Protein AF-A0A139TQ84-F1 (afdb_monomer_lite)

Sequence (513 aa):
MRLGRLVICAGIFLSGALLMGDTVINAGGGVSNAKKTGNGGGTLDYGQVTISGTAIYENNTVSGFSQGGAVYAGSIIQNEAVSFSGNRAESGSGGALYCRGNVKIAAGSSFSGNMASHNGGALCLDANDGEAPRTADIESGSTFTNNSAGKLGGAIYAAGKDAACQTELTLHSADSSHPISFSGNYRGRAVGTSAGGSANSITVMGNVSMVMQAEQNCLISMEDPIYSFAGYSATSSLRKTGPGTLGFGGGISRCHFPVSVEAGTVNLGATASLQGMTELDIAGGTRLGFTLPAEPSANAKWSAQGPVNLNGAAELHVTLPEMMDTKQGKTWKLVEGSALFMTGQPSVSYDPATAAPWQQAGSFSLHREETIGKSALVLSWTPTPSPYEKWKNDHFTDDTPEDQTAPDATPAGDGITNLMKYATGLPPLQPCGSVTTLTVREVDGTPHLVLEWPVNPDATDVVFTVESSADLKKWDDEGTVTPRGSRGEYQDRVTINHNAPERRFLRLKVTRE

Structure (mmCIF, N/CA/C/O backbone):
data_AF-A0A139TQ84-F1
#
_entry.id   AF-A0A139TQ84-F1
#
loop_
_atom_site.group_PDB
_atom_site.id
_atom_site.type_symbol
_atom_site.label_atom_id
_atom_site.label_alt_id
_atom_site.label_comp_id
_atom_site.label_asym_id
_atom_site.label_entity_id
_atom_site.label_seq_id
_atom_site.pdbx_PDB_ins_code
_atom_site.Cartn_x
_atom_site.Cartn_y
_atom_site.Cartn_z
_atom_site.occupancy
_atom_site.B_iso_or_equiv
_atom_site.auth_seq_id
_atom_site.auth_comp_id
_atom_site.auth_asym_id
_atom_site.auth_atom_id
_atom_site.pdbx_PDB_model_num
ATOM 1 N N . MET A 1 1 ? 8.872 -7.019 -56.724 1.00 33.41 1 MET A N 1
ATOM 2 C CA . MET A 1 1 ? 10.077 -7.798 -56.361 1.00 33.41 1 MET A CA 1
ATOM 3 C C . MET A 1 1 ? 11.303 -6.911 -56.536 1.00 33.41 1 MET A C 1
ATOM 5 O O . MET A 1 1 ? 11.798 -6.769 -57.645 1.00 33.41 1 MET A O 1
ATOM 9 N N . ARG A 1 2 ? 11.745 -6.228 -55.474 1.00 25.47 2 ARG A N 1
ATOM 10 C CA . ARG A 1 2 ? 13.046 -5.548 -55.457 1.00 25.47 2 ARG A CA 1
ATOM 11 C C . ARG A 1 2 ? 14.004 -6.455 -54.695 1.00 25.47 2 ARG A C 1
ATOM 13 O O . ARG A 1 2 ? 13.871 -6.609 -53.488 1.00 25.47 2 ARG A O 1
ATOM 20 N N . LEU A 1 3 ? 14.903 -7.093 -55.438 1.00 28.11 3 LEU A N 1
ATOM 21 C CA . LEU A 1 3 ? 16.058 -7.808 -54.909 1.00 28.11 3 LEU A CA 1
ATOM 22 C C . LEU A 1 3 ? 16.953 -6.774 -54.205 1.00 28.11 3 LEU A C 1
ATOM 24 O O . LEU A 1 3 ? 17.646 -5.995 -54.860 1.00 28.11 3 LEU A O 1
ATOM 28 N N . GLY A 1 4 ? 16.881 -6.716 -52.877 1.00 27.77 4 GLY A N 1
ATOM 29 C CA . GLY A 1 4 ? 17.829 -5.967 -52.061 1.00 27.77 4 GLY A CA 1
ATOM 30 C C . GLY A 1 4 ? 19.157 -6.712 -52.046 1.00 27.77 4 GLY A C 1
ATOM 31 O O . GLY A 1 4 ? 19.235 -7.837 -51.561 1.00 27.77 4 GLY A O 1
ATOM 32 N N . ARG A 1 5 ? 20.189 -6.105 -52.634 1.00 27.09 5 ARG A N 1
ATOM 33 C CA . ARG A 1 5 ? 21.571 -6.590 -52.597 1.00 27.09 5 ARG A CA 1
ATOM 34 C C . ARG A 1 5 ? 22.026 -6.758 -51.143 1.00 27.09 5 ARG A C 1
ATOM 36 O O . ARG A 1 5 ? 22.104 -5.779 -50.410 1.00 27.09 5 ARG A O 1
ATOM 43 N N . LEU A 1 6 ? 22.378 -7.987 -50.773 1.00 27.42 6 LEU A N 1
ATOM 44 C CA . LEU A 1 6 ? 23.137 -8.306 -49.570 1.00 27.42 6 LEU A CA 1
ATOM 45 C C . LEU A 1 6 ? 24.588 -7.853 -49.795 1.00 27.42 6 LEU A C 1
ATOM 47 O O . LEU A 1 6 ? 25.368 -8.545 -50.449 1.00 27.42 6 LEU A O 1
ATOM 51 N N . VAL A 1 7 ? 24.941 -6.661 -49.317 1.00 26.12 7 VAL A N 1
ATOM 52 C CA . VAL A 1 7 ? 26.342 -6.232 -49.237 1.00 26.12 7 VAL A CA 1
ATOM 53 C C . VAL A 1 7 ? 26.879 -6.729 -47.900 1.00 26.12 7 VAL A C 1
ATOM 55 O O . VAL A 1 7 ? 26.674 -6.105 -46.865 1.00 26.12 7 VAL A O 1
ATOM 58 N N . ILE A 1 8 ? 27.535 -7.890 -47.923 1.00 29.00 8 ILE A N 1
ATOM 59 C CA . ILE A 1 8 ? 28.311 -8.395 -46.788 1.00 29.00 8 ILE A CA 1
ATOM 60 C C . ILE A 1 8 ? 29.627 -7.609 -46.768 1.00 29.00 8 ILE A C 1
ATOM 62 O O . ILE A 1 8 ? 30.610 -8.008 -47.389 1.00 29.00 8 ILE A O 1
ATOM 66 N N . CYS A 1 9 ? 29.643 -6.460 -46.095 1.00 23.73 9 CYS A N 1
ATOM 67 C CA . CYS A 1 9 ? 30.899 -5.883 -45.626 1.00 23.73 9 CYS A CA 1
ATOM 68 C C . CYS A 1 9 ? 31.326 -6.661 -44.380 1.00 23.73 9 CYS A C 1
ATOM 70 O O . CYS A 1 9 ? 30.504 -6.911 -43.502 1.00 23.73 9 CYS A O 1
ATOM 72 N N . ALA A 1 10 ? 32.592 -7.076 -44.331 1.00 29.92 10 ALA A N 1
ATOM 73 C CA . ALA A 1 10 ? 33.178 -7.837 -43.235 1.00 29.92 10 ALA A CA 1
ATOM 74 C C . ALA A 1 10 ? 32.945 -7.138 -41.880 1.00 29.92 10 ALA A C 1
ATOM 76 O O . ALA A 1 10 ? 33.653 -6.202 -41.519 1.00 29.92 10 ALA A O 1
ATOM 77 N N . GLY A 1 11 ? 31.928 -7.596 -41.152 1.00 29.41 11 GLY A N 1
ATOM 78 C CA . GLY A 1 11 ? 31.584 -7.186 -39.798 1.00 29.41 11 GLY A CA 1
ATOM 79 C C . GLY A 1 11 ? 31.661 -8.406 -38.894 1.00 29.41 11 GLY A C 1
ATOM 80 O O . GLY A 1 11 ? 31.074 -9.446 -39.180 1.00 29.41 11 GLY A O 1
ATOM 81 N N . ILE A 1 12 ? 32.462 -8.290 -37.844 1.00 32.94 12 ILE A N 1
ATOM 82 C CA . ILE A 1 12 ? 32.767 -9.334 -36.870 1.00 32.94 12 ILE A CA 1
ATOM 83 C C . ILE A 1 12 ? 31.463 -9.827 -36.222 1.00 32.94 12 ILE A C 1
ATOM 85 O O . ILE A 1 12 ? 30.780 -9.061 -35.548 1.00 32.94 12 ILE A O 1
ATOM 89 N N . PHE A 1 13 ? 31.137 -11.112 -36.388 1.00 35.38 13 PHE A N 1
ATOM 90 C CA . PHE A 1 13 ? 30.141 -11.781 -35.550 1.00 35.38 13 PHE A CA 1
ATOM 91 C C . PHE A 1 13 ? 30.704 -11.896 -34.126 1.00 35.38 13 PHE A C 1
ATOM 93 O O . PHE A 1 13 ? 31.457 -12.820 -33.823 1.00 35.38 13 PHE A O 1
ATOM 100 N N . LEU A 1 14 ? 30.335 -10.970 -33.242 1.00 38.09 14 LEU A N 1
ATOM 101 C CA . LEU A 1 14 ? 30.309 -11.236 -31.806 1.00 38.09 14 LEU A CA 1
ATOM 102 C C . LEU A 1 14 ? 28.856 -11.581 -31.448 1.00 38.09 14 LEU A C 1
ATOM 104 O O . LEU A 1 14 ? 27.978 -10.727 -31.509 1.00 38.09 14 LEU A O 1
ATOM 108 N N . SER A 1 15 ? 28.615 -12.861 -31.151 1.00 43.44 15 SER A N 1
ATOM 109 C CA . SER A 1 15 ? 27.391 -13.398 -30.528 1.00 43.44 15 SER A CA 1
ATOM 110 C C . SER A 1 15 ? 26.038 -12.993 -31.155 1.00 43.44 15 SER A C 1
ATOM 112 O O . SER A 1 15 ? 25.242 -12.309 -30.522 1.00 43.44 15 SER A O 1
ATOM 114 N N . GLY A 1 16 ? 25.743 -13.454 -32.378 1.00 51.69 16 GLY A N 1
ATOM 115 C CA . GLY A 1 16 ? 24.355 -13.592 -32.869 1.00 51.69 16 GLY A CA 1
ATOM 116 C C . GLY A 1 16 ? 23.590 -12.323 -33.285 1.00 51.69 16 GLY A C 1
ATOM 117 O O . GLY A 1 16 ? 22.434 -12.435 -33.689 1.00 51.69 16 GLY A O 1
ATOM 118 N N . ALA A 1 17 ? 24.200 -11.137 -33.232 1.00 55.84 17 ALA A N 1
ATOM 119 C CA . ALA A 1 17 ? 23.549 -9.889 -33.634 1.00 55.84 17 ALA A CA 1
ATOM 120 C C . ALA A 1 17 ? 23.688 -9.604 -35.144 1.00 55.84 17 ALA A C 1
ATOM 122 O O . ALA A 1 17 ? 24.766 -9.764 -35.719 1.00 55.84 17 ALA A O 1
ATOM 123 N N . LEU A 1 18 ? 22.606 -9.137 -35.776 1.00 61.47 18 LEU A N 1
ATOM 124 C CA . LEU A 1 18 ? 22.574 -8.676 -37.167 1.00 61.47 18 LEU A CA 1
ATOM 125 C C . LEU A 1 18 ? 22.227 -7.183 -37.217 1.00 61.47 18 LEU A C 1
ATOM 127 O O . LEU A 1 18 ? 21.227 -6.761 -36.639 1.00 61.47 18 LEU A O 1
ATOM 131 N N . LEU A 1 19 ? 23.031 -6.394 -37.934 1.00 66.12 19 LEU A N 1
ATOM 132 C CA . LEU A 1 19 ? 22.749 -4.979 -38.187 1.00 66.12 19 LEU A CA 1
ATOM 133 C C . LEU A 1 19 ? 21.886 -4.841 -39.449 1.00 66.12 19 LEU A C 1
ATOM 135 O O . LEU A 1 19 ? 22.313 -5.228 -40.539 1.00 66.12 19 LEU A O 1
ATOM 139 N N . MET A 1 20 ? 20.682 -4.287 -39.310 1.00 57.25 20 MET A N 1
ATOM 140 C CA . MET A 1 20 ? 19.777 -3.982 -40.421 1.00 57.25 20 MET A CA 1
ATOM 141 C C . MET A 1 20 ? 19.413 -2.492 -40.403 1.00 57.25 20 MET A C 1
ATOM 143 O O . MET A 1 20 ? 18.471 -2.086 -39.731 1.00 57.25 20 MET A O 1
ATOM 147 N N . GLY A 1 21 ? 20.156 -1.670 -41.152 1.00 65.62 21 GLY A N 1
ATOM 148 C CA . GLY A 1 21 ? 19.990 -0.209 -41.107 1.00 65.62 21 GLY A CA 1
ATOM 149 C C . GLY A 1 21 ? 20.403 0.360 -39.744 1.00 65.62 21 GLY A C 1
ATOM 150 O O . GLY A 1 21 ? 21.437 -0.043 -39.218 1.00 65.62 21 GLY A O 1
ATOM 151 N N . ASP A 1 22 ? 19.578 1.238 -39.167 1.00 69.31 22 ASP A N 1
ATOM 152 C CA . ASP A 1 22 ? 19.786 1.863 -37.843 1.00 69.31 22 ASP A CA 1
ATOM 153 C C . ASP A 1 22 ? 19.234 0.996 -36.687 1.00 69.31 22 ASP A C 1
ATOM 155 O O . ASP A 1 22 ? 18.755 1.500 -35.668 1.00 69.31 22 ASP A O 1
ATOM 159 N N . THR A 1 23 ? 19.177 -0.324 -36.886 1.00 73.06 23 THR A N 1
ATOM 160 C CA . THR A 1 23 ? 18.613 -1.275 -35.921 1.00 73.06 23 THR A CA 1
ATOM 161 C C . THR A 1 23 ? 19.521 -2.483 -35.754 1.00 73.06 23 THR A C 1
ATOM 163 O O . THR A 1 23 ? 19.841 -3.189 -36.718 1.00 73.06 23 THR A O 1
ATOM 166 N N . VAL A 1 24 ? 19.885 -2.767 -34.508 1.00 79.44 24 VAL A N 1
ATOM 167 C CA . VAL A 1 24 ? 20.523 -4.016 -34.096 1.00 79.44 24 VAL A CA 1
ATOM 168 C C . VAL A 1 24 ? 19.450 -5.031 -33.706 1.00 79.44 24 VAL A C 1
ATOM 170 O O . VAL A 1 24 ? 18.679 -4.814 -32.771 1.00 79.44 24 VAL A O 1
ATOM 173 N N . ILE A 1 25 ? 19.423 -6.174 -34.395 1.00 77.19 25 ILE A N 1
ATOM 174 C CA . ILE A 1 25 ? 18.552 -7.303 -34.056 1.00 77.19 25 ILE A CA 1
ATOM 175 C C . ILE A 1 25 ? 19.380 -8.369 -33.340 1.00 77.19 25 ILE A C 1
ATOM 177 O O . ILE A 1 25 ? 20.270 -8.982 -33.933 1.00 77.19 25 ILE A O 1
ATOM 181 N N . ASN A 1 26 ? 19.058 -8.613 -32.071 1.00 78.19 26 ASN A N 1
ATOM 182 C CA . ASN A 1 26 ? 19.505 -9.780 -31.327 1.00 78.19 26 ASN A CA 1
ATOM 183 C C . ASN A 1 26 ? 18.458 -10.897 -31.483 1.00 78.19 26 ASN A C 1
ATOM 185 O O . ASN A 1 26 ? 17.364 -10.822 -30.919 1.00 78.19 26 ASN A O 1
ATOM 189 N N . ALA A 1 27 ? 18.787 -11.927 -32.265 1.00 73.12 27 ALA A N 1
ATOM 190 C CA . ALA A 1 27 ? 17.903 -13.066 -32.521 1.00 73.12 27 ALA A CA 1
ATOM 191 C C . ALA A 1 27 ? 17.833 -14.077 -31.353 1.00 73.12 27 ALA A C 1
ATOM 193 O O . ALA A 1 27 ? 17.127 -15.078 -31.457 1.00 73.12 27 ALA A O 1
ATOM 194 N N . GLY A 1 28 ? 18.556 -13.827 -30.257 1.00 66.06 28 GLY A N 1
ATOM 195 C CA . GLY A 1 28 ? 18.668 -14.696 -29.089 1.00 66.06 28 GLY A CA 1
ATOM 196 C C . GLY A 1 28 ? 20.126 -14.877 -28.656 1.00 66.06 28 GLY A C 1
ATOM 197 O O . GLY A 1 28 ? 21.048 -14.791 -29.468 1.00 66.06 28 GLY A O 1
ATOM 198 N N . GLY A 1 29 ? 20.328 -15.153 -27.365 1.00 72.06 29 GLY A N 1
ATOM 199 C CA . GLY A 1 29 ? 21.655 -15.173 -26.738 1.00 72.06 29 GLY A CA 1
ATOM 200 C C . GLY A 1 29 ? 22.088 -13.776 -26.284 1.00 72.06 29 GLY A C 1
ATOM 201 O O . GLY A 1 29 ? 21.968 -12.798 -27.015 1.00 72.06 29 GLY A O 1
ATOM 202 N N . GLY A 1 30 ? 22.539 -13.652 -25.036 1.00 79.75 30 GLY A N 1
ATOM 203 C CA . GLY A 1 30 ? 23.007 -12.374 -24.494 1.00 79.75 30 GLY A CA 1
ATOM 204 C C . GLY A 1 30 ? 24.516 -12.355 -24.268 1.00 79.75 30 GLY A C 1
ATOM 205 O O . GLY A 1 30 ? 25.248 -13.192 -24.797 1.00 79.75 30 GLY A O 1
ATOM 206 N N . VAL A 1 31 ? 24.988 -11.359 -23.522 1.00 82.31 31 VAL A N 1
ATOM 207 C CA . VAL A 1 31 ? 26.417 -11.159 -23.254 1.00 82.31 31 VAL A CA 1
ATOM 208 C C . VAL A 1 31 ? 26.666 -11.289 -21.761 1.00 82.31 31 VAL A C 1
ATOM 210 O O . VAL A 1 31 ? 25.915 -10.735 -20.961 1.00 82.31 31 VAL A O 1
ATOM 213 N N . SER A 1 32 ? 27.734 -11.991 -21.395 1.00 88.19 32 SER A N 1
ATOM 214 C CA . SER A 1 32 ? 28.077 -12.269 -20.003 1.00 88.19 32 SER A CA 1
ATOM 215 C C . SER A 1 32 ? 29.509 -11.852 -19.695 1.00 88.19 32 SER A C 1
ATOM 217 O O . SER A 1 32 ? 30.406 -12.058 -20.515 1.00 88.19 32 SER A O 1
ATOM 219 N N . ASN A 1 33 ? 29.744 -11.347 -18.483 1.00 88.88 33 ASN A N 1
ATOM 220 C CA . ASN A 1 33 ? 31.074 -11.064 -17.925 1.00 88.88 33 ASN A CA 1
ATOM 221 C C . ASN A 1 33 ? 31.932 -10.113 -18.782 1.00 88.88 33 ASN A C 1
ATOM 223 O O . ASN A 1 33 ? 33.165 -10.144 -18.718 1.00 88.88 33 ASN A O 1
ATOM 227 N N . ALA A 1 34 ? 31.308 -9.261 -19.599 1.00 86.44 34 ALA A N 1
ATOM 228 C CA . ALA A 1 34 ? 32.038 -8.279 -20.384 1.00 86.44 34 ALA A CA 1
ATOM 229 C C . ALA A 1 34 ? 32.447 -7.094 -19.503 1.00 86.44 34 ALA A C 1
ATOM 231 O O . ALA A 1 34 ? 31.614 -6.507 -18.818 1.00 86.44 34 ALA A O 1
ATOM 232 N N . LYS A 1 35 ? 33.720 -6.693 -19.561 1.00 88.81 35 LYS A N 1
ATOM 233 C CA . LYS A 1 35 ? 34.212 -5.461 -18.931 1.00 88.81 35 LYS A CA 1
ATOM 234 C C . LYS A 1 35 ? 34.751 -4.526 -20.004 1.00 88.81 35 LYS A C 1
ATOM 236 O O . LYS A 1 35 ? 35.725 -4.864 -20.674 1.00 88.81 35 LYS A O 1
ATOM 241 N N . LYS A 1 36 ? 34.112 -3.371 -20.183 1.00 85.25 36 LYS A N 1
ATOM 242 C CA . LYS A 1 36 ? 34.433 -2.416 -21.252 1.00 85.25 36 LYS A CA 1
ATOM 243 C C . LYS A 1 36 ? 34.489 -0.987 -20.722 1.00 85.25 36 LYS A C 1
ATOM 245 O O . LYS A 1 36 ? 33.857 -0.646 -19.727 1.00 85.25 36 LYS A O 1
ATOM 250 N N . THR A 1 37 ? 35.237 -0.147 -21.424 1.00 85.00 37 THR A N 1
ATOM 251 C CA . THR A 1 37 ? 35.067 1.307 -21.372 1.00 85.00 37 THR A CA 1
ATOM 252 C C . THR A 1 37 ? 34.149 1.725 -22.514 1.00 85.00 37 THR A C 1
ATOM 254 O O . THR A 1 37 ? 34.303 1.203 -23.619 1.00 85.00 37 THR A O 1
ATOM 257 N N . GLY A 1 38 ? 33.241 2.666 -22.283 1.00 80.75 38 GLY A N 1
ATOM 258 C CA . GLY A 1 38 ? 32.208 3.036 -23.253 1.00 80.75 38 GLY A CA 1
ATOM 259 C C . GLY A 1 38 ? 30.850 2.406 -22.936 1.00 80.75 38 GLY A C 1
ATOM 260 O O . GLY A 1 38 ? 30.721 1.553 -22.058 1.00 80.75 38 GLY A O 1
ATOM 261 N N . ASN A 1 39 ? 29.820 2.871 -23.639 1.00 85.75 39 ASN A N 1
ATOM 262 C CA . ASN A 1 39 ? 28.426 2.503 -23.397 1.00 85.75 39 ASN A CA 1
ATOM 263 C C . ASN A 1 39 ? 28.113 1.059 -23.813 1.00 85.75 39 ASN A C 1
ATOM 265 O O . ASN A 1 39 ? 28.681 0.567 -24.785 1.00 85.75 39 ASN A O 1
ATOM 269 N N . GLY A 1 40 ? 27.164 0.416 -23.126 1.00 78.31 40 GLY A N 1
ATOM 270 C CA . GLY A 1 40 ? 26.669 -0.913 -23.496 1.00 78.31 40 GLY A CA 1
ATOM 271 C C . GLY A 1 40 ? 27.694 -2.025 -23.263 1.00 78.31 40 GLY A C 1
ATOM 272 O O . GLY A 1 40 ? 28.452 -2.391 -24.163 1.00 78.31 40 GLY A O 1
ATOM 273 N N . GLY A 1 41 ? 27.712 -2.620 -22.066 1.00 70.81 41 GLY A N 1
ATOM 274 C CA . GLY A 1 41 ? 28.676 -3.686 -21.745 1.00 70.81 41 GLY A CA 1
ATOM 275 C C . GLY A 1 41 ? 28.530 -4.909 -22.657 1.00 70.81 41 GLY A C 1
ATOM 276 O O . GLY A 1 41 ? 29.526 -5.485 -23.104 1.00 70.81 41 GLY A O 1
ATOM 277 N N . GLY A 1 42 ? 27.293 -5.232 -23.030 1.00 79.12 42 GLY A N 1
ATOM 278 C CA . GLY A 1 42 ? 26.937 -6.232 -24.029 1.00 79.12 42 GLY A CA 1
ATOM 279 C C . GLY A 1 42 ? 26.642 -5.629 -25.400 1.00 79.12 42 GLY A C 1
ATOM 280 O O . GLY A 1 42 ? 27.389 -5.870 -26.348 1.00 79.12 42 GLY A O 1
ATOM 281 N N . THR A 1 43 ? 25.564 -4.847 -25.492 1.00 83.38 43 THR A N 1
ATOM 282 C CA . THR A 1 43 ? 25.021 -4.312 -26.752 1.00 83.38 43 THR A CA 1
ATOM 283 C C . THR A 1 43 ? 24.995 -2.783 -26.726 1.00 83.38 43 THR A C 1
ATOM 285 O O . THR A 1 43 ? 24.562 -2.183 -25.745 1.00 83.38 43 THR A O 1
ATOM 288 N N . LEU A 1 44 ? 25.435 -2.156 -27.816 1.00 85.62 44 LEU A N 1
ATOM 289 C CA . LEU A 1 44 ? 25.422 -0.708 -28.003 1.00 85.62 44 LEU A CA 1
ATOM 290 C C . LEU A 1 44 ? 24.800 -0.392 -29.362 1.00 85.62 44 LEU A C 1
ATOM 292 O O . LEU A 1 44 ? 25.346 -0.794 -30.387 1.00 85.62 44 LEU A O 1
ATOM 296 N N . ASP A 1 45 ? 23.704 0.356 -29.356 1.00 84.75 45 ASP A N 1
ATOM 297 C CA . ASP A 1 45 ? 23.161 1.002 -30.548 1.00 84.75 45 ASP A CA 1
ATOM 298 C C . ASP A 1 45 ? 22.625 2.393 -30.179 1.00 84.75 45 ASP A C 1
ATOM 300 O O . ASP A 1 45 ? 21.990 2.574 -29.144 1.00 84.75 45 ASP A O 1
ATOM 304 N N . TYR A 1 46 ? 22.886 3.401 -31.004 1.00 85.56 46 TYR A N 1
ATOM 305 C CA . TYR A 1 46 ? 22.293 4.730 -30.825 1.00 85.56 46 TYR A CA 1
ATOM 306 C C . TYR A 1 46 ? 20.908 4.836 -31.479 1.00 85.56 46 TYR A C 1
ATOM 308 O O . TYR A 1 46 ? 20.165 5.760 -31.153 1.00 85.56 46 TYR A O 1
ATOM 316 N N . GLY A 1 47 ? 20.565 3.894 -32.363 1.00 87.44 47 GLY A N 1
ATOM 317 C CA . GLY A 1 47 ? 19.237 3.680 -32.921 1.00 87.44 47 GLY A CA 1
ATOM 318 C C . GLY A 1 47 ? 18.425 2.709 -32.066 1.00 87.44 47 GLY A C 1
ATOM 319 O O . GLY A 1 47 ? 18.252 2.918 -30.866 1.00 87.44 47 GLY A O 1
ATOM 320 N N . GLN A 1 48 ? 17.905 1.642 -32.664 1.00 89.06 48 GLN A N 1
ATOM 321 C CA . GLN A 1 48 ? 17.021 0.697 -31.979 1.00 89.06 48 GLN A CA 1
ATOM 322 C C . GLN A 1 48 ? 17.683 -0.664 -31.742 1.00 89.06 48 GLN A C 1
ATOM 324 O O . GLN A 1 48 ? 18.198 -1.288 -32.661 1.00 89.06 48 GLN A O 1
ATOM 329 N N . VAL A 1 49 ? 17.553 -1.195 -30.528 1.00 90.19 49 VAL A N 1
ATOM 330 C CA . VAL A 1 49 ? 17.874 -2.591 -30.214 1.00 90.19 49 VAL A CA 1
ATOM 331 C C . VAL A 1 49 ? 16.582 -3.402 -30.159 1.00 90.19 49 VAL A C 1
ATOM 333 O O . VAL A 1 49 ? 15.730 -3.162 -29.303 1.00 90.19 49 VAL A O 1
ATOM 336 N N . THR A 1 50 ? 16.450 -4.392 -31.040 1.00 91.00 50 THR A N 1
ATOM 337 C CA . THR A 1 50 ? 15.357 -5.374 -31.009 1.00 91.00 50 THR A CA 1
ATOM 338 C C . THR A 1 50 ? 15.878 -6.721 -30.524 1.00 91.00 50 THR A C 1
ATOM 340 O O . THR A 1 50 ? 16.743 -7.321 -31.157 1.00 91.00 50 THR A O 1
ATOM 343 N N . ILE A 1 51 ? 15.326 -7.234 -29.429 1.00 88.81 51 ILE A N 1
ATOM 344 C CA . ILE A 1 51 ? 15.610 -8.567 -28.894 1.00 88.81 51 ILE A CA 1
ATOM 345 C C . ILE A 1 51 ? 14.426 -9.468 -29.256 1.00 88.81 51 ILE A C 1
ATOM 347 O O . ILE A 1 51 ? 13.337 -9.338 -28.699 1.00 88.81 51 ILE A O 1
ATOM 351 N N . SER A 1 52 ? 14.628 -10.338 -30.246 1.00 84.69 52 SER A N 1
ATOM 352 C CA . SER A 1 52 ? 13.572 -11.180 -30.834 1.00 84.69 52 SER A CA 1
ATOM 353 C C . SER A 1 52 ? 13.493 -12.590 -30.246 1.00 84.69 52 SER A C 1
ATOM 355 O O . SER A 1 52 ? 12.561 -13.316 -30.565 1.00 84.69 52 SER A O 1
ATOM 357 N N . GLY A 1 53 ? 14.467 -12.982 -29.426 1.00 83.56 53 GLY A N 1
ATOM 358 C CA . GLY A 1 53 ? 14.519 -14.276 -28.747 1.00 83.56 53 GLY A CA 1
ATOM 359 C C . GLY A 1 53 ? 14.930 -14.104 -27.288 1.00 83.56 53 GLY A C 1
ATOM 360 O O . GLY A 1 53 ? 15.401 -13.036 -26.899 1.00 83.56 53 GLY A O 1
ATOM 361 N N . THR A 1 54 ? 14.798 -15.155 -26.479 1.00 87.62 54 THR A N 1
ATOM 362 C CA . THR A 1 54 ? 15.247 -15.117 -25.080 1.00 87.62 54 THR A CA 1
ATOM 363 C C . THR A 1 54 ? 16.738 -14.776 -24.990 1.00 87.62 54 THR A C 1
ATOM 365 O O . THR A 1 54 ? 17.561 -15.348 -25.718 1.00 87.62 54 THR A O 1
ATOM 368 N N . ALA A 1 55 ? 17.108 -13.874 -24.081 1.00 89.81 55 ALA A N 1
ATOM 369 C CA . ALA A 1 55 ? 18.493 -13.444 -23.891 1.00 89.81 55 ALA A CA 1
ATOM 370 C C . ALA A 1 55 ? 18.856 -13.308 -22.405 1.00 89.81 55 ALA A C 1
ATOM 372 O O . ALA A 1 55 ? 17.999 -13.075 -21.553 1.00 89.81 55 ALA A O 1
ATOM 373 N N . ILE A 1 56 ? 20.148 -13.455 -22.100 1.00 92.88 56 ILE A N 1
ATOM 374 C CA . ILE A 1 56 ? 20.697 -13.324 -20.745 1.00 92.88 56 ILE A CA 1
ATOM 375 C C . ILE A 1 56 ? 21.876 -12.360 -20.792 1.00 92.88 56 ILE A C 1
ATOM 377 O O . ILE A 1 56 ? 22.889 -12.645 -21.424 1.00 92.88 56 ILE A O 1
ATOM 381 N N . TYR A 1 57 ? 21.745 -11.229 -20.113 1.00 94.19 57 TYR A N 1
ATOM 382 C CA . TYR A 1 57 ? 22.827 -10.286 -19.893 1.00 94.19 57 TYR A CA 1
ATOM 383 C C . TYR A 1 57 ? 23.243 -10.346 -18.432 1.00 94.19 57 TYR A C 1
ATOM 385 O O . TYR A 1 57 ? 22.486 -9.927 -17.555 1.00 94.19 57 TYR A O 1
ATOM 393 N N . GLU A 1 58 ? 24.439 -10.852 -18.160 1.00 95.50 58 GLU A N 1
ATOM 394 C CA . GLU A 1 58 ? 24.899 -11.037 -16.784 1.00 95.50 58 GLU A CA 1
ATOM 395 C C . GLU A 1 58 ? 26.302 -10.493 -16.527 1.00 95.50 58 GLU A C 1
ATOM 397 O O . GLU A 1 58 ? 27.216 -10.642 -17.337 1.00 95.50 58 GLU A O 1
ATOM 402 N N . ASN A 1 59 ? 26.486 -9.875 -15.361 1.00 94.81 59 ASN A N 1
ATOM 403 C CA . ASN A 1 59 ? 27.783 -9.408 -14.863 1.00 94.81 59 ASN A CA 1
ATOM 404 C C . ASN A 1 59 ? 28.560 -8.525 -15.856 1.00 94.81 59 ASN A C 1
ATOM 406 O O . ASN A 1 59 ? 29.792 -8.467 -15.824 1.00 94.81 59 ASN A O 1
ATOM 410 N N . ASN A 1 60 ? 27.860 -7.829 -16.753 1.00 92.88 60 ASN A N 1
ATOM 411 C CA . ASN A 1 60 ? 28.499 -6.886 -17.657 1.00 92.88 60 ASN A CA 1
ATOM 412 C C . ASN A 1 60 ? 28.810 -5.599 -16.903 1.00 92.88 60 ASN A C 1
ATOM 414 O O . ASN A 1 60 ? 27.993 -5.111 -16.130 1.00 92.88 60 ASN A O 1
ATOM 418 N N . THR A 1 61 ? 29.995 -5.044 -17.115 1.00 93.38 61 THR A N 1
ATOM 419 C CA . THR A 1 61 ? 30.464 -3.840 -16.436 1.00 93.38 61 THR A CA 1
ATOM 420 C C . THR A 1 61 ? 30.968 -2.827 -17.451 1.00 93.38 61 THR A C 1
ATOM 422 O O . THR A 1 61 ? 31.890 -3.113 -18.220 1.00 93.38 61 THR A O 1
ATOM 425 N N . VAL A 1 62 ? 30.408 -1.619 -17.400 1.00 91.50 62 VAL A N 1
ATOM 426 C CA . VAL A 1 62 ? 30.921 -0.452 -18.124 1.00 91.50 62 VAL A CA 1
ATOM 427 C C . VAL A 1 62 ? 31.521 0.567 -17.163 1.00 91.50 62 VAL A C 1
ATOM 429 O O . VAL A 1 62 ? 30.961 0.847 -16.098 1.00 91.50 62 VAL A O 1
ATOM 432 N N . SER A 1 63 ? 32.662 1.137 -17.544 1.00 89.19 63 SER A N 1
ATOM 433 C CA . SER A 1 63 ? 33.387 2.155 -16.776 1.00 89.19 63 SER A CA 1
ATOM 434 C C . SER A 1 63 ? 33.782 3.356 -17.644 1.00 89.19 63 SER A C 1
ATOM 436 O O . SER A 1 63 ? 33.723 3.300 -18.872 1.00 89.19 63 SER A O 1
ATOM 438 N N . GLY A 1 64 ? 34.151 4.475 -17.009 1.00 81.19 64 GLY A N 1
ATOM 439 C CA . GLY A 1 64 ? 34.551 5.704 -17.710 1.00 81.19 64 GLY A CA 1
ATOM 440 C C . GLY A 1 64 ? 33.362 6.486 -18.278 1.00 81.19 64 GLY A C 1
ATOM 441 O O . GLY A 1 64 ? 33.173 6.538 -19.486 1.00 81.19 64 GLY A O 1
ATOM 442 N N . PHE A 1 65 ? 32.540 7.071 -17.397 1.00 74.81 65 PHE A N 1
ATOM 443 C CA . PHE A 1 65 ? 31.342 7.871 -17.736 1.00 74.81 65 PHE A CA 1
ATOM 444 C C . PHE A 1 65 ? 30.328 7.191 -18.673 1.00 74.81 65 PHE A C 1
ATOM 446 O O . PHE A 1 65 ? 29.614 7.854 -19.420 1.00 74.81 65 PHE A O 1
ATOM 453 N N . SER A 1 66 ? 30.253 5.864 -18.623 1.00 84.38 66 SER A N 1
ATOM 454 C CA . SER A 1 66 ? 29.476 5.070 -19.574 1.00 84.38 66 SER A CA 1
ATOM 455 C C . SER A 1 66 ? 28.117 4.641 -19.024 1.00 84.38 66 SER A C 1
ATOM 457 O O . SER A 1 66 ? 27.990 4.354 -17.830 1.00 84.38 66 SER A O 1
ATOM 459 N N . GLN A 1 67 ? 27.105 4.602 -19.889 1.00 91.31 67 GLN A N 1
ATOM 460 C CA . GLN A 1 67 ? 25.732 4.213 -19.565 1.00 91.31 67 GLN A CA 1
ATOM 461 C C . GLN A 1 67 ? 25.394 2.807 -20.087 1.00 91.31 67 GLN A C 1
ATOM 463 O O . GLN A 1 67 ? 26.015 2.325 -21.037 1.00 91.31 67 GLN A O 1
ATOM 468 N N . GLY A 1 68 ? 24.388 2.165 -19.488 1.00 88.75 68 GLY A N 1
ATOM 469 C CA . GLY A 1 68 ? 23.881 0.869 -19.943 1.00 88.75 68 GLY A CA 1
ATOM 470 C C . GLY A 1 68 ? 24.859 -0.265 -19.648 1.00 88.75 68 GLY A C 1
ATOM 471 O O . GLY A 1 68 ? 25.583 -0.712 -20.538 1.00 88.75 68 GLY A O 1
ATOM 472 N N . GLY A 1 69 ? 24.903 -0.735 -18.399 1.00 90.56 69 GLY A N 1
ATOM 473 C CA . GLY A 1 69 ? 25.849 -1.779 -17.989 1.00 90.56 69 GLY A CA 1
ATOM 474 C C . GLY A 1 69 ? 25.729 -3.059 -18.814 1.00 90.56 69 GLY A C 1
ATOM 475 O O . GLY A 1 69 ? 26.752 -3.655 -19.135 1.00 90.56 69 GLY A O 1
ATOM 476 N N . ALA A 1 70 ? 24.523 -3.419 -19.263 1.00 92.62 70 ALA A N 1
ATOM 477 C CA . ALA A 1 70 ? 24.311 -4.447 -20.281 1.00 92.62 70 ALA A CA 1
ATOM 478 C C . ALA A 1 70 ? 24.055 -3.852 -21.668 1.00 92.62 70 ALA A C 1
ATOM 480 O O . ALA A 1 70 ? 24.738 -4.208 -22.629 1.00 92.62 70 ALA A O 1
ATOM 481 N N . VAL A 1 71 ? 23.062 -2.971 -21.785 1.00 92.62 71 VAL A N 1
ATOM 482 C CA . VAL A 1 71 ? 22.613 -2.450 -23.078 1.00 92.62 71 VAL A CA 1
ATOM 483 C C . VAL A 1 71 ? 22.457 -0.944 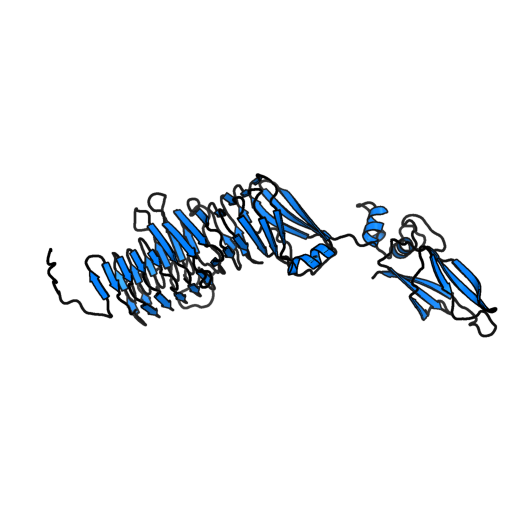-23.017 1.00 92.62 71 VAL A C 1
ATOM 485 O O . VAL A 1 71 ? 21.822 -0.391 -22.116 1.00 92.62 71 VAL A O 1
ATOM 488 N N . TYR A 1 72 ? 23.007 -0.300 -24.034 1.00 92.06 72 TYR A N 1
ATOM 489 C CA . TYR A 1 72 ? 22.714 1.075 -24.378 1.00 92.06 72 TYR A CA 1
ATOM 490 C C . TYR A 1 72 ? 21.945 1.091 -25.694 1.00 92.06 72 TYR A C 1
ATOM 492 O O . TYR A 1 72 ? 22.398 0.497 -26.676 1.00 92.06 72 TYR A O 1
ATOM 500 N N . ALA A 1 73 ? 20.809 1.780 -25.708 1.00 90.06 73 ALA A N 1
ATOM 501 C CA . ALA A 1 73 ? 19.950 1.864 -26.876 1.00 90.06 73 ALA A CA 1
ATOM 502 C C . ALA A 1 73 ? 19.347 3.266 -27.044 1.00 90.06 73 ALA A C 1
ATOM 504 O O . ALA A 1 73 ? 19.001 3.935 -26.067 1.00 90.06 73 ALA A O 1
ATOM 505 N N . GLY A 1 74 ? 19.141 3.698 -28.286 1.00 89.19 74 GLY A N 1
ATOM 506 C CA . GLY A 1 74 ? 18.224 4.799 -28.580 1.00 89.19 74 GLY A CA 1
ATOM 507 C C . GLY A 1 74 ? 16.763 4.388 -28.390 1.00 89.19 74 GLY A C 1
ATOM 508 O O . GLY A 1 74 ? 15.966 5.189 -27.932 1.00 89.19 74 GLY A O 1
ATOM 509 N N . SER A 1 75 ? 16.385 3.145 -28.678 1.00 91.62 75 SER A N 1
ATOM 510 C CA . SER A 1 75 ? 15.085 2.547 -28.330 1.00 91.62 75 SER A CA 1
ATOM 511 C C . SER A 1 75 ? 15.230 1.041 -28.138 1.00 91.62 75 SER A C 1
ATOM 513 O O . SER A 1 75 ? 16.104 0.429 -28.746 1.00 91.62 75 SER A O 1
ATOM 515 N N . ILE A 1 76 ? 14.381 0.429 -27.318 1.00 93.56 76 ILE A N 1
ATOM 516 C CA . ILE A 1 76 ? 14.429 -1.005 -27.011 1.00 93.56 76 ILE A CA 1
ATOM 517 C C . ILE A 1 76 ? 13.090 -1.644 -27.346 1.00 93.56 76 ILE A C 1
ATOM 519 O O . ILE A 1 76 ? 12.047 -1.183 -26.888 1.00 93.56 76 ILE A O 1
ATOM 523 N N . ILE A 1 77 ? 13.133 -2.753 -28.079 1.00 94.62 77 ILE A N 1
ATOM 524 C CA . ILE A 1 77 ? 11.988 -3.639 -28.274 1.00 94.62 77 ILE A CA 1
ATOM 525 C C . ILE A 1 77 ? 12.384 -5.042 -27.831 1.00 94.62 77 ILE A C 1
ATOM 527 O O . ILE A 1 77 ? 13.230 -5.677 -28.456 1.00 94.62 77 ILE A O 1
ATOM 531 N N . GLN A 1 78 ? 11.763 -5.542 -26.768 1.00 95.06 78 GLN A N 1
ATOM 532 C CA . GLN A 1 78 ? 11.816 -6.951 -26.392 1.00 95.06 78 GLN A CA 1
ATOM 533 C C . GLN A 1 78 ? 10.542 -7.639 -26.877 1.00 95.06 78 GLN A C 1
ATOM 535 O O . GLN A 1 78 ? 9.436 -7.248 -26.499 1.00 95.06 78 GLN A O 1
ATOM 540 N N . ASN A 1 79 ? 10.698 -8.658 -27.719 1.00 91.19 79 ASN A N 1
ATOM 541 C CA . ASN A 1 79 ? 9.589 -9.522 -28.131 1.00 91.19 79 ASN A CA 1
ATOM 542 C C . ASN A 1 79 ? 9.479 -10.774 -27.255 1.00 91.19 79 ASN A C 1
ATOM 544 O O . ASN A 1 79 ? 8.415 -11.374 -27.206 1.00 91.19 79 ASN A O 1
ATOM 548 N N . GLU A 1 80 ? 10.555 -11.132 -26.556 1.00 93.44 80 GLU A N 1
ATOM 549 C CA . GLU A 1 80 ? 10.655 -12.309 -25.693 1.00 93.44 80 GLU A CA 1
ATOM 550 C C . GLU A 1 80 ? 11.310 -11.932 -24.363 1.00 93.44 80 GLU A C 1
ATOM 552 O O . GLU A 1 80 ? 12.018 -10.923 -24.283 1.00 93.44 80 GLU A O 1
ATOM 557 N N . ALA A 1 81 ? 11.087 -12.744 -23.328 1.00 94.56 81 ALA A N 1
ATOM 558 C CA . ALA A 1 81 ? 11.615 -12.507 -21.987 1.00 94.56 81 ALA A CA 1
ATOM 559 C C . ALA A 1 81 ? 13.154 -12.432 -21.971 1.00 94.56 81 ALA A C 1
ATOM 561 O O . ALA A 1 81 ? 13.852 -13.269 -22.556 1.00 94.56 81 ALA A O 1
ATOM 562 N N . VAL A 1 82 ? 13.693 -11.448 -21.247 1.00 96.44 82 VAL A N 1
ATOM 563 C CA . VAL A 1 82 ? 15.140 -11.226 -21.108 1.00 96.44 82 VAL A CA 1
ATOM 564 C C . VAL A 1 82 ? 15.531 -11.144 -19.638 1.00 96.44 82 VAL A C 1
ATOM 566 O O . VAL A 1 82 ? 14.875 -10.470 -18.847 1.00 96.44 82 VAL A O 1
ATOM 569 N N . SER A 1 83 ? 16.640 -11.793 -19.281 1.00 97.62 83 SER A N 1
ATOM 570 C CA . SER A 1 83 ? 17.216 -11.739 -17.936 1.00 97.62 83 SER A CA 1
ATOM 571 C C . SER A 1 83 ? 18.415 -10.797 -17.886 1.00 97.62 83 SER A C 1
ATOM 573 O O . SER A 1 83 ? 19.407 -11.012 -18.582 1.00 97.62 83 SER A O 1
ATOM 575 N N . PHE A 1 84 ? 18.362 -9.796 -17.012 1.00 98.25 84 PHE A N 1
ATOM 576 C CA . PHE A 1 84 ? 19.454 -8.880 -16.693 1.00 98.25 84 PHE A CA 1
ATOM 577 C C . PHE A 1 84 ? 19.890 -9.081 -15.244 1.00 98.25 84 PHE A C 1
ATOM 579 O O . PHE A 1 84 ? 19.173 -8.691 -14.322 1.00 98.25 84 PHE A O 1
ATOM 586 N N . SER A 1 85 ? 21.073 -9.658 -15.032 1.00 98.19 85 SER A N 1
ATOM 587 C CA . SER A 1 85 ? 21.570 -9.980 -13.691 1.00 98.19 85 SER A CA 1
ATOM 588 C C . SER A 1 85 ? 22.951 -9.390 -13.407 1.00 98.19 85 SER A C 1
ATOM 590 O O . SER A 1 85 ? 23.887 -9.603 -14.167 1.00 98.19 85 SER A O 1
ATOM 592 N N . GLY A 1 86 ? 23.122 -8.654 -12.310 1.00 97.00 86 GLY A N 1
ATOM 593 C CA . GLY A 1 86 ? 24.449 -8.205 -11.864 1.00 97.00 86 GLY A CA 1
ATOM 594 C C . GLY A 1 86 ? 25.166 -7.238 -12.816 1.00 97.00 86 GLY A C 1
ATOM 595 O O . GLY A 1 86 ? 26.380 -7.060 -12.709 1.00 97.00 86 GLY A O 1
ATOM 596 N N . ASN A 1 87 ? 24.456 -6.617 -13.763 1.00 97.38 87 ASN A N 1
ATOM 597 C CA . ASN A 1 87 ? 25.061 -5.672 -14.698 1.00 97.38 87 ASN A CA 1
ATOM 598 C C . ASN A 1 87 ? 25.340 -4.333 -14.015 1.00 97.38 87 ASN A C 1
ATOM 600 O O . ASN A 1 87 ? 24.625 -3.920 -13.098 1.00 97.38 87 ASN A O 1
ATOM 604 N N . ARG A 1 88 ? 26.400 -3.650 -14.445 1.00 96.00 88 ARG A N 1
ATOM 605 C CA . ARG A 1 88 ? 26.972 -2.522 -13.722 1.00 96.00 88 ARG A CA 1
ATOM 606 C C . ARG A 1 88 ? 27.382 -1.373 -14.636 1.00 96.00 88 ARG A C 1
ATOM 608 O O . ARG A 1 88 ? 28.202 -1.540 -15.534 1.00 96.00 88 ARG A O 1
ATOM 615 N N . ALA A 1 89 ? 26.903 -0.175 -14.314 1.00 95.81 89 ALA A N 1
ATOM 616 C CA . ALA A 1 89 ? 27.415 1.091 -14.833 1.00 95.81 89 ALA A CA 1
ATOM 617 C C . ALA A 1 89 ? 28.193 1.832 -13.729 1.00 95.81 89 ALA A C 1
ATOM 619 O O . ALA A 1 89 ? 27.612 2.552 -12.914 1.00 95.81 89 ALA A O 1
ATOM 620 N N . GLU A 1 90 ? 29.521 1.668 -13.683 1.00 93.88 90 GLU A N 1
ATOM 621 C CA . GLU A 1 90 ? 30.380 2.144 -12.576 1.00 93.88 90 GLU A CA 1
ATOM 622 C C . GLU A 1 90 ? 30.443 3.668 -12.442 1.00 93.88 90 GLU A C 1
ATOM 624 O O . GLU A 1 90 ? 30.755 4.198 -11.376 1.00 93.88 90 GLU A O 1
ATOM 629 N N . SER A 1 91 ? 30.149 4.395 -13.516 1.00 91.88 91 SER A N 1
ATOM 630 C CA . SER A 1 91 ? 30.210 5.861 -13.532 1.00 91.88 91 SER A CA 1
ATOM 631 C C . SER A 1 91 ? 29.016 6.504 -14.232 1.00 91.88 91 SER A C 1
ATOM 633 O O . SER A 1 91 ? 29.030 7.710 -14.453 1.00 91.88 91 SER A O 1
ATOM 635 N N . GLY A 1 92 ? 27.981 5.732 -14.571 1.00 93.50 92 GLY A N 1
ATOM 636 C CA . GLY A 1 92 ? 26.827 6.206 -15.336 1.00 93.50 92 GLY A CA 1
ATOM 637 C C . GLY A 1 92 ? 25.499 5.670 -14.817 1.00 93.50 92 GLY A C 1
ATOM 638 O O . GLY A 1 92 ? 25.386 5.282 -13.651 1.00 93.50 92 GLY A O 1
ATOM 639 N N . SER A 1 93 ? 24.499 5.704 -15.691 1.00 95.50 93 SER A N 1
ATOM 640 C CA . SER A 1 93 ? 23.107 5.342 -15.414 1.00 95.50 93 SER A CA 1
ATOM 641 C C . SER A 1 93 ? 22.699 4.080 -16.174 1.00 95.50 93 SER A C 1
ATOM 643 O O . SER A 1 93 ? 23.328 3.732 -17.175 1.00 95.50 93 SER A O 1
ATOM 645 N N . GLY A 1 94 ? 21.628 3.424 -15.728 1.00 96.00 94 GLY A N 1
ATOM 646 C CA . GLY A 1 94 ? 21.105 2.215 -16.357 1.00 96.00 94 GLY A CA 1
ATOM 647 C C . GLY A 1 94 ? 22.026 1.032 -16.107 1.00 96.00 94 GLY A C 1
ATOM 648 O O . GLY A 1 94 ? 22.799 0.654 -16.986 1.00 96.00 94 GLY A O 1
ATOM 649 N N . GLY A 1 95 ? 21.995 0.468 -14.899 1.00 95.62 95 GLY A N 1
ATOM 650 C CA . GLY A 1 95 ? 22.889 -0.638 -14.540 1.00 95.62 95 GLY A CA 1
ATOM 651 C C . GLY A 1 95 ? 22.690 -1.850 -15.449 1.00 95.62 95 GLY A C 1
ATOM 652 O O . GLY A 1 95 ? 23.674 -2.441 -15.879 1.00 95.62 95 GLY A O 1
ATOM 653 N N . ALA A 1 96 ? 21.451 -2.145 -15.853 1.00 97.06 96 ALA A N 1
ATOM 654 C CA . ALA A 1 96 ? 21.176 -3.035 -16.979 1.00 97.06 96 ALA A CA 1
ATOM 655 C C . ALA A 1 96 ? 20.994 -2.246 -18.281 1.00 97.06 96 ALA A C 1
ATOM 657 O O . ALA A 1 96 ? 21.784 -2.388 -19.214 1.00 97.06 96 ALA A O 1
ATOM 658 N N . LEU A 1 97 ? 19.960 -1.408 -18.332 1.00 96.94 97 LEU A N 1
ATOM 659 C CA . LEU A 1 97 ? 19.479 -0.751 -19.540 1.00 96.94 97 LEU A CA 1
ATOM 660 C C . LEU A 1 97 ? 19.548 0.766 -19.403 1.00 96.94 97 LEU A C 1
ATOM 662 O O . LEU A 1 97 ? 19.003 1.343 -18.459 1.00 96.94 97 LEU A O 1
ATOM 666 N N . TYR A 1 98 ? 20.149 1.420 -20.389 1.00 95.25 98 TYR A N 1
ATOM 667 C CA . TYR A 1 98 ? 20.003 2.857 -20.596 1.00 95.25 98 TYR A CA 1
ATOM 668 C C . TYR A 1 98 ? 19.324 3.101 -21.940 1.00 95.25 98 TYR A C 1
ATOM 670 O O . TYR A 1 98 ? 19.824 2.647 -22.973 1.00 95.25 98 TYR A O 1
ATOM 678 N N . CYS A 1 99 ? 18.192 3.805 -21.918 1.00 92.00 99 CYS A N 1
ATOM 679 C CA . CYS A 1 99 ? 17.421 4.121 -23.112 1.00 92.00 99 CYS A CA 1
ATOM 680 C C . CYS A 1 99 ? 17.080 5.614 -23.190 1.00 92.00 99 CYS A C 1
ATOM 682 O O . CYS A 1 99 ? 16.726 6.239 -22.185 1.00 92.00 99 CYS A O 1
ATOM 684 N N . ARG A 1 100 ? 17.165 6.174 -24.402 1.00 88.06 100 ARG A N 1
ATOM 685 C CA . ARG A 1 100 ? 16.793 7.569 -24.701 1.00 88.06 100 ARG A CA 1
ATOM 686 C C . ARG A 1 100 ? 15.397 7.721 -25.310 1.00 88.06 100 ARG A C 1
ATOM 688 O O . ARG A 1 100 ? 14.775 8.763 -25.141 1.00 88.06 100 ARG A O 1
ATOM 695 N N . GLY A 1 101 ? 14.894 6.702 -25.987 1.00 89.81 101 GLY A N 1
ATOM 696 C CA . GLY A 1 101 ? 13.608 6.698 -26.683 1.00 89.81 101 GLY A CA 1
ATOM 697 C C . GLY A 1 101 ? 12.673 5.636 -26.124 1.00 89.81 101 GLY A C 1
ATOM 698 O O . GLY A 1 101 ? 12.657 5.395 -24.916 1.00 89.81 101 GLY A O 1
ATOM 699 N N . ASN A 1 102 ? 11.887 5.015 -27.002 1.00 93.06 102 ASN A N 1
ATOM 700 C CA . ASN A 1 102 ? 10.834 4.092 -26.590 1.00 93.06 102 ASN A CA 1
ATOM 701 C C . ASN A 1 102 ? 11.409 2.791 -26.027 1.00 93.06 102 ASN A C 1
ATOM 703 O O . ASN A 1 102 ? 12.439 2.295 -26.492 1.00 93.06 102 ASN A O 1
ATOM 707 N N . VAL A 1 103 ? 10.719 2.219 -25.048 1.00 96.00 103 VAL A N 1
ATOM 708 C CA . VAL A 1 103 ? 11.063 0.941 -24.431 1.00 96.00 103 VAL A CA 1
ATOM 709 C C . VAL A 1 103 ? 9.833 0.048 -24.413 1.00 96.00 103 VAL A C 1
ATOM 711 O O . VAL A 1 103 ? 8.787 0.440 -23.918 1.00 96.00 103 VAL A O 1
ATOM 714 N N . LYS A 1 104 ? 9.989 -1.183 -24.890 1.00 97.75 104 LYS A N 1
ATOM 715 C CA . LYS A 1 104 ? 9.057 -2.282 -24.648 1.00 97.75 104 LYS A CA 1
ATOM 716 C C . LYS A 1 104 ? 9.807 -3.417 -23.964 1.00 97.75 104 LYS A C 1
ATOM 718 O O . LYS A 1 104 ? 10.737 -3.973 -24.553 1.00 97.75 104 LYS A O 1
ATOM 723 N N . ILE A 1 105 ? 9.415 -3.743 -22.738 1.00 98.12 105 ILE A N 1
ATOM 724 C CA . ILE A 1 105 ? 9.913 -4.884 -21.967 1.00 98.12 105 ILE A CA 1
ATOM 725 C C . ILE A 1 105 ? 8.891 -6.012 -22.075 1.00 98.12 105 ILE A C 1
ATOM 727 O O . ILE A 1 105 ? 7.724 -5.827 -21.739 1.00 98.12 105 ILE A O 1
ATOM 731 N N . ALA A 1 106 ? 9.334 -7.170 -22.557 1.00 97.44 106 ALA A N 1
ATOM 732 C CA . ALA A 1 106 ? 8.471 -8.326 -22.746 1.00 97.44 106 ALA A CA 1
ATOM 733 C C . ALA A 1 106 ? 8.020 -8.920 -21.407 1.00 97.44 106 ALA A C 1
ATOM 735 O O . ALA A 1 106 ? 8.683 -8.763 -20.377 1.00 97.44 106 ALA A O 1
ATOM 736 N N . ALA A 1 107 ? 6.906 -9.649 -21.448 1.00 97.50 107 ALA A N 1
ATOM 737 C CA . ALA A 1 107 ? 6.404 -10.354 -20.284 1.00 97.50 107 ALA A CA 1
ATOM 738 C C . ALA A 1 107 ? 7.446 -11.362 -19.765 1.00 97.50 107 ALA A C 1
ATOM 740 O O . ALA A 1 107 ? 8.137 -12.016 -20.546 1.00 97.50 107 ALA A O 1
ATOM 741 N N . GLY A 1 108 ? 7.564 -11.485 -18.444 1.00 97.44 108 GLY A N 1
ATOM 742 C CA . GLY A 1 108 ? 8.492 -12.406 -17.784 1.00 97.44 108 GLY A CA 1
ATOM 743 C C . GLY A 1 108 ? 9.961 -11.965 -17.761 1.00 97.44 108 GLY A C 1
ATOM 744 O O . GLY A 1 108 ? 10.809 -12.737 -17.312 1.00 97.44 108 GLY A O 1
ATOM 745 N N . SER A 1 109 ? 10.297 -10.754 -18.222 1.00 98.44 109 SER A N 1
ATOM 746 C CA . SER A 1 109 ? 11.666 -10.229 -18.129 1.00 98.44 109 SER A CA 1
ATOM 747 C C . SER A 1 109 ? 12.108 -10.010 -16.675 1.00 98.44 109 SER A C 1
ATOM 749 O O . SER A 1 109 ? 11.326 -9.623 -15.808 1.00 98.44 109 SER A O 1
ATOM 751 N N . SER A 1 110 ? 13.388 -10.222 -16.378 1.00 98.44 110 SER A N 1
ATOM 752 C CA . SER A 1 110 ? 13.919 -10.095 -15.017 1.00 98.44 110 SER A CA 1
ATOM 753 C C . SER A 1 110 ? 15.090 -9.123 -14.939 1.00 98.44 110 SER A C 1
ATOM 755 O O . SER A 1 110 ? 15.975 -9.098 -15.791 1.00 98.44 110 SER A O 1
ATOM 757 N N . PHE A 1 111 ? 15.103 -8.318 -13.880 1.00 98.75 111 PHE A N 1
ATOM 758 C CA . PHE A 1 111 ? 16.159 -7.371 -13.552 1.00 98.75 111 PHE A CA 1
ATOM 759 C C . PHE A 1 111 ? 16.588 -7.609 -12.110 1.00 98.75 111 PHE A C 1
ATOM 761 O O . PHE A 1 111 ? 15.917 -7.165 -11.179 1.00 98.75 111 PHE A O 1
ATOM 768 N N . SER A 1 112 ? 17.702 -8.310 -11.925 1.00 98.50 112 SER A N 1
ATOM 769 C CA . SER A 1 112 ? 18.203 -8.709 -10.611 1.00 98.50 112 SER A CA 1
ATOM 770 C C . SER A 1 112 ? 19.589 -8.138 -10.330 1.00 98.50 112 SER A C 1
ATOM 772 O O . SER A 1 112 ? 20.514 -8.305 -11.122 1.00 98.50 112 SER A O 1
ATOM 774 N N . GLY A 1 113 ? 19.773 -7.473 -9.191 1.00 97.69 113 GLY A N 1
ATOM 775 C CA . GLY A 1 113 ? 21.108 -7.099 -8.711 1.00 97.69 113 GLY A CA 1
ATOM 776 C C . GLY A 1 113 ? 21.875 -6.125 -9.614 1.00 97.69 113 GLY A C 1
ATOM 777 O O . GLY A 1 113 ? 23.100 -6.046 -9.517 1.00 97.69 113 GLY A O 1
ATOM 778 N N . ASN A 1 114 ? 21.200 -5.407 -10.516 1.00 98.31 114 ASN A N 1
ATOM 779 C CA . ASN A 1 114 ? 21.862 -4.466 -11.416 1.00 98.31 114 ASN A CA 1
ATOM 780 C C . ASN A 1 114 ? 22.205 -3.167 -10.672 1.00 98.31 114 ASN A C 1
ATOM 782 O O . ASN A 1 114 ? 21.476 -2.732 -9.775 1.00 98.31 114 ASN A O 1
ATOM 786 N N . MET A 1 115 ? 23.339 -2.555 -11.011 1.00 97.31 115 MET A N 1
ATOM 787 C CA . MET A 1 115 ? 23.909 -1.437 -10.260 1.00 97.31 115 MET A CA 1
ATOM 788 C C . MET A 1 115 ? 24.293 -0.267 -11.167 1.00 97.31 115 MET A C 1
ATOM 790 O O . MET A 1 115 ? 25.053 -0.430 -12.120 1.00 97.31 115 MET A O 1
ATOM 794 N N . ALA A 1 116 ? 23.865 0.941 -10.822 1.00 96.94 116 ALA A N 1
ATOM 795 C CA . ALA A 1 116 ? 24.289 2.175 -11.479 1.00 96.94 116 ALA A CA 1
ATOM 796 C C . ALA A 1 116 ? 24.916 3.144 -10.474 1.00 96.94 116 ALA A C 1
ATOM 798 O O . ALA A 1 116 ? 24.461 3.272 -9.343 1.00 96.94 116 ALA A O 1
ATOM 799 N N . SER A 1 117 ? 25.943 3.881 -10.884 1.00 96.00 117 SER A N 1
ATOM 800 C CA . SER A 1 117 ? 26.540 4.935 -10.050 1.00 96.00 117 SER A CA 1
ATOM 801 C C . SER A 1 117 ? 25.659 6.183 -9.969 1.00 96.00 117 SER A C 1
ATOM 803 O O . SER A 1 117 ? 25.633 6.875 -8.952 1.00 96.00 117 SER A O 1
ATOM 805 N N . HIS A 1 118 ? 24.885 6.445 -11.022 1.00 95.25 118 HIS A N 1
ATOM 806 C CA . HIS A 1 118 ? 23.971 7.577 -11.106 1.00 95.25 118 HIS A CA 1
ATOM 807 C C . HIS A 1 118 ? 22.523 7.136 -10.913 1.00 95.25 118 HIS A C 1
ATOM 809 O O . HIS A 1 118 ? 22.073 7.025 -9.774 1.00 95.25 118 HIS A O 1
ATOM 815 N N . ASN A 1 119 ? 21.794 6.900 -12.003 1.00 96.12 119 ASN A N 1
ATOM 816 C CA . ASN A 1 119 ? 20.351 6.703 -11.956 1.00 96.12 119 ASN A CA 1
ATOM 817 C C . ASN A 1 119 ? 19.930 5.375 -12.590 1.00 96.12 119 ASN A C 1
ATOM 819 O O . ASN A 1 119 ? 20.573 4.924 -13.537 1.00 96.12 119 ASN A O 1
ATOM 823 N N . GLY A 1 120 ? 18.833 4.788 -12.112 1.00 97.00 120 GLY A N 1
ATOM 824 C CA . GLY A 1 120 ? 18.225 3.598 -12.708 1.00 97.00 120 GLY A CA 1
ATOM 825 C C . GLY A 1 120 ? 19.113 2.371 -12.550 1.00 97.00 120 GLY A C 1
ATOM 826 O O . GLY A 1 120 ? 19.871 2.033 -13.461 1.00 97.00 120 GLY A O 1
ATOM 827 N N . GLY A 1 121 ? 19.050 1.708 -11.395 1.00 97.25 121 GLY A N 1
ATOM 828 C CA . GLY A 1 121 ? 19.866 0.519 -11.136 1.00 97.25 121 GLY A CA 1
ATOM 829 C C . GLY A 1 121 ? 19.597 -0.594 -12.144 1.00 97.25 121 GLY A C 1
ATOM 830 O O . GLY A 1 121 ? 20.537 -1.192 -12.655 1.00 97.25 121 GLY A O 1
ATOM 831 N N . ALA A 1 122 ? 18.334 -0.793 -12.522 1.00 98.25 122 ALA A N 1
ATOM 832 C CA . ALA A 1 122 ? 17.954 -1.631 -13.652 1.00 98.25 122 ALA A CA 1
ATOM 833 C C . ALA A 1 122 ? 17.842 -0.802 -14.935 1.00 98.25 122 ALA A C 1
ATOM 835 O O . ALA A 1 122 ? 18.640 -0.976 -15.854 1.00 98.25 122 ALA A O 1
ATOM 836 N N . LEU A 1 123 ? 16.874 0.113 -14.985 1.00 98.31 123 LEU A N 1
ATOM 837 C CA . LEU A 1 123 ? 16.492 0.846 -16.188 1.00 98.31 123 LEU A CA 1
ATOM 838 C C . LEU A 1 123 ? 16.578 2.354 -15.950 1.00 98.31 123 LEU A C 1
ATOM 840 O O . LEU A 1 123 ? 15.986 2.889 -15.012 1.00 98.31 123 LEU A O 1
ATOM 844 N N . CYS A 1 124 ? 17.283 3.052 -16.832 1.00 96.94 124 CYS A N 1
ATOM 845 C CA . CYS A 1 124 ? 17.285 4.507 -16.884 1.00 96.94 124 CYS A CA 1
ATOM 846 C C . CYS A 1 124 ? 16.639 4.981 -18.186 1.00 96.94 124 CYS A C 1
ATOM 848 O O . CYS A 1 124 ? 17.173 4.738 -19.269 1.00 96.94 124 CYS A O 1
ATOM 850 N N . LEU A 1 125 ? 15.516 5.686 -18.051 1.00 93.81 125 LEU A N 1
ATOM 851 C CA . LEU A 1 125 ? 14.822 6.401 -19.115 1.00 93.81 125 LEU A CA 1
ATOM 852 C C . LEU A 1 125 ? 15.211 7.876 -19.004 1.00 93.81 125 LEU A C 1
ATOM 854 O O . LEU A 1 125 ? 14.645 8.633 -18.212 1.00 93.81 125 LEU A O 1
ATOM 858 N N . ASP A 1 126 ? 16.203 8.302 -19.780 1.00 84.75 126 ASP A N 1
ATOM 859 C CA . ASP A 1 126 ? 16.772 9.649 -19.669 1.00 84.75 126 ASP A CA 1
ATOM 860 C C . ASP A 1 126 ? 16.254 10.571 -20.777 1.00 84.75 126 ASP A C 1
ATOM 862 O O . ASP A 1 126 ? 16.485 10.304 -21.953 1.00 84.75 126 ASP A O 1
ATOM 866 N N . ALA A 1 127 ? 15.489 11.602 -20.412 1.00 73.81 127 ALA A N 1
ATOM 867 C CA . ALA A 1 127 ? 14.859 12.534 -21.357 1.00 73.81 127 ALA A CA 1
ATOM 868 C C . ALA A 1 127 ? 15.760 13.722 -21.723 1.00 73.81 127 ALA A C 1
ATOM 870 O O . ALA A 1 127 ? 15.324 14.619 -22.439 1.00 73.81 127 ALA A O 1
ATOM 871 N N . ASN A 1 128 ? 17.006 13.755 -21.241 1.00 63.84 128 ASN A N 1
ATOM 872 C CA . ASN A 1 128 ? 17.879 14.915 -21.422 1.00 63.84 128 ASN A CA 1
ATOM 873 C C . ASN A 1 128 ? 18.277 15.187 -22.888 1.00 63.84 128 ASN A C 1
ATOM 875 O O . ASN A 1 128 ? 18.692 16.303 -23.186 1.00 63.84 128 ASN A O 1
ATOM 879 N N . ASP A 1 129 ? 18.110 14.219 -23.799 1.00 58.47 129 ASP A N 1
ATOM 880 C CA . ASP A 1 129 ? 18.664 14.283 -25.160 1.00 58.47 129 ASP A CA 1
ATOM 881 C C . ASP A 1 129 ? 17.609 14.295 -26.298 1.00 58.47 129 ASP A C 1
ATOM 883 O O . ASP A 1 129 ? 17.967 14.075 -27.456 1.00 58.47 129 ASP A O 1
ATOM 887 N N . GLY A 1 130 ? 16.319 14.544 -26.021 1.00 59.16 130 GLY A N 1
ATOM 888 C CA . GLY A 1 130 ? 15.261 14.507 -27.048 1.00 59.16 130 GLY A CA 1
ATOM 889 C C . GLY A 1 130 ? 14.108 15.489 -26.822 1.00 59.16 130 GLY A C 1
ATOM 890 O O . GLY A 1 130 ? 13.737 15.770 -25.690 1.00 59.16 130 GLY A O 1
ATOM 891 N N . GLU A 1 131 ? 13.534 16.003 -27.913 1.00 66.31 131 GLU A N 1
ATOM 892 C CA . GLU A 1 131 ? 12.396 16.947 -27.930 1.00 66.31 131 GLU A CA 1
ATOM 893 C C . GLU A 1 131 ? 11.070 16.242 -28.308 1.00 66.31 131 GLU A C 1
ATOM 895 O O . GLU A 1 131 ? 10.201 16.844 -28.934 1.00 66.31 131 GLU A O 1
ATOM 900 N N . ALA A 1 132 ? 10.929 14.943 -28.007 1.00 83.25 132 ALA A N 1
ATOM 901 C CA . ALA A 1 132 ? 9.758 14.152 -28.395 1.00 83.25 132 ALA A CA 1
ATOM 902 C C . ALA A 1 132 ? 9.213 13.302 -27.235 1.00 83.25 132 ALA A C 1
ATOM 904 O O . ALA A 1 132 ? 10.003 12.829 -26.409 1.00 83.25 132 ALA A O 1
ATOM 905 N N . PRO A 1 133 ? 7.890 13.053 -27.186 1.00 88.31 133 PRO A N 1
ATOM 906 C CA . PRO A 1 133 ? 7.311 12.117 -26.237 1.00 88.31 133 PRO A CA 1
ATOM 907 C C . PRO A 1 133 ? 7.811 10.696 -26.490 1.00 88.31 133 PRO A C 1
ATOM 909 O O . PRO A 1 133 ? 8.118 10.324 -27.626 1.00 88.31 133 PRO A O 1
ATOM 912 N N . ARG A 1 134 ? 7.849 9.883 -25.437 1.00 90.88 134 ARG A N 1
ATOM 913 C CA . ARG A 1 134 ? 8.246 8.474 -25.525 1.00 90.88 134 ARG A CA 1
ATOM 914 C C . ARG A 1 134 ? 7.438 7.592 -24.592 1.00 90.88 134 ARG A C 1
ATOM 916 O O . ARG A 1 134 ? 6.961 8.059 -23.557 1.00 90.88 134 ARG A O 1
ATOM 923 N N . THR A 1 135 ? 7.372 6.312 -24.932 1.00 94.94 135 THR A N 1
ATOM 924 C CA . THR A 1 135 ? 6.697 5.288 -24.132 1.00 94.94 135 THR A CA 1
ATOM 925 C C . THR A 1 135 ? 7.695 4.310 -23.526 1.00 94.94 135 THR A C 1
ATOM 927 O O . THR A 1 135 ? 8.737 4.002 -24.109 1.00 94.94 135 THR A O 1
ATOM 930 N N . ALA A 1 136 ? 7.383 3.826 -22.334 1.00 97.19 136 ALA A N 1
ATOM 931 C CA . ALA A 1 136 ? 8.062 2.725 -21.683 1.00 97.19 136 ALA A CA 1
ATOM 932 C C . ALA A 1 136 ? 7.004 1.746 -21.173 1.00 97.19 136 ALA A C 1
ATOM 934 O O . ALA A 1 136 ? 6.388 1.986 -20.139 1.00 97.19 136 ALA A O 1
ATOM 935 N N . ASP A 1 137 ? 6.815 0.654 -21.902 1.00 98.31 137 ASP A N 1
ATOM 936 C CA . ASP A 1 137 ? 5.813 -0.364 -21.610 1.00 98.31 137 ASP A CA 1
ATOM 937 C C . ASP A 1 137 ? 6.489 -1.575 -20.967 1.00 98.31 137 ASP A C 1
ATOM 939 O O . ASP A 1 137 ? 7.434 -2.150 -21.520 1.00 98.31 137 ASP A O 1
ATOM 943 N N . ILE A 1 138 ? 6.038 -1.937 -19.767 1.00 98.62 138 ILE A N 1
ATOM 944 C CA . ILE A 1 138 ? 6.551 -3.063 -18.987 1.00 98.62 138 ILE A CA 1
ATOM 945 C C . ILE A 1 138 ? 5.419 -4.051 -18.757 1.00 98.62 138 ILE A C 1
ATOM 947 O O . ILE A 1 138 ? 4.442 -3.745 -18.075 1.00 98.62 138 ILE A O 1
ATOM 951 N N . GLU A 1 139 ? 5.588 -5.244 -19.312 1.00 98.44 139 GLU A N 1
ATOM 952 C CA . GLU A 1 139 ? 4.561 -6.276 -19.348 1.00 98.44 139 GLU A CA 1
ATOM 953 C C . GLU A 1 139 ? 4.605 -7.220 -18.137 1.00 98.44 139 GLU A C 1
ATOM 955 O O . GLU A 1 139 ? 5.578 -7.280 -17.374 1.00 98.44 139 GLU A O 1
ATOM 960 N N . SER A 1 140 ? 3.526 -7.989 -17.994 1.00 97.94 140 SER A N 1
ATOM 961 C CA . SER A 1 140 ? 3.277 -8.963 -16.919 1.00 97.94 140 SER A CA 1
ATOM 962 C C . SER A 1 140 ? 4.469 -9.859 -16.602 1.00 97.94 140 SER A C 1
ATOM 964 O O . SER A 1 140 ? 5.239 -10.239 -17.475 1.00 97.94 140 SER A O 1
ATOM 966 N N . GLY A 1 141 ? 4.626 -10.241 -15.340 1.00 97.62 141 GLY A N 1
ATOM 967 C CA . GLY A 1 141 ? 5.712 -11.111 -14.894 1.00 97.62 141 GLY A CA 1
ATOM 968 C C . GLY A 1 141 ? 7.083 -10.450 -14.865 1.00 97.62 141 GLY A C 1
ATOM 969 O O . GLY A 1 141 ? 8.054 -11.108 -14.495 1.00 97.62 141 GLY A O 1
ATOM 970 N N . SER A 1 142 ? 7.183 -9.168 -15.230 1.00 98.69 142 SER A N 1
ATOM 971 C CA . SER A 1 142 ? 8.433 -8.431 -15.109 1.00 98.69 142 SER A CA 1
ATOM 972 C C . SER A 1 142 ? 8.829 -8.254 -13.642 1.00 98.69 142 SER A C 1
ATOM 974 O O . SER A 1 142 ? 8.033 -7.796 -12.817 1.00 98.69 142 SER A O 1
ATOM 976 N N . THR A 1 143 ? 10.076 -8.586 -13.309 1.00 98.75 143 THR A N 1
ATOM 977 C CA . THR A 1 143 ? 10.588 -8.514 -11.930 1.00 98.75 143 THR A CA 1
ATOM 978 C C . THR A 1 143 ? 11.778 -7.571 -11.814 1.00 98.75 143 THR A C 1
ATOM 980 O O . THR A 1 143 ? 12.709 -7.621 -12.615 1.00 98.75 143 THR A O 1
ATOM 983 N N . PHE A 1 144 ? 11.770 -6.727 -10.784 1.00 98.81 144 PHE A N 1
ATOM 984 C CA . PHE A 1 144 ? 12.859 -5.817 -10.445 1.00 98.81 144 PHE A CA 1
ATOM 985 C C . PHE A 1 144 ? 13.292 -6.082 -9.011 1.00 98.81 144 PHE A C 1
ATOM 987 O O . PHE A 1 144 ? 12.671 -5.606 -8.060 1.00 98.81 144 PHE A O 1
ATOM 994 N N . THR A 1 145 ? 14.357 -6.859 -8.853 1.00 98.50 145 THR A N 1
ATOM 995 C CA . THR A 1 145 ? 14.815 -7.326 -7.549 1.00 98.50 145 THR A CA 1
ATOM 996 C C . THR A 1 145 ? 16.232 -6.861 -7.246 1.00 98.50 145 THR A C 1
ATOM 998 O O . THR A 1 145 ? 17.141 -6.974 -8.066 1.00 98.50 145 THR A O 1
ATOM 1001 N N . ASN A 1 146 ? 16.455 -6.343 -6.041 1.00 97.50 146 ASN A N 1
ATOM 1002 C CA . ASN A 1 146 ? 17.795 -6.011 -5.545 1.00 97.50 146 ASN A CA 1
ATOM 1003 C C . ASN A 1 146 ? 18.615 -5.058 -6.438 1.00 97.50 146 ASN A C 1
ATOM 1005 O O . ASN A 1 146 ? 19.846 -5.058 -6.375 1.00 97.50 146 ASN A O 1
ATOM 1009 N N . ASN A 1 147 ? 17.968 -4.238 -7.270 1.00 98.44 147 ASN A N 1
ATOM 1010 C CA . ASN A 1 147 ? 18.673 -3.274 -8.109 1.00 98.44 147 ASN A CA 1
ATOM 1011 C C . ASN A 1 147 ? 19.060 -2.042 -7.289 1.00 98.44 147 ASN A C 1
ATOM 1013 O O . ASN A 1 147 ? 18.402 -1.679 -6.310 1.00 98.44 147 ASN A O 1
ATOM 1017 N N . SER A 1 148 ? 20.152 -1.385 -7.666 1.00 97.88 148 SER A N 1
ATOM 1018 C CA . SER A 1 148 ? 20.651 -0.244 -6.907 1.00 97.88 148 SER A CA 1
ATOM 1019 C C . SER A 1 148 ? 21.203 0.876 -7.771 1.00 97.88 148 SER A C 1
ATOM 1021 O O . SER A 1 148 ? 21.861 0.649 -8.784 1.00 97.88 148 SER A O 1
ATOM 1023 N N . ALA A 1 149 ? 20.958 2.106 -7.338 1.00 97.50 149 ALA A N 1
ATOM 1024 C CA . ALA A 1 149 ? 21.493 3.305 -7.959 1.00 97.50 149 ALA A CA 1
ATOM 1025 C C . ALA A 1 149 ? 22.163 4.195 -6.909 1.00 97.50 149 ALA A C 1
ATOM 1027 O O . ALA A 1 149 ? 21.605 4.425 -5.832 1.00 97.50 149 ALA A O 1
ATOM 1028 N N . GLY A 1 150 ? 23.326 4.756 -7.237 1.00 96.50 150 GLY A N 1
ATOM 1029 C CA . GLY A 1 150 ? 24.064 5.664 -6.358 1.00 96.50 150 GLY A CA 1
ATOM 1030 C C . GLY A 1 150 ? 23.355 6.995 -6.113 1.00 96.50 150 GLY A C 1
ATOM 1031 O O . GLY A 1 150 ? 23.617 7.634 -5.096 1.00 96.50 150 GLY A O 1
ATOM 1032 N N . LYS A 1 151 ? 22.419 7.400 -6.983 1.00 95.50 151 LYS A N 1
ATOM 1033 C CA . LYS A 1 151 ? 21.594 8.605 -6.814 1.00 95.50 151 LYS A CA 1
ATOM 1034 C C . LYS A 1 151 ? 20.102 8.277 -6.758 1.00 95.50 151 LYS A C 1
ATOM 1036 O O . LYS A 1 151 ? 19.536 8.307 -5.666 1.00 95.50 151 LYS A O 1
ATOM 1041 N N . LEU A 1 152 ? 19.460 7.978 -7.891 1.00 95.62 152 LEU A N 1
ATOM 1042 C CA . LEU A 1 152 ? 17.994 7.902 -8.011 1.00 95.62 152 LEU A CA 1
ATOM 1043 C C . LEU A 1 152 ? 17.514 6.675 -8.789 1.00 95.62 152 LEU A C 1
ATOM 1045 O O . LEU A 1 152 ? 18.210 6.183 -9.666 1.00 95.62 152 LEU A O 1
ATOM 1049 N N . GLY A 1 153 ? 16.294 6.218 -8.506 1.00 94.12 153 GLY A N 1
ATOM 1050 C CA . GLY A 1 153 ? 15.657 5.109 -9.218 1.00 94.12 153 GLY A CA 1
ATOM 1051 C C . GLY A 1 153 ? 16.359 3.786 -8.950 1.00 94.12 153 GLY A C 1
ATOM 1052 O O . GLY A 1 153 ? 17.137 3.329 -9.784 1.00 94.12 153 GLY A O 1
ATOM 1053 N N . GLY A 1 154 ? 16.111 3.190 -7.778 1.00 95.06 154 GLY A N 1
ATOM 1054 C CA . GLY A 1 154 ? 16.751 1.928 -7.388 1.00 95.06 154 GLY A CA 1
ATOM 1055 C C . GLY A 1 154 ? 16.570 0.846 -8.452 1.00 95.06 154 GLY A C 1
ATOM 1056 O O . GLY A 1 154 ? 17.561 0.289 -8.917 1.00 95.06 154 GLY A O 1
ATOM 1057 N N . ALA A 1 155 ? 15.338 0.642 -8.928 1.00 98.25 155 ALA A N 1
ATOM 1058 C CA . ALA A 1 155 ? 15.076 -0.117 -10.148 1.00 98.25 155 ALA A CA 1
ATOM 1059 C C . ALA A 1 155 ? 15.006 0.802 -11.371 1.00 98.25 155 ALA A C 1
ATOM 1061 O O . ALA A 1 155 ? 15.866 0.726 -12.250 1.00 98.25 155 ALA A O 1
ATOM 1062 N N . ILE A 1 156 ? 14.001 1.679 -11.416 1.00 98.62 156 ILE A N 1
ATOM 1063 C CA . ILE A 1 156 ? 13.703 2.507 -12.587 1.00 98.62 156 ILE A CA 1
ATOM 1064 C C . ILE A 1 156 ? 13.913 3.979 -12.253 1.00 98.62 156 ILE A C 1
ATOM 1066 O O . ILE A 1 156 ? 13.396 4.498 -11.263 1.00 98.62 156 ILE A O 1
ATOM 1070 N N . TYR A 1 157 ? 14.645 4.673 -13.113 1.00 97.81 157 TYR A N 1
ATOM 1071 C CA . TYR A 1 157 ? 14.637 6.127 -13.172 1.00 97.81 157 TYR A CA 1
ATOM 1072 C C . TYR A 1 157 ? 13.893 6.564 -14.430 1.00 97.81 157 TYR A C 1
ATOM 1074 O O . TYR A 1 157 ? 14.319 6.228 -15.535 1.00 97.81 157 TYR A O 1
ATOM 1082 N N . ALA A 1 158 ? 12.805 7.309 -14.254 1.00 95.94 158 ALA A N 1
ATOM 1083 C CA . ALA A 1 158 ? 12.023 7.883 -15.336 1.00 95.94 158 ALA A CA 1
ATOM 1084 C C . ALA A 1 158 ? 12.074 9.409 -15.260 1.00 95.94 158 ALA A C 1
ATOM 1086 O O . ALA A 1 158 ? 11.692 10.004 -14.250 1.00 95.94 158 ALA A O 1
ATOM 1087 N N . ALA A 1 159 ? 12.544 10.037 -16.333 1.00 93.19 159 ALA A N 1
ATOM 1088 C CA . ALA A 1 159 ? 12.544 11.485 -16.470 1.00 93.19 159 ALA A CA 1
ATOM 1089 C C . ALA A 1 159 ? 11.791 11.914 -17.727 1.00 93.19 159 ALA A C 1
ATOM 1091 O O . ALA A 1 159 ? 11.925 11.267 -18.759 1.00 93.19 159 ALA A O 1
ATOM 1092 N N . GLY A 1 160 ? 11.066 13.025 -17.655 1.00 90.69 160 GLY A N 1
ATOM 1093 C CA . GLY A 1 160 ? 10.573 13.787 -18.806 1.00 90.69 160 GLY A CA 1
ATOM 1094 C C . GLY A 1 160 ? 10.868 15.267 -18.594 1.00 90.69 160 GLY A C 1
ATOM 1095 O O . GLY A 1 160 ? 11.032 15.689 -17.455 1.00 90.69 160 GLY A O 1
ATOM 1096 N N . LYS A 1 161 ? 10.971 16.073 -19.647 1.00 86.81 161 LYS A N 1
ATOM 1097 C CA . LYS A 1 161 ? 11.362 17.490 -19.512 1.00 86.81 161 LYS A CA 1
ATOM 1098 C C . LYS A 1 161 ? 10.143 18.394 -19.336 1.00 86.81 161 LYS A C 1
ATOM 1100 O O . LYS A 1 161 ? 10.030 19.108 -18.345 1.00 86.81 161 LYS A O 1
ATOM 1105 N N . ASP A 1 162 ? 9.215 18.325 -20.280 1.00 85.00 162 ASP A N 1
ATOM 1106 C CA . ASP A 1 162 ? 7.991 19.122 -20.344 1.00 85.00 162 ASP A CA 1
ATOM 1107 C C . ASP A 1 162 ? 6.913 18.356 -21.134 1.00 85.00 162 ASP A C 1
ATOM 1109 O O . ASP A 1 162 ? 7.046 17.158 -21.366 1.00 85.00 162 ASP A O 1
ATOM 1113 N N . ALA A 1 163 ? 5.812 19.013 -21.505 1.00 83.88 163 ALA A N 1
ATOM 1114 C CA . ALA A 1 163 ? 4.736 18.370 -22.262 1.00 83.88 163 ALA A CA 1
ATOM 1115 C C . ALA A 1 163 ? 5.150 17.926 -23.681 1.00 83.88 163 ALA A C 1
ATOM 1117 O O . ALA A 1 163 ? 4.557 16.991 -24.210 1.00 83.88 163 ALA A O 1
ATOM 1118 N N . ALA A 1 164 ? 6.153 18.564 -24.296 1.00 85.12 164 ALA A N 1
ATOM 1119 C CA . ALA A 1 164 ? 6.674 18.163 -25.603 1.00 85.12 164 ALA A CA 1
ATOM 1120 C C . ALA A 1 164 ? 7.637 16.967 -25.496 1.00 85.12 164 ALA A C 1
ATOM 1122 O O . ALA A 1 164 ? 7.776 16.202 -26.445 1.00 85.12 164 ALA A O 1
ATOM 1123 N N . CYS A 1 165 ? 8.253 16.767 -24.329 1.00 86.62 165 CYS A N 1
ATOM 1124 C CA . CYS A 1 165 ? 9.121 15.632 -24.016 1.00 86.62 165 CYS A CA 1
ATOM 1125 C C . CYS A 1 165 ? 8.633 14.902 -22.750 1.00 86.62 165 CYS A C 1
ATOM 1127 O O . CYS A 1 165 ? 9.329 14.792 -21.731 1.00 86.62 165 CYS A O 1
ATOM 1129 N N . GLN A 1 166 ? 7.384 14.432 -22.810 1.00 92.00 166 GLN A N 1
ATOM 1130 C CA . GLN A 1 166 ? 6.787 13.604 -21.768 1.00 92.00 166 GLN A CA 1
ATOM 1131 C C . GLN A 1 166 ? 7.266 12.153 -21.895 1.00 92.00 166 GLN A C 1
ATOM 1133 O O . GLN A 1 166 ? 7.414 11.620 -22.995 1.00 92.00 166 GLN A O 1
ATOM 1138 N N . THR A 1 167 ? 7.479 11.492 -20.758 1.00 94.94 167 THR A N 1
ATOM 1139 C CA . THR A 1 167 ? 7.634 10.030 -20.719 1.00 94.94 167 THR A CA 1
ATOM 1140 C C . THR A 1 167 ? 6.361 9.398 -20.184 1.00 94.94 167 THR A C 1
ATOM 1142 O O . THR A 1 167 ? 5.971 9.679 -19.053 1.00 94.94 167 THR A O 1
ATOM 1145 N N . GLU A 1 168 ? 5.732 8.535 -20.969 1.00 96.62 168 GLU A N 1
ATOM 1146 C CA . GLU A 1 168 ? 4.655 7.666 -20.499 1.00 96.62 168 GLU A CA 1
ATOM 1147 C C . GLU A 1 168 ? 5.260 6.330 -20.057 1.00 96.62 168 GLU A C 1
ATOM 1149 O O . GLU A 1 168 ? 5.886 5.633 -20.852 1.00 96.62 168 GLU A O 1
ATOM 1154 N N . LEU A 1 169 ? 5.143 6.006 -18.772 1.00 98.31 169 LEU A N 1
ATOM 1155 C CA . LEU A 1 169 ? 5.602 4.747 -18.191 1.00 98.31 169 LEU A CA 1
ATOM 1156 C C . LEU A 1 169 ? 4.384 3.898 -17.837 1.00 98.31 169 LEU A C 1
ATOM 1158 O O . LEU A 1 169 ? 3.699 4.176 -16.849 1.00 98.31 169 LEU A O 1
ATOM 1162 N N . THR A 1 170 ? 4.154 2.845 -18.609 1.00 98.75 170 THR A N 1
ATOM 1163 C CA . THR A 1 170 ? 3.043 1.917 -18.412 1.00 98.75 170 THR A CA 1
ATOM 1164 C C . THR A 1 170 ? 3.552 0.627 -17.794 1.00 98.75 170 THR A C 1
ATOM 1166 O O . THR A 1 170 ? 4.423 -0.048 -18.342 1.00 98.75 170 THR A O 1
ATOM 1169 N N . LEU A 1 171 ? 2.987 0.258 -16.648 1.00 98.81 171 LEU A N 1
ATOM 1170 C CA . LEU A 1 171 ? 3.117 -1.082 -16.089 1.00 98.81 171 LEU A CA 1
ATOM 1171 C C . LEU A 1 171 ? 1.814 -1.823 -16.375 1.00 98.81 171 LEU A C 1
ATOM 1173 O O . LEU A 1 171 ? 0.783 -1.473 -15.795 1.00 98.81 171 LEU A O 1
ATOM 1177 N N . HIS A 1 172 ? 1.849 -2.820 -17.260 1.00 98.69 172 HIS A N 1
ATOM 1178 C CA . HIS A 1 172 ? 0.668 -3.584 -17.661 1.00 98.69 172 HIS A CA 1
ATOM 1179 C C . HIS A 1 172 ? 0.722 -5.014 -17.123 1.00 98.69 172 HIS A C 1
ATOM 1181 O O . HIS A 1 172 ? 1.424 -5.883 -17.636 1.00 98.69 172 HIS A O 1
ATOM 1187 N N . SER A 1 173 ? -0.037 -5.266 -16.057 1.00 98.44 173 SER A N 1
ATOM 1188 C CA . SER A 1 173 ? -0.236 -6.607 -15.509 1.00 98.44 173 SER A CA 1
ATOM 1189 C C . SER A 1 173 ? -1.565 -7.176 -16.009 1.00 98.44 173 SER A C 1
ATOM 1191 O O . SER A 1 173 ? -2.633 -6.756 -15.573 1.00 98.44 173 SER A O 1
ATOM 1193 N N . ALA A 1 174 ? -1.478 -8.130 -16.928 1.00 97.81 174 ALA A N 1
ATOM 1194 C CA . ALA A 1 174 ? -2.561 -8.831 -17.610 1.00 97.81 174 ALA A CA 1
ATOM 1195 C C . ALA A 1 174 ? -2.548 -10.358 -17.382 1.00 97.81 174 ALA A C 1
ATOM 1197 O O . ALA A 1 174 ? -3.469 -11.049 -17.814 1.00 97.81 174 ALA A O 1
ATOM 1198 N N . ASP A 1 175 ? -1.531 -10.888 -16.692 1.00 97.44 175 ASP A N 1
ATOM 1199 C CA . ASP A 1 175 ? -1.460 -12.284 -16.251 1.00 97.44 175 ASP A CA 1
ATOM 1200 C C . ASP A 1 175 ? -1.431 -12.364 -14.717 1.00 97.44 175 ASP A C 1
ATOM 1202 O O . ASP A 1 175 ? -0.453 -11.986 -14.069 1.00 97.44 175 ASP A O 1
ATOM 1206 N N . SER A 1 176 ? -2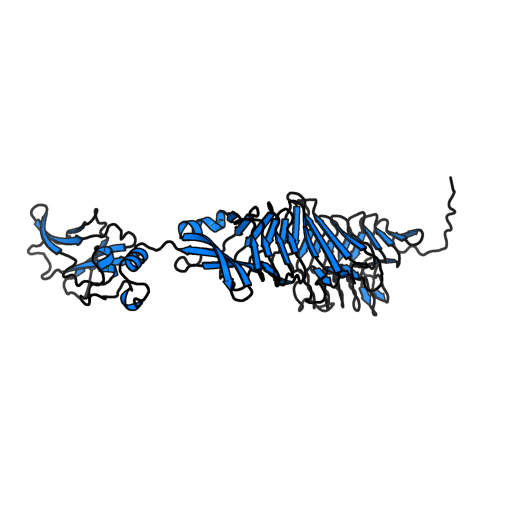.500 -12.902 -14.126 1.00 96.00 176 SER A N 1
ATOM 1207 C CA . SER A 1 176 ? -2.646 -13.026 -12.672 1.00 96.00 176 SER A CA 1
ATOM 1208 C C . SER A 1 176 ? -1.662 -14.004 -12.027 1.00 96.00 176 SER A C 1
ATOM 1210 O O . SER A 1 176 ? -1.457 -13.950 -10.818 1.00 96.00 176 SER A O 1
ATOM 1212 N N . SER A 1 177 ? -1.071 -14.918 -12.802 1.00 96.81 177 SER A N 1
ATOM 1213 C CA . SER A 1 177 ? -0.070 -15.868 -12.301 1.00 96.81 177 SER A CA 1
ATOM 1214 C C . SER A 1 177 ? 1.344 -15.285 -12.259 1.00 96.81 177 SER A C 1
ATOM 1216 O O . SER A 1 177 ? 2.193 -15.784 -11.520 1.00 96.81 177 SER A O 1
ATOM 1218 N N . HIS A 1 178 ? 1.575 -14.188 -12.982 1.00 95.88 178 HIS A N 1
ATOM 1219 C CA . HIS A 1 178 ? 2.870 -13.531 -13.093 1.00 95.88 178 HIS A CA 1
ATOM 1220 C C . HIS A 1 178 ? 2.706 -12.021 -12.847 1.00 95.88 178 HIS A C 1
ATOM 1222 O O . HIS A 1 178 ? 2.580 -11.235 -13.790 1.00 95.88 178 HIS A O 1
ATOM 1228 N N . PRO A 1 179 ? 2.694 -11.575 -11.578 1.00 97.06 179 PRO A N 1
ATOM 1229 C CA . PRO A 1 179 ? 2.583 -10.157 -11.262 1.00 97.06 179 PRO A CA 1
ATOM 1230 C C . PRO A 1 179 ? 3.832 -9.385 -11.699 1.00 97.06 179 PRO A C 1
ATOM 1232 O O . PRO A 1 179 ? 4.938 -9.929 -11.739 1.00 97.06 179 PRO A O 1
ATOM 1235 N N . ILE A 1 180 ? 3.669 -8.088 -11.962 1.00 98.75 180 ILE A N 1
ATOM 1236 C CA . ILE A 1 180 ? 4.820 -7.178 -12.020 1.00 98.75 180 ILE A CA 1
ATOM 1237 C C . ILE A 1 180 ? 5.240 -6.895 -10.579 1.00 98.75 180 ILE A C 1
ATOM 1239 O O . ILE A 1 180 ? 4.391 -6.557 -9.753 1.00 98.75 180 ILE A O 1
ATOM 1243 N N . SER A 1 181 ? 6.528 -7.023 -10.259 1.00 98.44 181 SER A N 1
ATOM 1244 C CA . SER A 1 181 ? 7.003 -6.851 -8.880 1.00 98.44 181 SER A CA 1
ATOM 1245 C C . SER A 1 181 ? 8.305 -6.069 -8.768 1.00 98.44 181 SER A C 1
ATOM 1247 O O . SER A 1 181 ? 9.234 -6.235 -9.562 1.00 98.44 181 SER A O 1
ATOM 1249 N N . PHE A 1 182 ? 8.373 -5.241 -7.728 1.00 98.69 182 PHE A N 1
ATOM 1250 C CA . PHE A 1 182 ? 9.554 -4.488 -7.328 1.00 98.69 182 PHE A CA 1
ATOM 1251 C C . PHE A 1 182 ? 9.866 -4.784 -5.865 1.00 98.69 182 PHE A C 1
ATOM 1253 O O . PHE A 1 182 ? 9.030 -4.517 -5.003 1.00 98.69 182 PHE A O 1
ATOM 1260 N N . SER A 1 183 ? 11.049 -5.329 -5.579 1.00 98.00 183 SER A N 1
ATOM 1261 C CA . SER A 1 183 ? 11.468 -5.620 -4.205 1.00 98.00 183 SER A CA 1
ATOM 1262 C C . SER A 1 183 ? 12.976 -5.505 -3.973 1.00 98.00 183 SER A C 1
ATOM 1264 O O . SER A 1 183 ? 13.806 -5.908 -4.792 1.00 98.00 183 SER A O 1
ATOM 1266 N N . GLY A 1 184 ? 13.358 -4.963 -2.817 1.00 96.88 184 GLY A N 1
ATOM 1267 C CA . GLY A 1 184 ? 14.755 -4.848 -2.408 1.00 96.88 184 GLY A CA 1
ATOM 1268 C C . GLY A 1 184 ? 15.561 -3.848 -3.237 1.00 96.88 184 GLY A C 1
ATOM 1269 O O . GLY A 1 184 ? 16.785 -3.936 -3.270 1.00 96.88 184 GLY A O 1
ATOM 1270 N N . ASN A 1 185 ? 14.923 -2.908 -3.932 1.00 97.94 185 ASN A N 1
ATOM 1271 C CA . ASN A 1 185 ? 15.604 -1.922 -4.763 1.00 97.94 185 ASN A CA 1
ATOM 1272 C C . ASN A 1 185 ? 16.001 -0.687 -3.948 1.00 97.94 185 ASN A C 1
ATOM 1274 O O . ASN A 1 185 ? 15.230 -0.210 -3.118 1.00 97.94 185 ASN A O 1
ATOM 1278 N N . TYR A 1 186 ? 17.187 -0.124 -4.197 1.00 97.56 186 TYR A N 1
ATOM 1279 C CA . TYR A 1 186 ? 17.729 0.974 -3.386 1.00 97.56 186 TYR A CA 1
ATOM 1280 C C . TYR A 1 186 ? 18.286 2.126 -4.216 1.00 97.56 186 TYR A C 1
ATOM 1282 O O . TYR A 1 186 ? 19.160 1.948 -5.061 1.00 97.56 186 TYR A O 1
ATOM 1290 N N . ARG A 1 187 ? 17.859 3.348 -3.898 1.00 96.38 187 ARG A N 1
ATOM 1291 C CA . ARG A 1 187 ? 18.521 4.582 -4.348 1.00 96.38 187 ARG A CA 1
ATOM 1292 C C . ARG A 1 187 ? 19.540 5.053 -3.309 1.00 96.38 187 ARG A C 1
ATOM 1294 O O . ARG A 1 187 ? 19.410 4.729 -2.130 1.00 96.38 187 ARG A O 1
ATOM 1301 N N . GLY A 1 188 ? 20.521 5.857 -3.705 1.00 96.19 188 GLY A N 1
ATOM 1302 C CA . GLY A 1 188 ? 21.572 6.335 -2.799 1.00 96.19 188 GLY A CA 1
ATOM 1303 C C . GLY A 1 188 ? 22.540 5.243 -2.326 1.00 96.19 188 GLY A C 1
ATOM 1304 O O . GLY A 1 188 ? 23.220 5.437 -1.320 1.00 96.19 188 GLY A O 1
ATOM 1305 N N . ARG A 1 189 ? 22.573 4.080 -2.990 1.00 94.94 189 ARG A N 1
ATOM 1306 C CA . ARG A 1 189 ? 23.463 2.962 -2.649 1.00 94.94 189 ARG A CA 1
ATOM 1307 C C . ARG A 1 189 ? 24.603 2.902 -3.657 1.00 94.94 189 ARG A C 1
ATOM 1309 O O . ARG A 1 189 ? 24.368 2.774 -4.855 1.00 94.94 189 ARG A O 1
ATOM 1316 N N . ALA A 1 190 ? 25.833 3.019 -3.165 1.00 88.75 190 ALA A N 1
ATOM 1317 C CA . ALA A 1 190 ? 27.016 3.035 -4.011 1.00 88.75 190 ALA A CA 1
ATOM 1318 C C . ALA A 1 190 ? 27.213 1.703 -4.752 1.00 88.75 190 ALA A C 1
ATOM 1320 O O . ALA A 1 190 ? 26.871 0.622 -4.269 1.00 88.75 190 ALA A O 1
ATOM 1321 N N . VAL A 1 191 ? 27.813 1.784 -5.938 1.00 84.81 191 VAL A N 1
ATOM 1322 C CA . VAL A 1 191 ? 28.140 0.600 -6.733 1.00 84.81 191 VAL A CA 1
ATOM 1323 C C . VAL A 1 191 ? 29.130 -0.281 -5.969 1.00 84.81 191 VAL A C 1
ATOM 1325 O O . VAL A 1 191 ? 30.135 0.200 -5.454 1.00 84.81 191 VAL A O 1
ATOM 1328 N N . GLY A 1 192 ? 28.857 -1.585 -5.917 1.00 80.56 192 GLY A N 1
ATOM 1329 C CA . GLY A 1 192 ? 29.689 -2.559 -5.209 1.00 80.56 192 GLY A CA 1
ATOM 1330 C C . GLY A 1 192 ? 29.465 -2.653 -3.700 1.00 80.56 192 GLY A C 1
ATOM 1331 O O . GLY A 1 192 ? 30.153 -3.450 -3.068 1.00 80.56 192 GLY A O 1
ATOM 1332 N N . THR A 1 193 ? 28.512 -1.913 -3.119 1.00 82.38 193 THR A N 1
ATOM 1333 C CA . THR A 1 193 ? 28.153 -2.040 -1.698 1.00 82.38 193 THR A CA 1
ATOM 1334 C C . THR A 1 193 ? 26.781 -2.688 -1.519 1.00 82.38 193 THR A C 1
ATOM 1336 O O . THR A 1 193 ? 25.866 -2.488 -2.315 1.00 82.38 193 THR A O 1
ATOM 1339 N N . SER A 1 194 ? 26.619 -3.461 -0.444 1.00 81.69 194 SER A N 1
ATOM 1340 C CA . SER A 1 194 ? 25.321 -3.992 0.004 1.00 81.69 194 SER A CA 1
ATOM 1341 C C . SER A 1 194 ? 24.670 -3.135 1.098 1.00 81.69 194 SER A C 1
ATOM 1343 O O . SER A 1 194 ? 23.496 -3.317 1.408 1.00 81.69 194 SER A O 1
ATOM 1345 N N . ALA A 1 195 ? 25.418 -2.183 1.664 1.00 84.56 195 ALA A N 1
ATOM 1346 C CA . ALA A 1 195 ? 24.969 -1.281 2.717 1.00 84.56 195 ALA A CA 1
ATOM 1347 C C . ALA A 1 195 ? 24.713 0.140 2.191 1.00 84.56 195 ALA A C 1
ATOM 1349 O O . ALA A 1 195 ? 25.330 0.579 1.214 1.00 84.56 195 ALA A O 1
ATOM 1350 N N . GLY A 1 196 ? 23.829 0.860 2.887 1.00 88.06 196 GLY A N 1
ATOM 1351 C CA . GLY A 1 196 ? 23.444 2.235 2.572 1.00 88.06 196 GLY A CA 1
ATOM 1352 C C . GLY A 1 196 ? 22.275 2.351 1.589 1.00 88.06 196 GLY A C 1
ATOM 1353 O O . GLY A 1 196 ? 21.764 1.356 1.059 1.00 88.06 196 GLY A O 1
ATOM 1354 N N . GLY A 1 197 ? 21.861 3.597 1.360 1.00 93.31 197 GLY A N 1
ATOM 1355 C CA . GLY A 1 197 ? 20.729 3.955 0.509 1.00 93.31 197 GLY A CA 1
ATOM 1356 C C . GLY A 1 197 ? 19.366 3.885 1.203 1.00 93.31 197 GLY A C 1
ATOM 1357 O O . GLY A 1 197 ? 19.248 3.601 2.393 1.00 93.31 197 GLY A O 1
ATOM 1358 N N . SER A 1 198 ? 18.318 4.165 0.436 1.00 95.94 198 SER A N 1
ATOM 1359 C CA . SER A 1 198 ? 16.915 4.072 0.847 1.00 95.94 198 SER A CA 1
ATOM 1360 C C . SER A 1 198 ? 16.147 3.228 -0.160 1.00 95.94 198 SER A C 1
ATOM 1362 O O . SER A 1 198 ? 16.414 3.331 -1.359 1.00 95.94 198 SER A O 1
ATOM 1364 N N . ALA A 1 199 ? 15.202 2.418 0.322 1.00 96.75 199 ALA A N 1
ATOM 1365 C CA . ALA A 1 199 ? 14.351 1.606 -0.542 1.00 96.75 199 ALA A CA 1
ATOM 1366 C C . ALA A 1 199 ? 13.638 2.496 -1.575 1.00 96.75 199 ALA A C 1
ATOM 1368 O O . ALA A 1 199 ? 13.109 3.558 -1.224 1.00 96.75 199 ALA A O 1
ATOM 1369 N N . ASN A 1 200 ? 13.686 2.111 -2.849 1.00 97.12 200 ASN A N 1
ATOM 1370 C CA . ASN A 1 200 ? 13.049 2.832 -3.940 1.00 97.12 200 ASN A CA 1
ATOM 1371 C C . ASN A 1 200 ? 12.903 1.967 -5.200 1.00 97.12 200 ASN A C 1
ATOM 1373 O O . ASN A 1 200 ? 13.905 1.625 -5.830 1.00 97.12 200 ASN A O 1
ATOM 1377 N N . SER A 1 201 ? 11.659 1.739 -5.622 1.00 97.00 201 SER A N 1
ATOM 1378 C CA . SER A 1 201 ? 11.333 1.085 -6.892 1.00 97.00 201 SER A CA 1
ATOM 1379 C C . SER A 1 201 ? 11.604 2.037 -8.053 1.00 97.00 201 SER A C 1
ATOM 1381 O O . SER A 1 201 ? 12.527 1.844 -8.845 1.00 97.00 201 SER A O 1
ATOM 1383 N N . ILE A 1 202 ? 10.829 3.120 -8.112 1.00 98.31 202 ILE A N 1
ATOM 1384 C CA . ILE A 1 202 ? 10.808 4.052 -9.238 1.00 98.31 202 ILE A CA 1
ATOM 1385 C C . ILE A 1 202 ? 11.106 5.455 -8.722 1.00 98.31 202 ILE A C 1
ATOM 1387 O O . ILE A 1 202 ? 10.513 5.895 -7.734 1.00 98.31 202 ILE A O 1
ATOM 1391 N N . THR A 1 203 ? 12.026 6.167 -9.369 1.00 98.00 203 THR A N 1
ATOM 1392 C CA . THR A 1 203 ? 12.129 7.622 -9.222 1.00 98.00 203 THR A CA 1
ATOM 1393 C C . THR A 1 203 ? 11.581 8.314 -10.456 1.00 98.00 203 THR A C 1
ATOM 1395 O O . THR A 1 203 ? 11.964 7.975 -11.573 1.00 98.00 203 THR A O 1
ATOM 1398 N N . VAL A 1 204 ? 10.733 9.310 -10.221 1.00 96.50 204 VAL A N 1
ATOM 1399 C CA . VAL A 1 204 ? 10.134 10.165 -11.244 1.00 96.50 204 VAL A CA 1
ATOM 1400 C C . VAL A 1 204 ? 10.707 11.574 -11.161 1.00 96.50 204 VAL A C 1
ATOM 1402 O O . VAL A 1 204 ? 10.831 12.131 -10.066 1.00 96.50 204 VAL A O 1
ATOM 1405 N N . MET A 1 205 ? 11.051 12.144 -12.317 1.00 93.06 205 MET A N 1
ATOM 1406 C CA . MET A 1 205 ? 11.524 13.522 -12.452 1.00 93.06 205 MET A CA 1
ATOM 1407 C C . MET A 1 205 ? 10.905 14.235 -13.662 1.00 93.06 205 MET A C 1
ATOM 1409 O O . MET A 1 205 ? 10.869 13.688 -14.761 1.00 93.06 205 MET A O 1
ATOM 1413 N N . GLY A 1 206 ? 10.479 15.486 -13.471 1.00 92.25 206 GLY A N 1
ATOM 1414 C CA . GLY A 1 206 ? 9.935 16.331 -14.535 1.00 92.25 206 GLY A CA 1
ATOM 1415 C C . GLY A 1 206 ? 8.520 15.933 -14.955 1.00 92.25 206 GLY A C 1
ATOM 1416 O O . GLY A 1 206 ? 7.635 15.873 -14.101 1.00 92.25 206 GLY A O 1
ATOM 1417 N N . ASN A 1 207 ? 8.295 15.691 -16.250 1.00 93.25 207 ASN A N 1
ATOM 1418 C CA . ASN A 1 207 ? 6.981 15.345 -16.808 1.00 93.25 207 ASN A CA 1
ATOM 1419 C C . ASN A 1 207 ? 6.889 13.858 -17.195 1.00 93.25 207 ASN A C 1
ATOM 1421 O O . ASN A 1 207 ? 7.216 13.467 -18.318 1.00 93.25 207 ASN A O 1
ATOM 1425 N N . VAL A 1 208 ? 6.446 13.026 -16.254 1.00 96.12 208 VAL A N 1
ATOM 1426 C CA . VAL A 1 208 ? 6.220 11.593 -16.465 1.00 96.12 208 VAL A CA 1
ATOM 1427 C C . VAL A 1 208 ? 4.761 11.257 -16.177 1.00 96.12 208 VAL A C 1
ATOM 1429 O O . VAL A 1 208 ? 4.268 11.547 -15.089 1.00 96.12 208 VAL A O 1
ATOM 1432 N N . SER A 1 209 ? 4.076 10.608 -17.114 1.00 97.31 209 SER A N 1
ATOM 1433 C CA . SER A 1 209 ? 2.768 10.007 -16.854 1.00 97.31 209 SER A CA 1
ATOM 1434 C C . SER A 1 209 ? 2.956 8.530 -16.548 1.00 97.31 209 SER A C 1
ATOM 1436 O O . SER A 1 209 ? 3.417 7.773 -17.396 1.00 97.31 209 SER A O 1
ATOM 1438 N N . MET A 1 210 ? 2.663 8.119 -15.318 1.00 98.62 210 MET A N 1
ATOM 1439 C CA . MET A 1 210 ? 2.683 6.709 -14.948 1.00 98.62 210 MET A CA 1
ATOM 1440 C C . MET A 1 210 ? 1.285 6.118 -15.049 1.00 98.62 210 MET A C 1
ATOM 1442 O O . MET A 1 210 ? 0.358 6.595 -14.389 1.00 98.62 210 MET A O 1
ATOM 1446 N N . VAL A 1 211 ? 1.158 5.032 -15.801 1.00 98.81 211 VAL A N 1
ATOM 1447 C CA . VAL A 1 211 ? -0.075 4.256 -15.919 1.00 98.81 211 VAL A CA 1
ATOM 1448 C C . VAL A 1 211 ? 0.156 2.888 -15.291 1.00 98.81 211 VAL A C 1
ATOM 1450 O O . VAL A 1 211 ? 0.900 2.057 -15.803 1.00 98.81 211 VAL A O 1
ATOM 1453 N N . MET A 1 212 ? -0.482 2.658 -14.149 1.00 98.75 212 MET A N 1
ATOM 1454 C CA . MET A 1 212 ? -0.460 1.378 -13.446 1.00 98.75 212 MET A CA 1
ATOM 1455 C C . MET A 1 212 ? -1.713 0.603 -13.856 1.00 98.75 212 MET A C 1
ATOM 1457 O O . MET A 1 212 ? -2.760 0.753 -13.224 1.00 98.75 212 MET A O 1
ATOM 1461 N N . GLN A 1 213 ? -1.631 -0.181 -14.929 1.00 98.69 213 GLN A N 1
ATOM 1462 C CA . GLN A 1 213 ? -2.762 -0.934 -15.466 1.00 98.69 213 GLN A CA 1
ATOM 1463 C C . GLN A 1 213 ? -2.710 -2.384 -14.992 1.00 98.69 213 GLN A C 1
ATOM 1465 O O . GLN A 1 213 ? -1.876 -3.171 -15.433 1.00 98.69 213 GLN A O 1
ATOM 1470 N N . ALA A 1 214 ? -3.626 -2.747 -14.098 1.00 98.69 214 ALA A N 1
ATOM 1471 C CA . ALA A 1 214 ? -3.791 -4.125 -13.650 1.00 98.69 214 ALA A CA 1
ATOM 1472 C C . ALA A 1 214 ? -5.154 -4.652 -14.106 1.00 98.69 214 ALA A C 1
ATOM 1474 O O . ALA A 1 214 ? -6.188 -4.101 -13.724 1.00 98.69 214 ALA A O 1
ATOM 1475 N N . GLU A 1 215 ? -5.159 -5.714 -14.906 1.00 98.62 215 GLU A N 1
ATOM 1476 C CA . GLU A 1 215 ? -6.373 -6.410 -15.333 1.00 98.62 215 GLU A CA 1
ATOM 1477 C C . GLU A 1 215 ? -7.002 -7.206 -14.184 1.00 98.62 215 GLU A C 1
ATOM 1479 O O . GLU A 1 215 ? -6.476 -7.274 -13.072 1.00 98.62 215 GLU A O 1
ATOM 1484 N N . GLN A 1 216 ? -8.165 -7.806 -14.432 1.00 97.94 216 GLN A N 1
ATOM 1485 C CA . GLN A 1 216 ? -8.912 -8.538 -13.410 1.00 97.94 216 GLN A CA 1
ATOM 1486 C C . GLN A 1 216 ? -8.025 -9.592 -12.734 1.00 97.94 216 GLN A C 1
ATOM 1488 O O . GLN A 1 216 ? -7.382 -10.397 -13.402 1.00 97.94 216 GLN A O 1
ATOM 1493 N N . ASN A 1 217 ? -8.007 -9.586 -11.397 1.00 97.56 217 ASN A N 1
ATOM 1494 C CA . ASN A 1 217 ? -7.196 -10.479 -10.555 1.00 97.56 217 ASN A CA 1
ATOM 1495 C C . ASN A 1 217 ? -5.670 -10.370 -10.755 1.00 97.56 217 ASN A C 1
ATOM 1497 O O . ASN A 1 217 ? -4.928 -11.167 -10.186 1.00 97.56 217 ASN A O 1
ATOM 1501 N N . CYS A 1 218 ? -5.194 -9.396 -11.529 1.00 98.56 218 CYS A N 1
ATOM 1502 C CA . CYS A 1 218 ? -3.774 -9.147 -11.741 1.00 98.56 218 CYS A CA 1
ATOM 1503 C C . CYS A 1 218 ? -3.229 -8.166 -10.695 1.00 98.56 218 CYS A C 1
ATOM 1505 O O . CYS A 1 218 ? -3.979 -7.395 -10.083 1.00 98.56 218 CYS A O 1
ATOM 1507 N N . LEU A 1 219 ? -1.913 -8.209 -10.479 1.00 98.62 219 LEU A N 1
ATOM 1508 C CA . LEU A 1 219 ? -1.234 -7.457 -9.428 1.00 98.62 219 LEU A CA 1
ATOM 1509 C C . LEU A 1 219 ? 0.022 -6.768 -9.963 1.00 98.62 219 LEU A C 1
ATOM 1511 O O . LEU A 1 219 ? 0.892 -7.388 -10.574 1.00 98.62 219 LEU A O 1
ATOM 1515 N N . ILE A 1 220 ? 0.146 -5.490 -9.617 1.00 98.81 220 ILE A N 1
ATOM 1516 C CA . ILE A 1 220 ? 1.410 -4.755 -9.621 1.00 98.81 220 ILE A CA 1
ATOM 1517 C C . ILE A 1 220 ? 1.821 -4.577 -8.155 1.00 98.81 220 ILE A C 1
ATOM 1519 O O . ILE A 1 220 ? 1.120 -3.905 -7.397 1.00 98.81 220 ILE A O 1
ATOM 1523 N N . SER A 1 221 ? 2.925 -5.198 -7.739 1.00 98.31 221 SER A N 1
ATOM 1524 C CA . SER A 1 221 ? 3.453 -5.142 -6.369 1.00 98.31 221 SER A CA 1
ATOM 1525 C C . SER A 1 221 ? 4.658 -4.201 -6.292 1.00 98.31 221 SER A C 1
ATOM 1527 O O . SER A 1 221 ? 5.664 -4.372 -6.982 1.00 98.31 221 SER A O 1
ATOM 1529 N N . MET A 1 222 ? 4.533 -3.190 -5.438 1.00 97.94 222 MET A N 1
ATOM 1530 C CA . MET A 1 222 ? 5.552 -2.201 -5.104 1.00 97.94 222 MET A CA 1
ATOM 1531 C C . MET A 1 222 ? 5.969 -2.413 -3.646 1.00 97.94 222 MET A C 1
ATOM 1533 O O . MET A 1 222 ? 5.464 -1.746 -2.740 1.00 97.94 222 MET A O 1
ATOM 1537 N N . GLU A 1 223 ? 6.875 -3.356 -3.391 1.00 97.19 223 GLU A N 1
ATOM 1538 C CA . GLU A 1 223 ? 7.394 -3.574 -2.033 1.00 97.19 223 GLU A CA 1
ATOM 1539 C C . GLU A 1 223 ? 8.348 -2.449 -1.612 1.00 97.19 223 GLU A C 1
ATOM 1541 O O . GLU A 1 223 ? 8.437 -2.129 -0.427 1.00 97.19 223 GLU A O 1
ATOM 1546 N N . ASP A 1 224 ? 8.996 -1.788 -2.583 1.00 96.19 224 ASP A N 1
ATOM 1547 C CA . ASP A 1 224 ? 9.775 -0.572 -2.346 1.00 96.19 224 ASP A CA 1
ATOM 1548 C C . ASP A 1 224 ? 9.018 0.700 -2.802 1.00 96.19 224 ASP A C 1
ATOM 1550 O O . ASP A 1 224 ? 8.319 0.685 -3.822 1.00 96.19 224 ASP A O 1
ATOM 1554 N N . PRO A 1 225 ? 9.207 1.854 -2.131 1.00 97.19 225 PRO A N 1
ATOM 1555 C CA . PRO A 1 225 ? 8.464 3.078 -2.436 1.00 97.19 225 PRO A CA 1
ATOM 1556 C C . PRO A 1 225 ? 8.722 3.704 -3.814 1.00 97.19 225 PRO A C 1
ATOM 1558 O O . PRO A 1 225 ? 9.833 3.646 -4.357 1.00 97.19 225 PRO A O 1
ATOM 1561 N N . ILE A 1 226 ? 7.729 4.443 -4.314 1.00 98.12 226 ILE A N 1
ATOM 1562 C CA . ILE A 1 226 ? 7.892 5.415 -5.407 1.00 98.12 226 ILE A CA 1
ATOM 1563 C C . ILE A 1 226 ? 8.448 6.719 -4.832 1.00 98.12 226 ILE A C 1
ATOM 1565 O O . ILE A 1 226 ? 8.082 7.147 -3.737 1.00 98.12 226 ILE A O 1
ATOM 1569 N N . TYR A 1 227 ? 9.341 7.376 -5.563 1.00 97.38 227 TYR A N 1
ATOM 1570 C CA . TYR A 1 227 ? 9.961 8.612 -5.110 1.00 97.38 227 TYR A CA 1
ATOM 1571 C C . TYR A 1 227 ? 9.935 9.691 -6.189 1.00 97.38 227 TYR A C 1
ATOM 1573 O O . TYR A 1 227 ? 10.141 9.433 -7.370 1.00 97.38 227 TYR A O 1
ATOM 1581 N N . SER A 1 228 ? 9.716 10.925 -5.765 1.00 96.38 228 SER A N 1
ATOM 1582 C CA . SER A 1 228 ? 9.767 12.118 -6.604 1.00 96.38 228 SER A CA 1
ATOM 1583 C C . SER A 1 228 ? 10.137 13.321 -5.747 1.00 96.38 228 SER A C 1
ATOM 1585 O O . SER A 1 228 ? 10.137 13.241 -4.513 1.00 96.38 228 SER A O 1
ATOM 1587 N N . PHE A 1 229 ? 10.416 14.453 -6.385 1.00 90.06 229 PHE A N 1
ATOM 1588 C CA . PHE A 1 229 ? 10.782 15.686 -5.695 1.00 90.06 229 PHE A CA 1
ATOM 1589 C C . PHE A 1 229 ? 9.717 16.763 -5.878 1.00 90.06 229 PHE A C 1
ATOM 1591 O O . PHE A 1 229 ? 9.293 17.044 -7.004 1.00 90.06 229 PHE A O 1
ATOM 1598 N N . ALA A 1 230 ? 9.349 17.408 -4.771 1.00 88.81 230 ALA A N 1
ATOM 1599 C CA . ALA A 1 230 ? 8.517 18.603 -4.785 1.00 88.81 230 ALA A CA 1
ATOM 1600 C C . ALA A 1 230 ? 9.132 19.676 -5.699 1.00 88.81 230 ALA A C 1
ATOM 1602 O O . ALA A 1 230 ? 10.350 19.859 -5.720 1.00 88.81 230 ALA A O 1
ATOM 1603 N N . GLY A 1 231 ? 8.294 20.351 -6.487 1.00 85.56 231 GLY A N 1
ATOM 1604 C CA . GLY A 1 231 ? 8.705 21.382 -7.448 1.00 85.56 231 GLY A CA 1
ATOM 1605 C C . GLY A 1 231 ? 9.287 20.855 -8.766 1.00 85.56 231 GLY A C 1
ATOM 1606 O O . GLY A 1 231 ? 9.110 21.499 -9.792 1.00 85.56 231 GLY A O 1
ATOM 1607 N N . TYR A 1 232 ? 9.911 19.673 -8.779 1.00 86.00 232 TYR A N 1
ATOM 1608 C CA . TYR A 1 232 ? 10.483 19.091 -10.002 1.00 86.00 232 TYR A CA 1
ATOM 1609 C C . TYR A 1 232 ? 9.534 18.157 -10.736 1.00 86.00 232 TYR A C 1
ATOM 1611 O O . TYR A 1 232 ? 9.726 17.926 -11.919 1.00 86.00 232 TYR A O 1
ATOM 1619 N N . SER A 1 233 ? 8.571 17.555 -10.038 1.00 88.50 233 SER A N 1
ATOM 1620 C CA . SER A 1 233 ? 7.699 16.519 -10.615 1.00 88.50 233 SER A CA 1
ATOM 1621 C C . SER A 1 233 ? 6.237 16.944 -10.684 1.00 88.50 233 SER A C 1
ATOM 1623 O O . SER A 1 233 ? 5.394 16.108 -10.956 1.00 88.50 233 SER A O 1
ATOM 1625 N N . ALA A 1 234 ? 5.921 18.224 -10.458 1.00 86.00 234 ALA A N 1
ATOM 1626 C CA . ALA A 1 234 ? 4.540 18.704 -10.345 1.00 86.00 234 ALA A CA 1
ATOM 1627 C C . ALA A 1 234 ? 3.701 18.526 -11.628 1.00 86.00 234 ALA A C 1
ATOM 1629 O O . ALA A 1 234 ? 2.478 18.549 -11.561 1.00 86.00 234 ALA A O 1
ATOM 1630 N N . THR A 1 235 ? 4.349 18.351 -12.783 1.00 91.44 235 THR A N 1
ATOM 1631 C CA . THR A 1 235 ? 3.707 18.074 -14.080 1.00 91.44 235 THR A CA 1
ATOM 1632 C C . THR A 1 235 ? 3.625 16.583 -14.413 1.00 91.44 235 THR A C 1
ATOM 1634 O O . THR A 1 235 ? 3.088 16.223 -15.457 1.00 91.44 235 THR A O 1
ATOM 1637 N N . SER A 1 236 ? 4.165 15.714 -13.555 1.00 97.12 236 SER A N 1
ATOM 1638 C CA . SER A 1 236 ? 3.979 14.266 -13.657 1.00 97.12 236 SER A CA 1
ATOM 1639 C C . SER A 1 236 ? 2.572 13.859 -13.214 1.00 97.12 236 SER A C 1
ATOM 1641 O O . SER A 1 236 ? 1.806 14.677 -12.719 1.00 97.12 236 SER A O 1
ATOM 1643 N N . SER A 1 237 ? 2.224 12.586 -13.373 1.00 98.12 237 SER A N 1
ATOM 1644 C CA . SER A 1 237 ? 0.983 12.001 -12.856 1.00 98.12 237 SER A CA 1
ATOM 1645 C C . SER A 1 237 ? 1.155 10.513 -12.563 1.00 98.12 237 SER A C 1
ATOM 1647 O O . SER A 1 237 ? 2.027 9.853 -13.133 1.00 98.12 237 SER A O 1
ATOM 1649 N N . LEU A 1 238 ? 0.307 9.972 -11.688 1.00 98.75 238 LEU A N 1
ATOM 1650 C CA . LEU A 1 238 ? 0.113 8.530 -11.539 1.00 98.75 238 LEU A CA 1
ATOM 1651 C C . LEU A 1 238 ? -1.366 8.208 -11.669 1.00 98.75 238 LEU A C 1
ATOM 1653 O O . LEU A 1 238 ? -2.181 8.766 -10.941 1.00 98.75 238 LEU A O 1
ATOM 1657 N N . ARG A 1 239 ? -1.693 7.259 -12.541 1.00 98.81 239 ARG A N 1
ATOM 1658 C CA . ARG A 1 239 ? -3.050 6.753 -12.724 1.00 98.81 239 ARG A CA 1
ATOM 1659 C C . ARG A 1 239 ? -3.082 5.257 -12.461 1.00 98.81 239 ARG A C 1
ATOM 1661 O O . ARG A 1 239 ? -2.390 4.497 -13.137 1.00 98.81 239 ARG A O 1
ATOM 1668 N N . LYS A 1 240 ? -3.898 4.818 -11.506 1.00 98.69 240 LYS A N 1
ATOM 1669 C CA . LYS A 1 240 ? -4.252 3.403 -11.346 1.00 98.69 240 LYS A CA 1
ATOM 1670 C C . LYS A 1 240 ? -5.490 3.095 -12.186 1.00 98.69 240 LYS A C 1
ATOM 1672 O O . LYS A 1 240 ? -6.573 3.605 -11.903 1.00 98.69 240 LYS A O 1
ATOM 1677 N N . THR A 1 241 ? -5.330 2.222 -13.178 1.00 98.69 241 THR A N 1
ATOM 1678 C CA . THR A 1 241 ? -6.380 1.789 -14.111 1.00 98.69 241 THR A CA 1
ATOM 1679 C C . THR A 1 241 ? -6.558 0.267 -14.092 1.00 98.69 241 THR A C 1
ATOM 1681 O O . THR A 1 241 ? -5.789 -0.467 -13.460 1.00 98.69 241 THR A O 1
ATOM 1684 N N . GLY A 1 242 ? -7.609 -0.213 -14.759 1.00 98.38 242 GLY A N 1
ATOM 1685 C CA . GLY A 1 242 ? -7.982 -1.627 -14.785 1.00 98.38 242 GLY A CA 1
ATOM 1686 C C . GLY A 1 242 ? -8.551 -2.137 -13.447 1.00 98.38 242 GLY A C 1
ATOM 1687 O O . GLY A 1 242 ? -8.345 -1.520 -12.398 1.00 98.38 242 GLY A O 1
ATOM 1688 N N . PRO A 1 243 ? -9.306 -3.245 -13.448 1.00 98.38 243 PRO A N 1
ATOM 1689 C CA . PRO A 1 243 ? -10.012 -3.726 -12.259 1.00 98.38 243 PRO A CA 1
ATOM 1690 C C . PRO A 1 243 ? -9.122 -4.461 -11.237 1.00 98.38 243 PRO A C 1
ATOM 1692 O O . PRO A 1 243 ? -9.583 -4.766 -10.138 1.00 98.38 243 PRO A O 1
ATOM 1695 N N . GLY A 1 244 ? -7.859 -4.738 -11.563 1.00 98.62 244 GLY A N 1
ATOM 1696 C CA . GLY A 1 244 ? -6.893 -5.407 -10.691 1.00 98.62 244 GLY A CA 1
ATOM 1697 C C . GLY A 1 244 ? -6.318 -4.528 -9.582 1.00 98.62 244 GLY A C 1
ATOM 1698 O O . GLY A 1 244 ? -6.809 -3.429 -9.293 1.00 98.62 244 GLY A O 1
ATOM 1699 N N . THR A 1 245 ? -5.231 -5.008 -8.982 1.00 98.75 245 THR A N 1
ATOM 1700 C CA . THR A 1 245 ? -4.657 -4.455 -7.750 1.00 98.75 245 THR A CA 1
ATOM 1701 C C . THR A 1 245 ? -3.298 -3.796 -7.984 1.00 98.75 245 THR A C 1
ATOM 1703 O O . THR A 1 245 ? -2.417 -4.358 -8.630 1.00 98.75 245 THR A O 1
ATOM 1706 N N . LEU A 1 246 ? -3.103 -2.620 -7.389 1.00 98.81 246 LEU A N 1
ATOM 1707 C CA . LEU A 1 246 ? -1.788 -2.029 -7.136 1.00 98.81 246 LEU A CA 1
ATOM 1708 C C . LEU A 1 246 ? -1.496 -2.130 -5.634 1.00 98.81 246 LEU A C 1
ATOM 1710 O O . LEU A 1 246 ? -2.206 -1.542 -4.822 1.00 98.81 246 LEU A O 1
ATOM 1714 N N . GLY A 1 247 ? -0.487 -2.907 -5.257 1.00 98.25 247 GLY A N 1
ATOM 1715 C CA . GLY A 1 247 ? -0.100 -3.117 -3.863 1.00 98.25 247 GLY A CA 1
ATOM 1716 C C . GLY A 1 247 ? 1.161 -2.344 -3.505 1.00 98.25 247 GLY A C 1
ATOM 1717 O O . GLY A 1 247 ? 2.130 -2.381 -4.255 1.00 98.25 247 GLY A O 1
ATOM 1718 N N . PHE A 1 248 ? 1.166 -1.691 -2.346 1.00 98.06 248 PHE A N 1
ATOM 1719 C CA . PHE A 1 248 ? 2.357 -1.116 -1.728 1.00 98.06 248 PHE A CA 1
ATOM 1720 C C . PHE A 1 248 ? 2.658 -1.855 -0.425 1.00 98.06 248 PHE A C 1
ATOM 1722 O O . PHE A 1 248 ? 1.867 -1.787 0.518 1.00 98.06 248 PHE A O 1
ATOM 1729 N N . GLY A 1 249 ? 3.796 -2.546 -0.369 1.00 90.31 249 GLY A N 1
ATOM 1730 C CA . GLY A 1 249 ? 4.169 -3.384 0.773 1.00 90.31 249 GLY A CA 1
ATOM 1731 C C . GLY A 1 249 ? 4.584 -2.582 2.004 1.00 90.31 249 GLY A C 1
ATOM 1732 O O . GLY A 1 249 ? 4.032 -2.755 3.095 1.00 90.31 249 GLY A O 1
ATOM 1733 N N . GLY A 1 250 ? 5.521 -1.646 1.835 1.00 88.62 250 GLY A N 1
ATOM 1734 C CA . GLY A 1 250 ? 6.031 -0.840 2.939 1.00 88.62 250 GLY A CA 1
ATOM 1735 C C . GLY A 1 250 ? 6.708 0.462 2.523 1.00 88.62 250 GLY A C 1
ATOM 1736 O O . GLY A 1 250 ? 6.972 0.729 1.352 1.00 88.62 250 GLY A O 1
ATOM 1737 N N . GLY A 1 251 ? 7.000 1.292 3.525 1.00 92.75 251 GLY A N 1
ATOM 1738 C CA . GLY A 1 251 ? 7.683 2.571 3.346 1.00 92.75 251 GLY A CA 1
ATOM 1739 C C . GLY A 1 251 ? 6.799 3.699 2.799 1.00 92.75 251 GLY A C 1
ATOM 1740 O O . GLY A 1 251 ? 5.597 3.567 2.592 1.00 92.75 251 GLY A O 1
ATOM 1741 N N . ILE A 1 252 ? 7.403 4.870 2.601 1.00 95.69 252 ILE A N 1
ATOM 1742 C CA . ILE A 1 252 ? 6.670 6.085 2.224 1.00 95.69 252 ILE A CA 1
ATOM 1743 C C . ILE A 1 252 ? 6.915 6.389 0.751 1.00 95.69 252 ILE A C 1
ATOM 1745 O O . ILE A 1 252 ? 8.006 6.840 0.386 1.00 95.69 252 ILE A O 1
ATOM 1749 N N . SER A 1 253 ? 5.889 6.191 -0.074 1.00 97.81 253 SER A N 1
ATOM 1750 C CA . SER A 1 253 ? 5.873 6.667 -1.453 1.00 97.81 253 SER A CA 1
ATOM 1751 C C . SER A 1 253 ? 5.658 8.176 -1.459 1.00 97.81 253 SER A C 1
ATOM 1753 O O . SER A 1 253 ? 4.645 8.675 -0.970 1.00 97.81 253 SER A O 1
ATOM 1755 N N . ARG A 1 254 ? 6.628 8.919 -1.994 1.00 96.81 254 ARG A N 1
ATOM 1756 C CA . ARG A 1 254 ? 6.564 10.380 -2.113 1.00 96.81 254 ARG A CA 1
ATOM 1757 C C . ARG A 1 254 ? 6.211 10.756 -3.541 1.00 96.81 254 ARG A C 1
ATOM 1759 O O . ARG A 1 254 ? 7.082 10.756 -4.414 1.00 96.81 254 ARG A O 1
ATOM 1766 N N . CYS A 1 255 ? 4.949 11.082 -3.764 1.00 96.62 255 CYS A N 1
ATOM 1767 C CA . CYS A 1 255 ? 4.369 11.360 -5.072 1.00 96.62 255 CYS A CA 1
ATOM 1768 C C . CYS A 1 255 ? 4.005 12.843 -5.136 1.00 96.62 255 CYS A C 1
ATOM 1770 O O . CYS A 1 255 ? 2.897 13.198 -4.785 1.00 96.62 255 CYS A O 1
ATOM 1772 N N . HIS A 1 256 ? 4.925 13.723 -5.532 1.00 97.06 256 HIS A N 1
ATOM 1773 C CA . HIS A 1 256 ? 4.701 15.174 -5.582 1.00 97.06 256 HIS A CA 1
ATOM 1774 C C . HIS A 1 256 ? 4.063 15.608 -6.910 1.00 97.06 256 HIS A C 1
ATOM 1776 O O . HIS A 1 256 ? 4.599 16.456 -7.624 1.00 97.06 256 HIS A O 1
ATOM 1782 N N . PHE A 1 257 ? 2.951 14.958 -7.243 1.00 97.56 257 PHE A N 1
ATOM 1783 C CA . PHE A 1 257 ? 2.148 15.125 -8.455 1.00 97.56 257 PHE A CA 1
ATOM 1784 C C . PHE A 1 257 ? 0.715 14.623 -8.207 1.00 97.56 257 PHE A C 1
ATOM 1786 O O . PHE A 1 257 ? 0.477 14.007 -7.159 1.00 97.56 257 PHE A O 1
ATOM 1793 N N . PRO A 1 258 ? -0.233 14.855 -9.136 1.00 98.06 258 PRO A N 1
ATOM 1794 C CA . PRO A 1 258 ? -1.575 14.302 -9.046 1.00 98.06 258 PRO A CA 1
ATOM 1795 C C . PRO A 1 258 ? -1.565 12.774 -9.112 1.00 98.06 258 PRO A C 1
ATOM 1797 O O . PRO A 1 258 ? -0.868 12.171 -9.938 1.00 98.06 258 PRO A O 1
ATOM 1800 N N . VAL A 1 259 ? -2.357 12.152 -8.244 1.00 98.69 259 VAL A N 1
ATOM 1801 C CA . VAL A 1 259 ? -2.584 10.706 -8.225 1.00 98.69 259 VAL A CA 1
ATOM 1802 C C . VAL A 1 259 ? -4.072 10.441 -8.409 1.00 98.69 259 VAL A C 1
ATOM 1804 O O . VAL A 1 259 ? -4.879 10.929 -7.622 1.00 98.69 259 VAL A O 1
ATOM 1807 N N . SER A 1 260 ? -4.433 9.632 -9.405 1.00 98.69 260 SER A N 1
ATOM 1808 C CA . SER A 1 260 ? -5.803 9.162 -9.604 1.00 98.69 260 SER A CA 1
ATOM 1809 C C . SER A 1 260 ? -5.915 7.648 -9.428 1.00 98.69 260 SER A C 1
ATOM 1811 O O . SER A 1 260 ? -5.092 6.862 -9.912 1.00 98.69 260 SER A O 1
ATOM 1813 N N . VAL A 1 261 ? -6.966 7.220 -8.733 1.00 98.75 261 VAL A N 1
ATOM 1814 C CA . VAL A 1 261 ? -7.420 5.830 -8.689 1.00 98.75 261 VAL A CA 1
ATOM 1815 C C . VAL A 1 261 ? -8.727 5.766 -9.457 1.00 98.75 261 VAL A C 1
ATOM 1817 O O . VAL A 1 261 ? -9.764 6.225 -8.985 1.00 98.75 261 VAL A O 1
ATOM 1820 N N . GLU A 1 262 ? -8.665 5.224 -10.666 1.00 98.75 262 GLU A N 1
ATOM 1821 C CA . GLU A 1 262 ? -9.775 5.280 -11.620 1.00 98.75 262 GLU A CA 1
ATOM 1822 C C . GLU A 1 262 ? -10.548 3.971 -11.697 1.00 98.75 262 GLU A C 1
ATOM 1824 O O . GLU A 1 262 ? -11.737 3.971 -12.005 1.00 98.75 262 GLU A O 1
ATOM 1829 N N . ALA A 1 263 ? -9.880 2.854 -11.408 1.00 98.44 263 ALA A N 1
ATOM 1830 C CA . ALA A 1 263 ? -10.494 1.537 -11.354 1.00 98.44 263 ALA A CA 1
ATOM 1831 C C . ALA A 1 263 ? -9.702 0.574 -10.457 1.00 98.44 263 ALA A C 1
ATOM 1833 O O . ALA A 1 263 ? -8.487 0.708 -10.261 1.00 98.44 263 ALA A O 1
ATOM 1834 N N . GLY A 1 264 ? -10.403 -0.447 -9.965 1.00 98.50 264 GLY A N 1
ATOM 1835 C CA . GLY A 1 264 ? -9.812 -1.553 -9.221 1.00 98.50 264 GLY A CA 1
ATOM 1836 C C . GLY A 1 264 ? -9.406 -1.175 -7.802 1.00 98.50 264 GLY A C 1
ATOM 1837 O O . GLY A 1 264 ? -10.066 -0.369 -7.143 1.00 98.50 264 GLY A O 1
ATOM 1838 N N . THR A 1 265 ? -8.331 -1.801 -7.325 1.00 98.62 265 THR A N 1
ATOM 1839 C CA . THR A 1 265 ? -7.911 -1.728 -5.920 1.00 98.62 265 THR A CA 1
ATOM 1840 C C . THR A 1 265 ? -6.515 -1.122 -5.771 1.00 98.62 265 THR A C 1
ATOM 1842 O O . THR A 1 265 ? -5.606 -1.467 -6.530 1.00 98.62 265 THR A O 1
ATOM 1845 N N . VAL A 1 266 ? -6.315 -0.270 -4.759 1.00 98.75 266 VAL A N 1
ATOM 1846 C CA . VAL A 1 266 ? -4.977 0.087 -4.255 1.00 98.75 266 VAL A CA 1
ATOM 1847 C C . VAL A 1 266 ? -4.849 -0.342 -2.800 1.00 98.75 266 VAL A C 1
ATOM 1849 O O . VAL A 1 266 ? -5.581 0.164 -1.957 1.00 98.75 266 VAL A O 1
ATOM 1852 N N . ASN A 1 267 ? -3.908 -1.236 -2.497 1.00 98.12 267 ASN A N 1
ATOM 1853 C CA . ASN A 1 267 ? -3.677 -1.748 -1.145 1.00 98.12 267 ASN A CA 1
ATOM 1854 C C . ASN A 1 267 ? -2.405 -1.154 -0.544 1.00 98.12 267 ASN A C 1
ATOM 1856 O O . ASN A 1 267 ? -1.340 -1.239 -1.152 1.00 98.12 267 ASN A O 1
ATOM 1860 N N . LEU A 1 268 ? -2.500 -0.615 0.670 1.00 97.81 268 LEU A N 1
ATOM 1861 C CA . LEU A 1 268 ? -1.359 -0.147 1.451 1.00 97.81 268 LEU A CA 1
ATOM 1862 C C . LEU A 1 268 ? -1.117 -1.062 2.652 1.00 97.81 268 LEU A C 1
ATOM 1864 O O . LEU A 1 268 ? -1.977 -1.186 3.525 1.00 97.81 268 LEU A O 1
ATOM 1868 N N . GLY A 1 269 ? 0.078 -1.647 2.727 1.00 94.31 269 GLY A N 1
ATOM 1869 C CA . GLY A 1 269 ? 0.548 -2.404 3.883 1.00 94.31 269 GLY A CA 1
ATOM 1870 C C . GLY A 1 269 ? 0.705 -1.560 5.155 1.00 94.31 269 GLY A C 1
ATOM 1871 O O . GLY A 1 269 ? 0.554 -0.332 5.163 1.00 94.31 269 GLY A O 1
ATOM 1872 N N . ALA A 1 270 ? 1.036 -2.222 6.268 1.00 91.06 270 ALA A N 1
ATOM 1873 C CA . ALA A 1 270 ? 1.035 -1.624 7.610 1.00 91.06 270 ALA A CA 1
ATOM 1874 C C . ALA A 1 270 ? 1.962 -0.406 7.745 1.00 91.06 270 ALA A C 1
ATOM 1876 O O . ALA A 1 270 ? 1.611 0.573 8.405 1.00 91.06 270 ALA A O 1
ATOM 1877 N N . THR A 1 271 ? 3.107 -0.418 7.062 1.00 92.00 271 THR A N 1
ATOM 1878 C CA . THR A 1 271 ? 4.076 0.693 7.051 1.00 92.00 271 THR A CA 1
ATOM 1879 C C . THR A 1 271 ? 4.038 1.507 5.758 1.00 92.00 271 THR A C 1
ATOM 1881 O O . THR A 1 271 ? 4.761 2.496 5.641 1.00 92.00 271 THR A O 1
ATOM 1884 N N . ALA A 1 272 ? 3.199 1.110 4.796 1.00 95.31 272 ALA A N 1
ATOM 1885 C CA . ALA A 1 272 ? 3.052 1.800 3.527 1.00 95.31 272 ALA A CA 1
ATOM 1886 C C . ALA A 1 272 ? 2.215 3.078 3.683 1.00 95.31 272 ALA A C 1
ATOM 1888 O O . ALA A 1 272 ? 1.235 3.108 4.438 1.00 95.31 272 ALA A O 1
ATOM 1889 N N . SER A 1 273 ? 2.593 4.128 2.954 1.00 96.69 273 SER A N 1
ATOM 1890 C CA . SER A 1 273 ? 1.791 5.345 2.771 1.00 96.69 273 SER A CA 1
ATOM 1891 C C . SER A 1 273 ? 2.138 6.049 1.459 1.00 96.69 273 SER A C 1
ATOM 1893 O O . SER A 1 273 ? 3.267 5.936 0.976 1.00 96.69 273 SER A O 1
ATOM 1895 N N . LEU A 1 274 ? 1.180 6.786 0.895 1.00 97.62 274 LEU A N 1
ATOM 1896 C CA . LEU A 1 274 ? 1.387 7.686 -0.243 1.00 97.62 274 LEU A CA 1
ATOM 1897 C C . LEU A 1 274 ? 1.247 9.122 0.251 1.00 97.62 274 LEU A C 1
ATOM 1899 O O . LEU A 1 274 ? 0.228 9.493 0.831 1.00 97.62 274 LEU A O 1
ATOM 1903 N N . GLN A 1 275 ? 2.285 9.928 0.053 1.00 96.56 275 GLN A N 1
ATOM 1904 C CA . GLN A 1 275 ? 2.381 11.263 0.634 1.00 96.56 275 GLN A CA 1
ATOM 1905 C C . GLN A 1 275 ? 2.875 12.301 -0.372 1.00 96.56 275 GLN A C 1
ATOM 1907 O O . GLN A 1 275 ? 3.642 11.995 -1.288 1.00 96.56 275 GLN A O 1
ATOM 1912 N N . GLY A 1 276 ? 2.502 13.556 -0.124 1.00 94.69 276 GLY A N 1
ATOM 1913 C CA . GLY A 1 276 ? 3.010 14.719 -0.850 1.00 94.69 276 GLY A CA 1
ATOM 1914 C C . GLY A 1 276 ? 2.275 15.023 -2.153 1.00 94.69 276 GLY A C 1
ATOM 1915 O O . GLY A 1 276 ? 2.733 15.893 -2.887 1.00 94.69 276 GLY A O 1
ATOM 1916 N N . MET A 1 277 ? 1.160 14.335 -2.421 1.00 97.50 277 MET A N 1
ATOM 1917 C CA . MET A 1 277 ? 0.371 14.477 -3.651 1.00 97.50 277 MET A CA 1
ATOM 1918 C C . MET A 1 277 ? -0.109 15.907 -3.827 1.00 97.50 277 MET A C 1
ATOM 1920 O O . MET A 1 277 ? -0.553 16.541 -2.872 1.00 97.50 277 MET A O 1
ATOM 1924 N N . THR A 1 278 ? -0.019 16.435 -5.042 1.00 97.19 278 THR A N 1
ATOM 1925 C CA . THR A 1 278 ? -0.571 17.767 -5.328 1.00 97.19 278 THR A CA 1
ATOM 1926 C C . THR A 1 278 ? -2.090 17.721 -5.437 1.00 97.19 278 THR A C 1
ATOM 1928 O O . THR A 1 278 ? -2.733 18.735 -5.214 1.00 97.19 278 THR A O 1
ATOM 1931 N N . GLU A 1 279 ? -2.648 16.552 -5.745 1.00 97.88 279 GLU A N 1
ATOM 1932 C CA . GLU A 1 279 ? -4.080 16.259 -5.793 1.00 97.88 279 GLU A CA 1
ATOM 1933 C C . GLU A 1 279 ? -4.277 14.741 -5.692 1.00 97.88 279 GLU A C 1
ATOM 1935 O O . GLU A 1 279 ? -3.410 13.975 -6.132 1.00 97.88 279 GLU A O 1
ATOM 1940 N N . LEU A 1 280 ? -5.386 14.310 -5.089 1.00 98.50 280 LEU A N 1
ATOM 1941 C CA . LEU A 1 280 ? -5.785 12.906 -5.025 1.00 98.50 280 LEU A CA 1
ATOM 1942 C C . LEU A 1 280 ? -7.229 12.740 -5.504 1.00 98.50 280 LEU A C 1
ATOM 1944 O O . LEU A 1 280 ? -8.152 13.204 -4.836 1.00 98.50 280 LEU A O 1
ATOM 1948 N N . ASP A 1 281 ? -7.413 12.003 -6.595 1.00 98.62 281 ASP A N 1
ATOM 1949 C CA . ASP A 1 281 ? -8.721 11.712 -7.184 1.00 98.62 281 ASP A CA 1
ATOM 1950 C C . ASP A 1 281 ? -9.072 10.233 -7.056 1.00 98.62 281 ASP A C 1
ATOM 1952 O O . ASP A 1 281 ? -8.367 9.363 -7.568 1.00 98.62 281 ASP A O 1
ATOM 1956 N N . ILE A 1 282 ? -10.191 9.927 -6.405 1.00 98.56 282 ILE A N 1
ATOM 1957 C CA . ILE A 1 282 ? -10.668 8.558 -6.206 1.00 98.56 282 ILE A CA 1
ATOM 1958 C C . ILE A 1 282 ? -12.037 8.401 -6.866 1.00 98.56 282 ILE A C 1
ATOM 1960 O O . ILE A 1 282 ? -13.036 8.968 -6.412 1.00 98.56 282 ILE A O 1
ATOM 1964 N N . ALA A 1 283 ? -12.088 7.614 -7.940 1.00 98.38 283 ALA A N 1
ATOM 1965 C CA . ALA A 1 283 ? -13.311 7.340 -8.683 1.00 98.38 283 ALA A CA 1
ATOM 1966 C C . ALA A 1 283 ? -14.263 6.397 -7.924 1.00 98.38 283 ALA A C 1
ATOM 1968 O O . ALA A 1 283 ? -13.861 5.629 -7.048 1.00 98.38 283 ALA A O 1
ATOM 1969 N N . GLY A 1 284 ? -15.551 6.438 -8.275 1.00 97.44 284 GLY A N 1
ATOM 1970 C CA . GLY A 1 284 ? -16.546 5.511 -7.728 1.00 97.44 284 GLY A CA 1
ATOM 1971 C C . GLY A 1 284 ? -16.306 4.076 -8.206 1.00 97.44 284 GLY A C 1
ATOM 1972 O O . GLY A 1 284 ? -15.799 3.870 -9.304 1.00 97.44 284 GLY A O 1
ATOM 1973 N N . GLY A 1 285 ? -16.665 3.080 -7.391 1.00 96.38 285 GLY A N 1
ATOM 1974 C CA . GLY A 1 285 ? -16.421 1.666 -7.701 1.00 96.38 285 GLY A CA 1
ATOM 1975 C C . GLY A 1 285 ? -14.968 1.211 -7.510 1.00 96.38 285 GLY A C 1
ATOM 1976 O O . GLY A 1 285 ? -14.638 0.075 -7.842 1.00 96.38 285 GLY A O 1
ATOM 1977 N N . THR A 1 286 ? -14.101 2.076 -6.980 1.00 98.44 286 THR A N 1
ATOM 1978 C CA . THR A 1 286 ? -12.728 1.723 -6.593 1.00 98.44 286 THR A CA 1
ATOM 1979 C C . THR A 1 286 ? -12.670 1.259 -5.143 1.00 98.44 286 THR A C 1
ATOM 1981 O O . THR A 1 286 ? -13.534 1.603 -4.331 1.00 98.44 286 THR A O 1
ATOM 1984 N N . ARG A 1 287 ? -11.632 0.491 -4.807 1.00 98.44 287 ARG A N 1
ATOM 1985 C CA . ARG A 1 287 ? -11.350 0.050 -3.440 1.00 98.44 287 ARG A CA 1
ATOM 1986 C C . ARG A 1 287 ? -9.993 0.569 -2.975 1.00 98.44 287 ARG A C 1
ATOM 1988 O O . ARG A 1 287 ? -8.970 0.319 -3.612 1.00 98.44 287 ARG A O 1
ATOM 1995 N N . LEU A 1 288 ? -9.971 1.239 -1.830 1.00 98.31 288 LEU A N 1
ATOM 1996 C CA . LEU A 1 288 ? -8.746 1.604 -1.123 1.00 98.31 288 LEU A CA 1
ATOM 1997 C C . LEU A 1 288 ? -8.556 0.651 0.054 1.00 98.31 288 LEU A C 1
ATOM 1999 O O . LEU A 1 288 ? -9.361 0.642 0.980 1.00 98.31 288 LEU A O 1
ATOM 2003 N N . GLY A 1 289 ? -7.514 -0.170 -0.002 1.00 97.38 289 GLY A N 1
ATOM 2004 C CA . GLY A 1 289 ? -7.139 -1.106 1.048 1.00 97.38 289 GLY A CA 1
ATOM 2005 C C . GLY A 1 289 ? -6.146 -0.497 2.032 1.00 97.38 289 GLY A C 1
ATOM 2006 O O . GLY A 1 289 ? -5.122 0.063 1.634 1.00 97.38 289 GLY A O 1
ATOM 2007 N N . PHE A 1 290 ? -6.416 -0.656 3.323 1.00 96.38 290 PHE A N 1
ATOM 2008 C CA . PHE A 1 290 ? -5.593 -0.157 4.417 1.00 96.38 290 PHE A CA 1
ATOM 2009 C C . PHE A 1 290 ? -5.264 -1.297 5.372 1.00 96.38 290 PHE A C 1
ATOM 2011 O O . PHE A 1 290 ? -6.148 -1.803 6.052 1.00 96.38 290 PHE A O 1
ATOM 2018 N N . THR A 1 291 ? -3.992 -1.660 5.501 1.00 95.81 291 THR A N 1
ATOM 2019 C CA . THR A 1 291 ? -3.523 -2.364 6.698 1.00 95.81 291 THR A CA 1
ATOM 2020 C C . THR A 1 291 ? -3.133 -1.321 7.737 1.00 95.81 291 THR A C 1
ATOM 2022 O O . THR A 1 291 ? -2.203 -0.530 7.526 1.00 95.81 291 THR A O 1
ATOM 2025 N N . LEU A 1 292 ? -3.885 -1.264 8.833 1.00 94.50 292 LEU A N 1
ATOM 2026 C CA . LEU A 1 292 ? -3.700 -0.254 9.867 1.00 94.50 292 LEU A CA 1
ATOM 2027 C C . LEU A 1 292 ? -2.590 -0.663 10.848 1.00 94.50 292 LEU A C 1
ATOM 2029 O O . LEU A 1 292 ? -2.481 -1.837 11.203 1.00 94.50 292 LEU A O 1
ATOM 2033 N N . PRO A 1 293 ? -1.741 0.284 11.282 1.00 91.00 293 PRO A N 1
ATOM 2034 C CA . PRO A 1 293 ? -0.748 0.017 12.316 1.00 91.00 293 PRO A CA 1
ATOM 2035 C C . PRO A 1 293 ? -1.420 -0.207 13.679 1.00 91.00 293 PRO A C 1
ATOM 2037 O O . PRO A 1 293 ? -2.480 0.363 13.947 1.00 91.00 293 PRO A O 1
ATOM 2040 N N . ALA A 1 294 ? -0.770 -0.998 14.544 1.00 86.56 294 ALA A N 1
ATOM 2041 C CA . ALA A 1 294 ? -1.214 -1.248 15.923 1.00 86.56 294 ALA A CA 1
ATOM 2042 C C . ALA A 1 294 ? -1.416 0.054 16.705 1.00 86.56 294 ALA A C 1
ATOM 2044 O O . ALA A 1 294 ? -2.461 0.256 17.324 1.00 86.56 294 ALA A O 1
ATOM 2045 N N . GLU A 1 295 ? -0.444 0.960 16.591 1.00 83.31 295 GLU A N 1
ATOM 2046 C CA . GLU A 1 295 ? -0.542 2.304 17.138 1.00 83.31 295 GLU A CA 1
ATOM 2047 C C . GLU A 1 295 ? -1.037 3.288 16.070 1.00 83.31 295 GLU A C 1
ATOM 2049 O O . GLU A 1 295 ? -0.417 3.394 15.004 1.00 83.31 295 GLU A O 1
ATOM 2054 N N . PRO A 1 296 ? -2.125 4.030 16.343 1.00 82.12 296 PRO A N 1
ATOM 2055 C CA . PRO A 1 296 ? -2.534 5.197 15.575 1.00 82.12 296 PRO A CA 1
ATOM 2056 C C . PRO A 1 296 ? -1.373 6.097 15.140 1.00 82.12 296 PRO A C 1
ATOM 2058 O O . PRO A 1 296 ? -0.668 6.681 15.962 1.00 82.12 296 PRO A O 1
ATOM 2061 N N . SER A 1 297 ? -1.184 6.264 13.829 1.00 77.25 297 SER A N 1
ATOM 2062 C CA . SER A 1 297 ? -0.248 7.259 13.311 1.00 77.25 297 SER A CA 1
ATOM 2063 C C . SER A 1 297 ? -0.908 8.631 13.234 1.00 77.25 297 SER A C 1
ATOM 2065 O O . SER A 1 297 ? -2.017 8.769 12.722 1.00 77.25 297 SER A O 1
ATOM 2067 N N . ALA A 1 298 ? -0.178 9.674 13.641 1.00 81.69 298 ALA A N 1
ATOM 2068 C CA . ALA A 1 298 ? -0.607 11.059 13.426 1.00 81.69 298 ALA A CA 1
ATOM 2069 C C . ALA A 1 298 ? -0.724 11.416 11.931 1.00 81.69 298 ALA A C 1
ATOM 2071 O O . ALA A 1 298 ? -1.469 12.319 11.563 1.00 81.69 298 ALA A O 1
ATOM 2072 N N . ASN A 1 299 ? 0.012 10.704 11.071 1.00 88.38 299 ASN A N 1
ATOM 2073 C CA . ASN A 1 299 ? -0.017 10.891 9.625 1.00 88.38 299 ASN A CA 1
ATOM 2074 C C . ASN A 1 299 ? -1.068 9.994 8.977 1.00 88.38 299 ASN A C 1
ATOM 2076 O O . ASN A 1 299 ? -1.207 8.827 9.350 1.00 88.38 299 ASN A O 1
ATOM 2080 N N . ALA A 1 300 ? -1.733 10.523 7.952 1.00 93.56 300 ALA A N 1
ATOM 2081 C CA . ALA A 1 300 ? -2.638 9.743 7.128 1.00 93.56 300 ALA A CA 1
ATOM 2082 C C . ALA A 1 300 ? -1.895 8.741 6.231 1.00 93.56 300 ALA A C 1
ATOM 2084 O O . ALA A 1 300 ? -0.766 8.983 5.788 1.00 93.56 300 ALA A O 1
ATOM 2085 N N . LYS A 1 301 ? -2.561 7.622 5.922 1.00 95.81 301 LYS A N 1
ATOM 2086 C CA . LYS A 1 301 ? -2.080 6.630 4.945 1.00 95.81 301 LYS A CA 1
ATOM 2087 C C . LYS A 1 301 ? -1.972 7.214 3.535 1.00 95.81 301 LYS A C 1
ATOM 2089 O O . LYS A 1 301 ? -1.015 6.908 2.824 1.00 95.81 301 LYS A O 1
ATOM 2094 N N . TRP A 1 302 ? -2.911 8.084 3.175 1.00 97.50 302 TRP A N 1
ATOM 2095 C CA . TRP A 1 302 ? -2.880 8.909 1.971 1.00 97.50 302 TRP A CA 1
ATOM 2096 C C . TRP A 1 302 ? -2.851 10.379 2.373 1.00 97.50 302 TRP A C 1
ATOM 2098 O O . TRP A 1 302 ? -3.744 10.836 3.080 1.00 97.50 302 TRP A O 1
ATOM 2108 N N . SER A 1 303 ? -1.840 11.122 1.934 1.00 96.50 303 SER A N 1
ATOM 2109 C CA . SER A 1 303 ? -1.708 12.547 2.243 1.00 96.50 303 SER A CA 1
ATOM 2110 C C . SER A 1 303 ? -1.412 13.361 0.988 1.00 96.50 303 SER A C 1
ATOM 2112 O O . SER A 1 303 ? -0.373 13.183 0.339 1.00 96.50 303 SER A O 1
ATOM 2114 N N . ALA A 1 304 ? -2.322 14.273 0.670 1.00 97.38 304 ALA A N 1
ATOM 2115 C CA . ALA A 1 304 ? -2.152 15.293 -0.349 1.00 97.38 304 ALA A CA 1
ATOM 2116 C C . ALA A 1 304 ? -1.832 16.649 0.301 1.00 97.38 304 ALA A C 1
ATOM 2118 O O . ALA A 1 304 ? -2.368 17.013 1.345 1.00 97.38 304 ALA A O 1
ATOM 2119 N N . GLN A 1 305 ? -0.939 17.411 -0.325 1.00 95.88 305 GLN A N 1
ATOM 2120 C CA . GLN A 1 305 ? -0.745 18.833 -0.042 1.00 95.88 305 GLN A CA 1
ATOM 2121 C C . GLN A 1 305 ? -1.854 19.691 -0.668 1.00 95.88 305 GLN A C 1
ATOM 2123 O O . GLN A 1 305 ? -2.093 20.801 -0.199 1.00 95.88 305 GLN A O 1
ATOM 2128 N N . GLY A 1 306 ? -2.512 19.192 -1.719 1.00 96.62 306 GLY A N 1
ATOM 2129 C CA . GLY A 1 306 ? -3.695 19.808 -2.317 1.00 96.62 306 GLY A CA 1
ATOM 2130 C C . GLY A 1 306 ? -4.996 19.066 -1.984 1.00 96.62 306 GLY A C 1
ATOM 2131 O O . GLY A 1 306 ? -5.052 18.352 -0.975 1.00 96.62 306 GLY A O 1
ATOM 2132 N N . PRO A 1 307 ? -6.059 19.271 -2.782 1.00 97.81 307 PRO A N 1
ATOM 2133 C CA . PRO A 1 307 ? -7.375 18.719 -2.494 1.00 97.81 307 PRO A CA 1
ATOM 2134 C C . PRO A 1 307 ? -7.421 17.199 -2.681 1.00 97.81 307 PRO A C 1
ATOM 2136 O O . PRO A 1 307 ? -6.664 16.612 -3.458 1.00 97.81 307 PRO A O 1
ATOM 2139 N N . VAL A 1 308 ? -8.350 16.574 -1.962 1.00 98.44 308 VAL A N 1
ATOM 2140 C CA . VAL A 1 308 ? -8.747 15.177 -2.133 1.00 98.44 308 VAL A CA 1
ATOM 2141 C C . VAL A 1 308 ? -10.186 15.155 -2.635 1.00 98.44 308 VAL A C 1
ATOM 2143 O O . VAL A 1 308 ? -11.086 15.650 -1.952 1.00 98.44 308 VAL A O 1
ATOM 2146 N N . ASN A 1 309 ? -10.413 14.530 -3.786 1.00 98.31 309 ASN A N 1
ATOM 2147 C CA . ASN A 1 309 ? -11.733 14.276 -4.346 1.00 98.31 309 ASN A CA 1
ATOM 2148 C C . ASN A 1 309 ? -12.058 12.785 -4.186 1.00 98.31 309 ASN A C 1
ATOM 2150 O O . ASN A 1 309 ? -11.520 11.932 -4.889 1.00 98.31 309 ASN A O 1
ATOM 2154 N N . LEU A 1 310 ? -12.940 12.456 -3.243 1.00 97.81 310 LEU A N 1
ATOM 2155 C CA . LEU A 1 310 ? -13.316 11.082 -2.917 1.00 97.81 310 LEU A CA 1
ATOM 2156 C C . LEU A 1 310 ? -14.764 10.808 -3.317 1.00 97.81 310 LEU A C 1
ATOM 2158 O O . LEU A 1 310 ? -15.710 11.314 -2.711 1.00 97.81 310 LEU A O 1
ATOM 2162 N N . ASN A 1 311 ? -14.964 9.978 -4.336 1.00 97.81 311 ASN A N 1
ATOM 2163 C CA . ASN A 1 311 ? -16.306 9.581 -4.731 1.00 97.81 311 ASN A CA 1
ATOM 2164 C C . ASN A 1 311 ? -16.971 8.717 -3.639 1.00 97.81 311 ASN A C 1
ATOM 2166 O O . ASN A 1 311 ? -16.384 7.753 -3.155 1.00 97.81 311 ASN A O 1
ATOM 2170 N N . GLY A 1 312 ? -18.222 9.024 -3.283 1.00 94.81 312 GLY A N 1
ATOM 2171 C CA . GLY A 1 312 ? -18.981 8.285 -2.268 1.00 94.81 312 GLY A CA 1
ATOM 2172 C C . GLY A 1 312 ? -19.299 6.829 -2.629 1.00 94.81 312 GLY A C 1
ATOM 2173 O O . GLY A 1 312 ? -19.654 6.056 -1.750 1.00 94.81 312 GLY A O 1
ATOM 2174 N N . ALA A 1 313 ? -19.154 6.430 -3.896 1.00 97.56 313 ALA A N 1
ATOM 2175 C CA . ALA A 1 313 ? -19.277 5.037 -4.328 1.00 97.56 313 ALA A CA 1
ATOM 2176 C C . ALA A 1 313 ? -17.958 4.243 -4.223 1.00 97.56 313 ALA A C 1
ATOM 2178 O O . ALA A 1 313 ? -17.896 3.112 -4.702 1.00 97.56 313 ALA A O 1
ATOM 2179 N N . ALA A 1 314 ? -16.891 4.825 -3.668 1.00 97.81 314 ALA A N 1
ATOM 2180 C CA . ALA A 1 314 ? -15.671 4.093 -3.341 1.00 97.81 314 ALA A CA 1
ATOM 2181 C C . ALA A 1 314 ? -15.843 3.254 -2.059 1.00 97.81 314 ALA A C 1
ATOM 2183 O O . ALA A 1 314 ? -16.671 3.547 -1.188 1.00 97.81 314 ALA A O 1
ATOM 2184 N N . GLU A 1 315 ? -15.030 2.209 -1.940 1.00 98.19 315 GLU A N 1
ATOM 2185 C CA . GLU A 1 315 ? -14.955 1.334 -0.772 1.00 98.19 315 GLU A CA 1
ATOM 2186 C C . GLU A 1 315 ? -13.617 1.526 -0.050 1.00 98.19 315 GLU A C 1
ATOM 2188 O O . GLU A 1 315 ? -12.548 1.451 -0.658 1.00 98.19 315 GLU A O 1
ATOM 2193 N N . LEU A 1 316 ? -13.666 1.732 1.264 1.00 98.19 316 LEU A N 1
ATOM 2194 C CA . LEU A 1 316 ? -12.499 1.701 2.141 1.00 98.19 316 LEU A CA 1
ATOM 2195 C C . LEU A 1 316 ? -12.432 0.317 2.791 1.00 98.19 316 LEU A C 1
ATOM 2197 O O . LEU A 1 316 ? -13.230 0.011 3.673 1.00 98.19 316 LEU A O 1
ATOM 2201 N N . HIS A 1 317 ? -11.504 -0.527 2.350 1.00 98.06 317 HIS A N 1
ATOM 2202 C CA . HIS A 1 317 ? -11.318 -1.869 2.893 1.00 98.06 317 HIS A CA 1
ATOM 2203 C C . HIS A 1 317 ? -10.213 -1.872 3.950 1.00 98.06 317 HIS A C 1
ATOM 2205 O O . HIS A 1 317 ? -9.079 -1.488 3.671 1.00 98.06 317 HIS A O 1
ATOM 2211 N N . VAL A 1 318 ? -10.528 -2.297 5.169 1.00 97.94 318 VAL A N 1
ATOM 2212 C CA . VAL A 1 318 ? -9.646 -2.144 6.328 1.00 97.94 318 VAL A CA 1
ATOM 2213 C C . VAL A 1 318 ? -9.241 -3.501 6.900 1.00 97.94 318 VAL A C 1
ATOM 2215 O O . VAL A 1 318 ? -10.078 -4.290 7.333 1.00 97.94 318 VAL A O 1
ATOM 2218 N N . THR A 1 319 ? -7.937 -3.735 6.982 1.00 97.19 319 THR A N 1
ATOM 2219 C CA . THR A 1 319 ? -7.323 -4.803 7.774 1.00 97.19 319 THR A CA 1
ATOM 2220 C C . THR A 1 319 ? -6.832 -4.193 9.084 1.00 97.19 319 THR A C 1
ATOM 2222 O O . THR A 1 319 ? -5.990 -3.287 9.084 1.00 97.19 319 THR A O 1
ATOM 2225 N N . LEU A 1 320 ? -7.387 -4.660 10.200 1.00 95.31 320 LEU A N 1
ATOM 2226 C CA . LEU A 1 320 ? -7.084 -4.147 11.534 1.00 95.31 320 LEU A CA 1
ATOM 2227 C C . LEU A 1 320 ? -5.839 -4.832 12.114 1.00 95.31 320 LEU A C 1
ATOM 2229 O O . LEU A 1 320 ? -5.568 -5.991 11.794 1.00 95.31 320 LEU A O 1
ATOM 2233 N N . PRO A 1 321 ? -5.074 -4.138 12.971 1.00 94.19 321 PRO A N 1
ATOM 2234 C CA . PRO A 1 321 ? -4.002 -4.772 13.718 1.00 94.19 321 PRO A CA 1
ATOM 2235 C C . PRO A 1 321 ? -4.569 -5.759 14.744 1.00 94.19 321 PRO A C 1
ATOM 2237 O O . PRO A 1 321 ? -5.753 -5.719 15.100 1.00 94.19 321 PRO A O 1
ATOM 2240 N N . GLU A 1 322 ? -3.693 -6.612 15.269 1.00 93.00 322 GLU A N 1
ATOM 2241 C CA . GLU A 1 322 ? -4.014 -7.422 16.439 1.00 93.00 322 GLU A CA 1
ATOM 2242 C C . GLU A 1 322 ? -4.447 -6.522 17.607 1.00 93.00 322 GLU A C 1
ATOM 2244 O O . GLU A 1 322 ? -3.857 -5.468 17.868 1.00 93.00 322 GLU A O 1
ATOM 2249 N N . MET A 1 323 ? -5.521 -6.919 18.286 1.00 88.50 323 MET A N 1
ATOM 2250 C CA . MET A 1 323 ? -6.076 -6.158 19.396 1.00 88.50 323 MET A CA 1
ATOM 2251 C C . MET A 1 323 ? -5.230 -6.370 20.653 1.00 88.50 323 MET A C 1
ATOM 2253 O O . MET A 1 323 ? -5.206 -7.459 21.215 1.00 88.50 323 MET A O 1
ATOM 2257 N N . MET A 1 324 ? -4.569 -5.302 21.100 1.00 84.19 324 MET A N 1
ATOM 2258 C CA . MET A 1 324 ? -3.706 -5.307 22.292 1.00 84.19 324 MET A CA 1
ATOM 2259 C C . MET A 1 324 ? -4.346 -4.605 23.502 1.00 84.19 324 MET A C 1
ATOM 2261 O O . MET A 1 324 ? -3.949 -4.855 24.635 1.00 84.19 324 MET A O 1
ATOM 2265 N N . ASP A 1 325 ? -5.324 -3.721 23.273 1.00 77.94 325 ASP A N 1
ATOM 2266 C CA . ASP A 1 325 ? -6.014 -2.955 24.317 1.00 77.94 325 ASP A CA 1
ATOM 2267 C C . ASP A 1 325 ? -7.478 -2.716 23.928 1.00 77.94 325 ASP A C 1
ATOM 2269 O O . ASP A 1 325 ? -7.771 -2.351 22.787 1.00 77.94 325 ASP A O 1
ATOM 2273 N N . THR A 1 326 ? -8.376 -2.912 24.893 1.00 76.38 326 THR A N 1
ATOM 2274 C CA . THR A 1 326 ? -9.828 -2.736 24.770 1.00 76.38 326 THR A CA 1
ATOM 2275 C C . THR A 1 326 ? -10.365 -1.552 25.569 1.00 76.38 326 THR A C 1
ATOM 2277 O O . THR A 1 326 ? -11.563 -1.292 25.525 1.00 76.38 326 THR A O 1
ATOM 2280 N N . LYS A 1 327 ? -9.522 -0.836 26.322 1.00 75.06 327 LYS A N 1
ATOM 2281 C CA . LYS A 1 327 ? -9.976 0.206 27.253 1.00 75.06 327 LYS A CA 1
ATOM 2282 C C . LYS A 1 327 ? -9.994 1.596 26.632 1.00 75.06 327 LYS A C 1
ATOM 2284 O O . LYS A 1 327 ? -10.823 2.413 27.019 1.00 75.06 327 LYS A O 1
ATOM 2289 N N . GLN A 1 328 ? -9.100 1.873 25.683 1.00 83.94 328 GLN A N 1
ATOM 2290 C CA . GLN A 1 328 ? -8.974 3.194 25.067 1.00 83.94 328 GLN A CA 1
ATOM 2291 C C . GLN A 1 328 ? -9.464 3.208 23.621 1.00 83.94 328 GLN A C 1
ATOM 2293 O O . GLN A 1 328 ? -9.139 2.325 22.826 1.00 83.94 328 GLN A O 1
ATOM 2298 N N . GLY A 1 329 ? -10.209 4.259 23.269 1.00 89.31 329 GLY A N 1
ATOM 2299 C CA . GLY A 1 329 ? -10.584 4.526 21.883 1.00 89.31 329 GLY A CA 1
ATOM 2300 C C . GLY A 1 329 ? -9.357 4.687 20.985 1.00 89.31 329 GLY A C 1
ATOM 2301 O O . GLY A 1 329 ? -8.311 5.174 21.417 1.00 89.31 329 GLY A O 1
ATOM 2302 N N . LYS A 1 330 ? -9.483 4.275 19.722 1.00 92.81 330 LYS A N 1
ATOM 2303 C CA . LYS A 1 330 ? -8.404 4.366 18.729 1.00 92.81 330 LYS A CA 1
ATOM 2304 C C . LYS A 1 330 ? -8.874 5.093 17.485 1.00 92.81 330 LYS A C 1
ATOM 2306 O O . LYS A 1 330 ? -10.030 4.974 17.095 1.00 92.81 330 LYS A O 1
ATOM 2311 N N . THR A 1 331 ? -7.965 5.823 16.852 1.00 93.94 331 THR A N 1
ATOM 2312 C CA . THR A 1 331 ? -8.290 6.705 15.730 1.00 93.94 331 THR A CA 1
ATOM 2313 C C . THR A 1 331 ? -7.213 6.610 14.662 1.00 93.94 331 THR A C 1
ATOM 2315 O O . THR A 1 331 ? -6.051 6.865 14.943 1.00 93.94 331 THR A O 1
ATOM 2318 N N . TRP A 1 332 ? -7.577 6.289 13.424 1.00 95.50 332 TRP A N 1
ATOM 2319 C CA . TRP A 1 332 ? -6.646 6.208 12.300 1.00 95.50 332 TRP A CA 1
ATOM 2320 C C . TRP A 1 332 ? -7.029 7.201 11.209 1.00 95.50 332 TRP A C 1
ATOM 2322 O O . TRP A 1 332 ? -8.147 7.176 10.687 1.00 95.50 332 TRP A O 1
ATOM 2332 N N . LYS A 1 333 ? -6.073 8.048 10.814 1.00 95.56 333 LYS A N 1
ATOM 2333 C CA . LYS A 1 333 ? -6.226 8.927 9.650 1.00 95.56 333 LYS A CA 1
ATOM 2334 C C . LYS A 1 333 ? -6.024 8.107 8.377 1.00 95.56 333 LYS A C 1
ATOM 2336 O O . LYS A 1 333 ? -4.932 7.603 8.109 1.00 95.56 333 LYS A O 1
ATOM 2341 N N . LEU A 1 334 ? -7.084 7.946 7.592 1.00 97.00 334 LEU A N 1
ATOM 2342 C CA . LEU A 1 334 ? -7.035 7.165 6.356 1.00 97.00 334 LEU A CA 1
ATOM 2343 C C . LEU A 1 334 ? -6.541 8.031 5.199 1.00 97.00 334 LEU A C 1
ATOM 2345 O O . LEU A 1 334 ? -5.573 7.681 4.522 1.00 97.00 334 LEU A O 1
ATOM 2349 N N . VAL A 1 335 ? -7.182 9.184 5.015 1.00 97.19 335 VAL A N 1
ATOM 2350 C CA . VAL A 1 335 ? -6.914 10.120 3.921 1.00 97.19 335 VAL A CA 1
ATOM 2351 C C . VAL A 1 335 ? -6.892 11.542 4.473 1.00 97.19 335 VAL A C 1
ATOM 2353 O O . VAL A 1 335 ? -7.723 11.883 5.307 1.00 97.19 335 VAL A O 1
ATOM 2356 N N . GLU A 1 336 ? -5.958 12.370 4.020 1.00 97.62 336 GLU A N 1
ATOM 2357 C CA . GLU A 1 336 ? -5.829 13.779 4.402 1.00 97.62 336 GLU A CA 1
ATOM 2358 C C . GLU A 1 336 ? -5.458 14.629 3.180 1.00 97.62 336 GLU A C 1
ATOM 2360 O O . GLU A 1 336 ? -4.629 14.222 2.364 1.00 97.62 336 GLU A O 1
ATOM 2365 N N . GLY A 1 337 ? -6.049 15.816 3.074 1.00 97.69 337 GLY A N 1
ATOM 2366 C CA . GLY A 1 337 ? -5.740 16.818 2.053 1.00 97.69 337 GLY A CA 1
ATOM 2367 C C . GLY A 1 337 ? -5.867 18.238 2.593 1.00 97.69 337 GLY A C 1
ATOM 2368 O O . GLY A 1 337 ? -6.268 18.438 3.740 1.00 97.69 337 GLY A O 1
A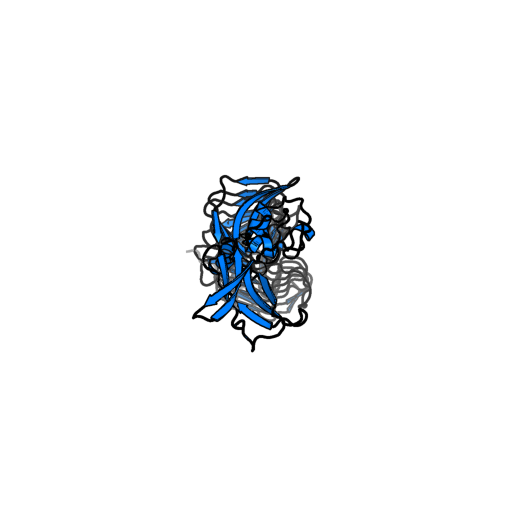TOM 2369 N N . SER A 1 338 ? -5.587 19.241 1.758 1.00 97.31 338 SER A N 1
ATOM 2370 C CA . SER A 1 338 ? -5.893 20.643 2.093 1.00 97.31 338 SER A CA 1
ATOM 2371 C C . SER A 1 338 ? -7.401 20.912 2.166 1.00 97.31 338 SER A C 1
ATOM 2373 O O . SER A 1 338 ? -7.845 21.798 2.892 1.00 97.31 338 SER A O 1
ATOM 2375 N N . ALA A 1 339 ? -8.181 20.116 1.435 1.00 96.75 339 ALA A N 1
ATOM 2376 C CA . ALA A 1 339 ? -9.631 20.028 1.493 1.00 96.75 339 ALA A CA 1
ATOM 2377 C C . ALA A 1 339 ? -10.066 18.602 1.126 1.00 96.75 339 ALA A C 1
ATOM 2379 O O . ALA A 1 339 ? -9.381 17.929 0.352 1.00 96.75 339 ALA A O 1
ATOM 2380 N N . LEU A 1 340 ? -11.210 18.160 1.652 1.00 97.25 340 LEU A N 1
ATOM 2381 C CA . LEU A 1 340 ? -11.804 16.859 1.349 1.00 97.25 340 LEU A CA 1
ATOM 2382 C C . LEU A 1 340 ? -13.191 17.047 0.723 1.00 97.25 340 LEU A C 1
ATOM 2384 O O . LEU A 1 340 ? -14.171 17.359 1.406 1.00 97.25 340 LEU A O 1
ATOM 2388 N N . PHE A 1 341 ? -13.280 16.825 -0.585 1.00 97.06 341 PHE A N 1
ATOM 2389 C CA . PHE A 1 341 ? -14.529 16.848 -1.336 1.00 97.06 341 PHE A CA 1
ATOM 2390 C C . PHE A 1 341 ? -15.065 15.433 -1.483 1.00 97.06 341 PHE A C 1
ATOM 2392 O O . PHE A 1 341 ? -14.372 14.539 -1.962 1.00 97.06 341 PHE A O 1
ATOM 2399 N N . MET A 1 342 ? -16.316 15.222 -1.074 1.00 96.00 342 MET A N 1
ATOM 2400 C CA . MET A 1 342 ? -16.955 13.913 -1.154 1.00 96.00 342 MET A CA 1
ATOM 2401 C C . MET A 1 342 ? -18.330 14.039 -1.796 1.00 96.00 342 MET A C 1
ATOM 2403 O O . MET A 1 342 ? -19.151 14.829 -1.331 1.00 96.00 342 MET A O 1
ATOM 2407 N N . THR A 1 343 ? -18.599 13.238 -2.830 1.00 94.56 343 THR A N 1
ATOM 2408 C CA . THR A 1 343 ? -19.930 13.178 -3.471 1.00 94.56 343 THR A CA 1
ATOM 2409 C C . THR A 1 343 ? -20.964 12.429 -2.619 1.00 94.56 343 THR A C 1
ATOM 2411 O O . THR A 1 343 ? -22.161 12.521 -2.871 1.00 94.56 343 THR A O 1
ATOM 2414 N N . GLY A 1 344 ? -20.499 11.707 -1.598 1.00 93.38 344 GLY A N 1
ATOM 2415 C CA . GLY A 1 344 ? -21.263 10.971 -0.593 1.00 93.38 344 GLY A CA 1
ATOM 2416 C C . GLY A 1 344 ? -20.301 10.331 0.415 1.00 93.38 344 GLY A C 1
ATOM 2417 O O . GLY A 1 344 ? -19.086 10.398 0.228 1.00 93.38 344 GLY A O 1
ATOM 2418 N N . GLN A 1 345 ? -20.806 9.724 1.489 1.00 93.12 345 GLN A N 1
ATOM 2419 C CA . GLN A 1 345 ? -19.948 8.987 2.423 1.00 93.12 345 GLN A CA 1
ATOM 2420 C C . GLN A 1 345 ? -19.569 7.620 1.821 1.00 93.12 345 GLN A C 1
ATOM 2422 O O . GLN A 1 345 ? -20.481 6.868 1.479 1.00 93.12 345 GLN A O 1
ATOM 2427 N N . PRO A 1 346 ? -18.269 7.288 1.680 1.00 95.81 346 PRO A N 1
ATOM 2428 C CA . PRO A 1 346 ? -17.830 6.003 1.161 1.00 95.81 346 PRO A CA 1
ATOM 2429 C C . PRO A 1 346 ? -18.213 4.883 2.122 1.00 95.81 346 PRO A C 1
ATOM 2431 O O . PRO A 1 346 ? -18.313 5.077 3.339 1.00 95.81 346 PRO A O 1
ATOM 2434 N N . SER A 1 347 ? -18.390 3.693 1.561 1.00 96.44 347 SER A N 1
ATOM 2435 C CA . SER A 1 347 ? -18.583 2.486 2.360 1.00 96.44 347 SER A CA 1
ATOM 2436 C C . SER A 1 347 ? -17.270 2.067 3.022 1.00 96.44 347 SER A C 1
ATOM 2438 O O . SER A 1 347 ? -16.189 2.278 2.469 1.00 96.44 347 SER A O 1
ATOM 2440 N N . VAL A 1 348 ? -17.366 1.465 4.207 1.00 97.50 348 VAL A N 1
ATOM 2441 C CA . VAL A 1 348 ? -16.228 0.839 4.885 1.00 97.50 348 VAL A CA 1
ATOM 2442 C C . VAL A 1 348 ? -16.513 -0.646 5.002 1.00 97.50 348 VAL A C 1
ATOM 2444 O O . VAL A 1 348 ? -17.583 -1.042 5.466 1.00 97.50 348 VAL A O 1
ATOM 2447 N N . SER A 1 349 ? -15.557 -1.463 4.587 1.00 97.56 349 SER A N 1
ATOM 2448 C CA . SER A 1 349 ? -15.566 -2.902 4.800 1.00 97.56 349 SER A CA 1
ATOM 2449 C C . SER A 1 349 ? -14.311 -3.314 5.554 1.00 97.56 349 SER A C 1
ATOM 2451 O O . SER A 1 349 ? -13.322 -2.580 5.602 1.00 97.56 349 SER A O 1
ATOM 2453 N N . TYR A 1 350 ? -14.351 -4.493 6.165 1.00 97.44 350 TYR A N 1
ATOM 2454 C CA . TYR A 1 350 ? -13.258 -4.979 6.995 1.00 97.44 350 TYR A CA 1
ATOM 2455 C C . TYR A 1 350 ? -12.865 -6.395 6.598 1.00 97.44 350 TYR A C 1
ATOM 2457 O O . TYR A 1 350 ? -13.719 -7.179 6.179 1.00 97.44 350 TYR A O 1
ATOM 2465 N N . ASP A 1 351 ? -11.589 -6.733 6.774 1.00 96.12 351 ASP A N 1
ATOM 2466 C CA . ASP A 1 351 ? -11.157 -8.128 6.780 1.00 96.12 351 ASP A CA 1
ATOM 2467 C C . ASP A 1 351 ? -11.808 -8.841 7.987 1.00 96.12 351 ASP A C 1
ATOM 2469 O O . ASP A 1 351 ? -11.517 -8.472 9.135 1.00 96.12 351 ASP A O 1
ATOM 2473 N N . PRO A 1 352 ? -12.669 -9.856 7.763 1.00 93.69 352 PRO A N 1
ATOM 2474 C CA . PRO A 1 352 ? -13.419 -10.510 8.833 1.00 93.69 352 PRO A CA 1
ATOM 2475 C C . PRO A 1 352 ? -12.537 -11.134 9.915 1.00 93.69 352 PRO A C 1
ATOM 2477 O O . PRO A 1 352 ? -12.914 -11.120 11.088 1.00 93.69 352 PRO A O 1
ATOM 2480 N N . ALA A 1 353 ? -11.370 -11.668 9.541 1.00 94.31 353 ALA A N 1
ATOM 2481 C CA . ALA A 1 353 ? -10.475 -12.339 10.476 1.00 94.31 353 ALA A CA 1
ATOM 2482 C C . ALA A 1 353 ? -9.877 -11.345 11.475 1.00 94.31 353 ALA A C 1
ATOM 2484 O O . ALA A 1 353 ? -9.745 -11.655 12.657 1.00 94.31 353 ALA A O 1
ATOM 2485 N N . THR A 1 354 ? -9.564 -10.133 11.012 1.00 95.81 354 THR A N 1
ATOM 2486 C CA . THR A 1 354 ? -8.993 -9.089 11.874 1.00 95.81 354 THR A CA 1
ATOM 2487 C C . THR A 1 354 ? -10.049 -8.278 12.615 1.00 95.81 354 THR A C 1
ATOM 2489 O O . THR A 1 354 ? -9.773 -7.784 13.700 1.00 95.81 354 THR A O 1
ATOM 2492 N N . ALA A 1 355 ? -11.262 -8.145 12.072 1.00 95.56 355 ALA A N 1
ATOM 2493 C CA . ALA A 1 355 ? -12.279 -7.250 12.619 1.00 95.56 355 ALA A CA 1
ATOM 2494 C C . ALA A 1 355 ? -13.125 -7.846 13.744 1.00 95.56 355 ALA A C 1
ATOM 2496 O O . ALA A 1 355 ? -13.620 -7.089 14.580 1.00 95.56 355 ALA A O 1
ATOM 2497 N N . ALA A 1 356 ? -13.288 -9.171 13.791 1.00 95.19 356 ALA A N 1
ATOM 2498 C CA . ALA A 1 356 ? -14.180 -9.814 14.754 1.00 95.19 356 ALA A CA 1
ATOM 2499 C C . ALA A 1 356 ? -13.890 -9.436 16.227 1.00 95.19 356 ALA A C 1
ATOM 2501 O O . ALA A 1 356 ? -14.842 -9.058 16.913 1.00 95.19 356 ALA A O 1
ATOM 2502 N N . PRO A 1 357 ? -12.631 -9.428 16.723 1.00 94.19 357 PRO A N 1
ATOM 2503 C CA . PRO A 1 357 ? -12.343 -9.003 18.099 1.00 94.19 357 PRO A CA 1
ATOM 2504 C C . PRO A 1 357 ? -12.717 -7.536 18.356 1.00 94.19 357 PRO A C 1
ATOM 2506 O O . PRO A 1 357 ? -13.318 -7.206 19.377 1.00 94.19 357 PRO A O 1
ATOM 2509 N N . TRP A 1 358 ? -12.435 -6.654 17.392 1.00 94.69 358 TRP A N 1
ATOM 2510 C CA . TRP A 1 358 ? -12.750 -5.229 17.493 1.00 94.69 358 TRP A CA 1
ATOM 2511 C C . TRP A 1 358 ? -14.249 -4.947 17.522 1.00 94.69 358 TRP A C 1
ATOM 2513 O O . TRP A 1 358 ? -14.692 -4.083 18.274 1.00 94.69 358 TRP A O 1
ATOM 2523 N N . GLN A 1 359 ? -15.031 -5.677 16.730 1.00 94.44 359 GLN A N 1
ATOM 2524 C CA . GLN A 1 359 ? -16.487 -5.536 16.677 1.00 94.44 359 GLN A CA 1
ATOM 2525 C C . GLN A 1 359 ? -17.188 -6.146 17.898 1.00 94.44 359 GLN A C 1
ATOM 2527 O O . GLN A 1 359 ? -18.284 -5.719 18.246 1.00 94.44 359 GLN A O 1
ATOM 2532 N N . GLN A 1 360 ? -16.570 -7.127 18.562 1.00 92.62 360 GLN A N 1
ATOM 2533 C CA . GLN A 1 360 ? -17.068 -7.657 19.835 1.00 92.62 360 GLN A CA 1
ATOM 2534 C C . GLN A 1 360 ? -16.819 -6.684 20.992 1.00 92.62 360 GLN A C 1
ATOM 2536 O O . GLN A 1 360 ? -17.675 -6.525 21.859 1.00 92.62 360 GLN A O 1
ATOM 2541 N N . ALA A 1 361 ? -15.660 -6.023 21.001 1.00 91.88 361 ALA A N 1
ATOM 2542 C CA . ALA A 1 361 ? -15.252 -5.140 22.089 1.00 91.88 361 ALA A CA 1
ATOM 2543 C C . ALA A 1 361 ? -15.676 -3.672 21.909 1.00 91.88 361 ALA A C 1
ATOM 2545 O O . ALA A 1 361 ? -15.496 -2.883 22.832 1.00 91.88 361 ALA A O 1
ATOM 2546 N N . GLY A 1 362 ? -16.204 -3.270 20.750 1.00 93.81 362 GLY A N 1
ATOM 2547 C CA . GLY A 1 362 ? -16.540 -1.875 20.472 1.00 93.81 362 GLY A CA 1
ATOM 2548 C C . GLY A 1 362 ? -17.193 -1.652 19.114 1.00 93.81 362 GLY A C 1
ATOM 2549 O O . GLY A 1 362 ? -17.589 -2.587 18.421 1.00 93.81 362 GLY A O 1
ATOM 2550 N N . SER A 1 363 ? -17.301 -0.387 18.719 1.00 94.94 363 SER A N 1
ATOM 2551 C CA . SER A 1 363 ? -17.918 0.022 17.455 1.00 94.94 363 SER A CA 1
ATOM 2552 C C . SER A 1 363 ? -17.013 0.953 16.659 1.00 94.94 363 SER A C 1
ATOM 2554 O O . SER A 1 363 ? -16.229 1.716 17.223 1.00 94.94 363 SER A O 1
ATOM 2556 N N . PHE A 1 364 ? -17.118 0.882 15.332 1.00 96.06 364 PHE A N 1
ATOM 2557 C CA . PHE A 1 364 ? -16.385 1.756 14.424 1.00 96.06 364 PHE A CA 1
ATOM 2558 C C . PHE A 1 364 ? -17.274 2.876 13.892 1.00 96.06 364 PHE A C 1
ATOM 2560 O O . PHE A 1 364 ? -18.447 2.667 13.584 1.00 96.06 364 PHE A O 1
ATOM 2567 N N . SER A 1 365 ? -16.682 4.051 13.706 1.00 95.81 365 SER A N 1
ATOM 2568 C CA . SER A 1 365 ? -17.291 5.187 13.024 1.00 95.81 365 SER A CA 1
ATOM 2569 C C . SER A 1 365 ? -16.309 5.808 12.036 1.00 95.81 365 SER A C 1
ATOM 2571 O O . SER A 1 365 ? -15.102 5.856 12.275 1.00 95.81 365 SER A O 1
ATOM 2573 N N . LEU A 1 366 ? -16.838 6.287 10.913 1.00 96.50 366 LEU A N 1
ATOM 2574 C CA . LEU A 1 366 ? -16.092 7.064 9.931 1.00 96.50 366 LEU A CA 1
ATOM 2575 C C . LEU A 1 366 ? -16.583 8.507 10.003 1.00 96.50 366 LEU A C 1
ATOM 2577 O O . LEU A 1 366 ? -17.779 8.755 9.844 1.00 96.50 366 LEU A O 1
ATOM 2581 N N . HIS A 1 367 ? -15.680 9.451 10.232 1.00 94.50 367 HIS A N 1
ATOM 2582 C CA . HIS A 1 367 ? -16.019 10.866 10.323 1.00 94.50 367 HIS A CA 1
ATOM 2583 C C . HIS A 1 367 ? -14.919 11.743 9.728 1.00 94.50 367 HIS A C 1
ATOM 2585 O O . HIS A 1 367 ? -13.842 11.268 9.362 1.00 94.50 367 HIS A O 1
ATOM 2591 N N . ARG A 1 368 ? -15.218 13.036 9.589 1.00 95.31 368 ARG A N 1
ATOM 2592 C CA . ARG A 1 368 ? -14.249 14.033 9.134 1.00 95.31 368 ARG A CA 1
ATOM 2593 C C . ARG A 1 368 ? -13.653 14.769 10.321 1.00 95.31 368 ARG A C 1
ATOM 2595 O O . ARG A 1 368 ? -14.377 15.128 11.245 1.00 95.31 368 ARG A O 1
ATOM 2602 N N . GLU A 1 369 ? -12.360 15.030 10.244 1.00 95.19 369 GLU A N 1
ATOM 2603 C CA . GLU A 1 369 ? -11.628 15.880 11.175 1.00 95.19 369 GLU A CA 1
ATOM 2604 C C . GLU A 1 369 ? -11.098 17.092 10.405 1.00 95.19 369 GLU A C 1
ATOM 2606 O O . GLU A 1 369 ? -10.382 16.941 9.413 1.00 95.19 369 GLU A O 1
ATOM 2611 N N . GLU A 1 370 ? -11.461 18.291 10.856 1.00 95.12 370 GLU A N 1
ATOM 2612 C CA . GLU A 1 370 ? -11.018 19.554 10.266 1.00 95.12 370 GLU A CA 1
ATOM 2613 C C . GLU A 1 370 ? -9.984 20.205 11.184 1.00 95.12 370 GLU A C 1
ATOM 2615 O O . GLU A 1 370 ? -10.221 20.419 12.374 1.00 95.12 370 GLU A O 1
ATOM 2620 N N . THR A 1 371 ? -8.832 20.550 10.625 1.00 90.69 371 THR A N 1
ATOM 2621 C CA . THR A 1 371 ? -7.783 21.316 11.304 1.00 90.69 371 THR A CA 1
ATOM 2622 C C . THR A 1 371 ? -7.351 22.475 10.412 1.00 90.69 371 THR A C 1
ATOM 2624 O O . THR A 1 371 ? -7.728 22.558 9.243 1.00 90.69 371 THR A O 1
ATOM 2627 N N . ILE A 1 372 ? -6.592 23.431 10.950 1.00 90.94 372 ILE A N 1
ATOM 2628 C CA . ILE A 1 372 ? -6.209 24.626 10.186 1.00 90.94 372 ILE A CA 1
ATOM 2629 C C . ILE A 1 372 ? -5.455 24.212 8.910 1.00 90.94 372 ILE A C 1
ATOM 2631 O O . ILE A 1 372 ? -4.330 23.718 8.973 1.00 90.94 372 ILE A O 1
ATOM 2635 N N . GLY A 1 373 ? -6.087 24.442 7.755 1.00 90.44 373 GLY A N 1
ATOM 2636 C CA . GLY A 1 373 ? -5.529 24.152 6.433 1.00 90.44 373 GLY A CA 1
ATOM 2637 C C . GLY A 1 373 ? -5.528 22.675 6.025 1.00 90.44 373 GLY A C 1
ATOM 2638 O O . GLY A 1 373 ? -4.862 22.347 5.043 1.00 90.44 373 GLY A O 1
ATOM 2639 N N . LYS A 1 374 ? -6.222 21.792 6.757 1.00 95.38 374 LYS A N 1
ATOM 2640 C CA . LYS A 1 374 ? -6.296 20.357 6.455 1.00 95.38 374 LYS A CA 1
ATOM 2641 C C . LYS A 1 374 ? -7.656 19.756 6.801 1.00 95.38 374 LYS A C 1
ATOM 2643 O O . LYS A 1 374 ? -8.195 20.021 7.871 1.00 95.38 374 LYS A O 1
ATOM 2648 N N . SER A 1 375 ? -8.115 18.846 5.949 1.00 97.19 375 SER A N 1
ATOM 2649 C CA . SER A 1 375 ? -9.302 18.019 6.167 1.00 97.19 375 SER A CA 1
ATOM 2650 C C . SER A 1 375 ? -8.924 16.545 6.034 1.00 97.19 375 SER A C 1
ATOM 2652 O O . SER A 1 375 ? -8.247 16.155 5.075 1.00 97.19 375 SER A O 1
ATOM 2654 N N . ALA A 1 376 ? -9.326 15.726 7.005 1.00 96.81 376 ALA A N 1
ATOM 2655 C CA . ALA A 1 376 ? -9.002 14.306 7.057 1.00 96.81 376 ALA A CA 1
ATOM 2656 C C . ALA A 1 376 ? -10.253 13.433 7.183 1.00 96.81 376 ALA A C 1
ATOM 2658 O O . ALA A 1 376 ? -11.200 13.766 7.894 1.00 96.81 376 ALA A O 1
ATOM 2659 N N . LEU A 1 377 ? -10.223 12.275 6.524 1.00 97.44 377 LEU A N 1
ATOM 2660 C CA . LEU A 1 377 ? -11.169 11.189 6.734 1.00 97.44 377 LEU A CA 1
ATOM 2661 C C . LEU A 1 377 ? -10.585 10.203 7.743 1.00 97.44 377 LEU A C 1
ATOM 2663 O O . LEU A 1 377 ? -9.500 9.642 7.542 1.00 97.44 377 LEU A O 1
ATOM 2667 N N . VAL A 1 378 ? -11.322 10.000 8.825 1.00 96.75 378 VAL A N 1
ATOM 2668 C CA . VAL A 1 378 ? -10.834 9.359 10.036 1.00 96.75 378 VAL A CA 1
ATOM 2669 C C . VAL A 1 378 ? -11.725 8.180 10.394 1.00 96.75 378 VAL A C 1
ATOM 2671 O O . VAL A 1 378 ? -12.950 8.299 10.437 1.00 96.75 378 VAL A O 1
ATOM 2674 N N . LEU A 1 379 ? -11.092 7.036 10.647 1.00 96.81 379 LEU A N 1
ATOM 2675 C CA . LEU A 1 379 ? -11.740 5.866 11.221 1.00 96.81 379 LEU A CA 1
ATOM 2676 C C . LEU A 1 379 ? -11.468 5.849 12.721 1.00 96.81 379 LEU A C 1
ATOM 2678 O O . LEU A 1 379 ? -10.312 5.740 13.129 1.00 96.81 379 LEU A O 1
ATOM 2682 N N . SER A 1 380 ? -12.521 5.891 13.526 1.00 95.44 380 SER A N 1
ATOM 2683 C CA . SER A 1 380 ? -12.416 5.747 14.974 1.00 95.44 380 SER A CA 1
ATOM 2684 C C . SER A 1 380 ? -13.101 4.490 15.460 1.00 95.44 380 SER A C 1
ATOM 2686 O O . SER A 1 380 ? -14.167 4.116 14.978 1.00 95.44 380 SER A O 1
ATOM 2688 N N . TRP A 1 381 ? -12.475 3.861 16.441 1.00 95.44 381 TRP A N 1
ATOM 2689 C CA . TRP A 1 381 ? -13.017 2.770 17.218 1.00 95.44 381 TRP A CA 1
ATOM 2690 C C . TRP A 1 381 ? -13.280 3.246 18.640 1.00 95.44 381 TRP A C 1
ATOM 2692 O O . TRP A 1 381 ? -12.392 3.805 19.292 1.00 95.44 381 TRP A O 1
ATOM 2702 N N . THR A 1 382 ? -14.493 3.000 19.116 1.00 93.50 382 THR A N 1
ATOM 2703 C CA . THR A 1 382 ? -14.919 3.315 20.475 1.00 93.50 382 THR A CA 1
ATOM 2704 C C . THR A 1 382 ? -15.206 2.010 21.210 1.00 93.50 382 THR A C 1
ATOM 2706 O O . THR A 1 382 ? -16.062 1.248 20.743 1.00 93.50 382 THR A O 1
ATOM 2709 N N . PRO A 1 383 ? -14.522 1.733 22.335 1.00 92.38 383 PRO A N 1
ATOM 2710 C CA . PRO A 1 383 ? -14.787 0.544 23.127 1.00 92.38 383 PRO A CA 1
ATOM 2711 C C . PRO A 1 383 ? -16.206 0.572 23.688 1.00 92.38 383 PRO A C 1
ATOM 2713 O O . PRO A 1 383 ? -16.722 1.626 24.066 1.00 92.38 383 PRO A O 1
ATOM 2716 N N . THR A 1 384 ? -16.826 -0.598 23.774 1.00 89.50 384 THR A N 1
ATOM 2717 C CA . THR A 1 384 ? -18.061 -0.781 24.528 1.00 89.50 384 THR A CA 1
ATOM 2718 C C . THR A 1 384 ? -17.724 -0.598 26.008 1.00 89.50 384 THR A C 1
ATOM 2720 O O . THR A 1 384 ? -16.882 -1.339 26.525 1.00 89.50 384 THR A O 1
ATOM 2723 N N . PRO A 1 385 ? -18.343 0.366 26.713 1.00 86.31 385 PRO A N 1
ATOM 2724 C CA . PRO A 1 385 ? -18.073 0.561 28.127 1.00 86.31 385 PRO A CA 1
ATOM 2725 C C . PRO A 1 385 ? -18.395 -0.710 28.907 1.00 86.31 385 PRO A C 1
ATOM 2727 O O . PRO A 1 385 ? -19.458 -1.308 28.728 1.00 86.31 385 PRO A O 1
ATOM 2730 N N . SER A 1 386 ? -17.492 -1.109 29.799 1.00 86.62 386 SER A N 1
ATOM 2731 C CA . SER A 1 386 ? -17.804 -2.169 30.759 1.00 86.62 386 SER A CA 1
ATOM 2732 C C . SER A 1 386 ? -18.997 -1.779 31.650 1.00 86.62 386 SER A C 1
ATOM 2734 O O . SER A 1 386 ? -19.237 -0.582 31.839 1.00 86.62 386 SER A O 1
ATOM 2736 N N . PRO A 1 387 ? -19.712 -2.746 32.247 1.00 91.56 387 PRO A N 1
ATOM 2737 C CA . PRO A 1 387 ? -20.838 -2.467 33.136 1.00 91.56 387 PRO A CA 1
ATOM 2738 C C . PRO A 1 387 ? -20.523 -1.461 34.262 1.00 91.56 387 PRO A C 1
ATOM 2740 O O . PRO A 1 387 ? -21.293 -0.517 34.459 1.00 91.56 387 PRO A O 1
ATOM 2743 N N . TYR A 1 388 ? -19.364 -1.575 34.927 1.00 92.19 388 TYR A N 1
ATOM 2744 C CA . TYR A 1 388 ? -18.923 -0.578 35.915 1.00 92.19 388 TYR A CA 1
ATOM 2745 C C . TYR A 1 388 ? -18.687 0.808 35.303 1.00 92.19 388 TYR A C 1
ATOM 2747 O O . TYR A 1 388 ? -19.082 1.815 35.879 1.00 92.19 388 TYR A O 1
ATOM 2755 N N . GLU A 1 389 ? -18.061 0.880 34.126 1.00 89.56 389 GLU A N 1
ATOM 2756 C CA . GLU A 1 389 ? -17.808 2.154 33.434 1.00 89.56 389 GLU A CA 1
ATOM 2757 C C . GLU A 1 389 ? -19.110 2.852 33.039 1.00 89.56 389 GLU A C 1
ATOM 2759 O O . GLU A 1 389 ? -19.232 4.065 33.189 1.00 89.56 389 GLU A O 1
ATOM 2764 N N . LYS A 1 390 ? -20.118 2.087 32.610 1.00 90.12 390 LYS A N 1
ATOM 2765 C CA . LYS A 1 390 ? -21.460 2.623 32.385 1.00 90.12 390 LYS A CA 1
ATOM 2766 C C . LYS A 1 390 ? -22.049 3.183 33.682 1.00 90.12 390 LYS A C 1
ATOM 2768 O O . LYS A 1 390 ? -22.478 4.330 33.699 1.00 90.12 390 LYS A O 1
ATOM 2773 N N . TRP A 1 391 ? -22.011 2.415 34.774 1.00 93.94 391 TRP A N 1
ATOM 2774 C CA . TRP A 1 391 ? -22.489 2.885 36.078 1.00 93.94 391 TRP A CA 1
ATOM 2775 C C . TRP A 1 391 ? -21.751 4.144 36.544 1.00 93.94 391 TRP A C 1
ATOM 2777 O O . TRP A 1 391 ? -22.388 5.072 37.037 1.00 93.94 391 TRP A O 1
ATOM 2787 N N . LYS A 1 392 ? -20.433 4.212 36.341 1.00 92.12 392 LYS A N 1
ATOM 2788 C CA . LYS A 1 392 ? -19.621 5.392 36.643 1.00 92.12 392 LYS A CA 1
ATOM 2789 C C . LYS A 1 392 ? -20.137 6.611 35.874 1.00 92.12 392 LYS A C 1
ATOM 2791 O O . LYS A 1 392 ? -20.422 7.631 36.491 1.00 92.12 392 LYS A O 1
ATOM 2796 N N . ASN A 1 393 ? -20.327 6.486 34.563 1.00 89.50 393 ASN A N 1
ATOM 2797 C CA . ASN A 1 393 ? -20.803 7.584 33.717 1.00 89.50 393 ASN A CA 1
ATOM 2798 C C . ASN A 1 393 ? -22.246 8.012 34.045 1.00 89.50 393 ASN A C 1
ATOM 2800 O O . ASN A 1 393 ? -22.595 9.174 33.875 1.00 89.50 393 ASN A O 1
ATOM 2804 N N . ASP A 1 394 ? -23.079 7.094 34.543 1.00 92.00 394 ASP A N 1
ATOM 2805 C CA . ASP A 1 394 ? -24.455 7.399 34.951 1.00 92.00 394 ASP A CA 1
ATOM 2806 C C . ASP A 1 394 ? -24.529 8.160 36.294 1.00 92.00 394 ASP A C 1
ATOM 2808 O O . ASP A 1 394 ? -25.539 8.808 36.580 1.00 92.00 394 ASP A O 1
ATOM 2812 N N . HIS A 1 395 ? -23.488 8.085 37.135 1.00 92.44 395 HIS A N 1
ATOM 2813 C CA . HIS A 1 395 ? -23.515 8.619 38.507 1.00 92.44 395 HIS A CA 1
ATOM 2814 C C . HIS A 1 395 ? -22.505 9.737 38.790 1.00 92.44 395 HIS A C 1
ATOM 2816 O O . HIS A 1 395 ? -22.657 10.449 39.786 1.00 92.44 395 HIS A O 1
ATOM 2822 N N . PHE A 1 396 ? -21.491 9.898 37.946 1.00 92.69 396 PHE A N 1
ATOM 2823 C CA . PHE A 1 396 ? -20.463 10.923 38.071 1.00 92.69 396 PHE A CA 1
ATOM 2824 C C . PHE A 1 396 ? -20.428 11.784 36.809 1.00 92.69 396 PHE A C 1
ATOM 2826 O O . PHE A 1 396 ? -20.687 11.306 35.710 1.00 92.69 396 PHE A O 1
ATOM 2833 N N . THR A 1 397 ? -20.104 13.067 36.960 1.00 89.00 397 THR A N 1
ATOM 2834 C CA . THR A 1 397 ? -19.882 13.961 35.815 1.00 89.00 397 THR A CA 1
ATOM 2835 C C . THR A 1 397 ? -18.472 13.784 35.263 1.00 89.00 397 THR A C 1
ATOM 2837 O O . THR A 1 397 ? -17.571 13.447 36.032 1.00 89.00 397 THR A O 1
ATOM 2840 N N . ASP A 1 398 ? -18.254 14.111 33.987 1.00 80.00 398 ASP A N 1
ATOM 2841 C CA . ASP A 1 398 ? -16.944 14.006 33.316 1.00 80.00 398 ASP A CA 1
ATOM 2842 C C . ASP A 1 398 ? -15.808 14.757 34.047 1.00 80.00 398 ASP A C 1
ATOM 2844 O O . ASP A 1 398 ? -14.655 14.339 33.989 1.00 80.00 398 ASP A O 1
ATOM 2848 N N . ASP A 1 399 ? -16.130 15.821 34.793 1.00 85.88 399 ASP A N 1
ATOM 2849 C CA . ASP A 1 399 ? -15.168 16.604 35.588 1.00 85.88 399 ASP A CA 1
ATOM 2850 C C . ASP A 1 399 ? -14.811 15.974 36.954 1.00 85.88 399 ASP A C 1
ATOM 2852 O O . ASP A 1 399 ? -14.036 16.548 37.726 1.00 85.88 399 ASP A O 1
ATOM 2856 N N . THR A 1 400 ? -15.396 14.823 37.306 1.00 88.19 400 THR A N 1
ATOM 2857 C CA . THR A 1 400 ? -15.148 14.178 38.604 1.00 88.19 400 THR A CA 1
ATOM 2858 C C . THR A 1 400 ? -13.739 13.576 38.630 1.00 88.19 400 THR A C 1
ATOM 2860 O O . THR A 1 400 ? -13.410 12.775 37.754 1.00 88.19 400 THR A O 1
ATOM 2863 N N . PRO A 1 401 ? -12.909 13.888 39.642 1.00 88.56 401 PRO A N 1
ATOM 2864 C CA . PRO A 1 401 ? -11.573 13.316 39.774 1.00 88.56 401 PRO A CA 1
ATOM 2865 C C . PRO A 1 401 ? -11.553 11.779 39.774 1.00 88.56 401 PRO A C 1
ATOM 2867 O O . PRO A 1 401 ? -12.414 11.122 40.367 1.00 88.56 401 PRO A O 1
ATOM 2870 N N . GLU A 1 402 ? -10.540 11.190 39.134 1.00 84.38 402 GLU A N 1
ATOM 2871 C CA . GLU A 1 402 ? -10.405 9.730 39.005 1.00 84.38 402 GLU A CA 1
ATOM 2872 C C . GLU A 1 402 ? -10.269 9.028 40.370 1.00 84.38 402 GLU A C 1
ATOM 2874 O O . GLU A 1 402 ? -10.812 7.944 40.573 1.00 84.38 402 GLU A O 1
ATOM 2879 N N . ASP A 1 403 ? -9.655 9.690 41.353 1.00 89.81 403 ASP A N 1
ATOM 2880 C CA . ASP A 1 403 ? -9.524 9.199 42.731 1.00 89.81 403 ASP A CA 1
ATOM 2881 C C . ASP A 1 403 ? -10.858 9.129 43.500 1.00 89.81 403 ASP A C 1
ATOM 2883 O O . ASP A 1 403 ? -10.931 8.479 44.542 1.00 89.81 403 ASP A O 1
ATOM 2887 N N . GLN A 1 404 ? -11.926 9.744 42.984 1.00 92.00 404 GLN A N 1
ATOM 2888 C CA . GLN A 1 404 ? -13.284 9.635 43.529 1.00 92.00 404 GLN A CA 1
ATOM 2889 C C . GLN A 1 404 ? -14.138 8.594 42.803 1.00 92.00 404 GLN A C 1
ATOM 2891 O O . GLN A 1 404 ? -15.129 8.118 43.361 1.00 92.00 404 GLN A O 1
ATOM 2896 N N . THR A 1 405 ? -13.771 8.233 41.574 1.00 93.06 405 THR A N 1
ATOM 2897 C CA . THR A 1 405 ? -14.541 7.314 40.722 1.00 93.06 405 THR A CA 1
ATOM 2898 C C . THR A 1 405 ? -13.922 5.919 40.628 1.00 93.06 405 THR A C 1
ATOM 2900 O O . THR A 1 405 ? -14.573 4.984 40.148 1.00 93.06 405 THR A O 1
ATOM 2903 N N . ALA A 1 406 ? -12.696 5.747 41.133 1.00 92.94 406 ALA A N 1
ATOM 2904 C CA . ALA A 1 406 ? -12.021 4.459 41.217 1.00 92.94 406 ALA A CA 1
ATOM 2905 C C . ALA A 1 406 ? -12.858 3.416 41.997 1.00 92.94 406 ALA A C 1
ATOM 2907 O O . ALA A 1 406 ? -13.592 3.783 42.922 1.00 92.94 406 ALA A O 1
ATOM 2908 N N . PRO A 1 407 ? -12.767 2.113 41.658 1.00 95.06 407 PRO A N 1
ATOM 2909 C CA . PRO A 1 407 ? -13.555 1.059 42.308 1.00 95.06 407 PRO A CA 1
ATOM 2910 C C . PRO A 1 407 ? -13.382 0.968 43.831 1.00 95.06 407 PRO A C 1
ATOM 2912 O O . PRO A 1 407 ? -14.314 0.582 44.532 1.00 95.06 407 PRO A O 1
ATOM 2915 N N . ASP A 1 408 ? -12.212 1.311 44.358 1.00 95.00 408 ASP A N 1
ATOM 2916 C CA . ASP A 1 408 ? -11.876 1.297 45.784 1.00 95.00 408 ASP A CA 1
ATOM 2917 C C . ASP A 1 408 ? -12.115 2.642 46.491 1.00 95.00 408 ASP A C 1
ATOM 2919 O O . ASP A 1 408 ? -12.035 2.708 47.718 1.00 95.00 408 ASP A O 1
ATOM 2923 N N . ALA A 1 409 ? -12.472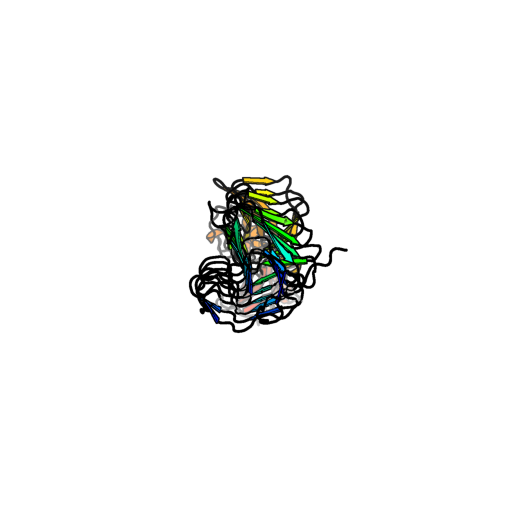 3.695 45.752 1.00 95.75 409 ALA A N 1
ATOM 2924 C CA . ALA A 1 409 ? -12.777 5.000 46.322 1.00 95.75 409 ALA A CA 1
ATOM 2925 C C . ALA A 1 409 ? -14.073 4.977 47.146 1.00 95.75 409 ALA A C 1
ATOM 2927 O O . ALA A 1 409 ? -15.017 4.246 46.839 1.00 95.75 409 ALA A O 1
ATOM 2928 N N . THR A 1 410 ? -14.134 5.820 48.180 1.00 95.31 410 THR A N 1
ATOM 2929 C CA . THR A 1 410 ? -15.283 5.949 49.094 1.00 95.31 410 THR A CA 1
ATOM 2930 C C . THR A 1 410 ? -15.818 7.391 49.104 1.00 95.31 410 THR A C 1
ATOM 2932 O O . THR A 1 410 ? -15.734 8.066 50.137 1.00 95.31 410 THR A O 1
ATOM 2935 N N . PRO A 1 411 ? -16.337 7.917 47.976 1.00 94.62 411 PRO A N 1
ATOM 2936 C CA . PRO A 1 411 ? -16.665 9.341 47.845 1.00 94.62 411 PRO A CA 1
ATOM 2937 C C . PRO A 1 411 ? -17.802 9.804 48.773 1.00 94.62 411 PRO A C 1
ATOM 2939 O O . PRO A 1 411 ? -17.854 10.974 49.138 1.00 94.62 411 PRO A O 1
ATOM 2942 N N . ALA A 1 412 ? -18.672 8.894 49.229 1.00 93.56 412 ALA A N 1
ATOM 2943 C CA . ALA A 1 412 ? -19.689 9.182 50.246 1.00 93.56 412 ALA A CA 1
ATOM 2944 C C . ALA A 1 412 ? -19.127 9.393 51.669 1.00 93.56 412 ALA A C 1
ATOM 2946 O O . ALA A 1 412 ? -19.860 9.835 52.553 1.00 93.56 412 ALA A O 1
ATOM 2947 N N . GLY A 1 413 ? -17.858 9.049 51.923 1.00 92.56 413 GLY A N 1
ATOM 2948 C CA . GLY A 1 413 ? -17.233 9.167 53.246 1.00 92.56 413 GLY A CA 1
ATOM 2949 C C . GLY A 1 413 ? -17.733 8.164 54.297 1.00 92.56 413 GLY A C 1
ATOM 2950 O O . GLY A 1 413 ? -17.470 8.345 55.482 1.00 92.56 413 GLY A O 1
ATOM 2951 N N . ASP A 1 414 ? -18.443 7.110 53.887 1.00 93.00 414 ASP A N 1
ATOM 2952 C CA . ASP A 1 414 ? -19.009 6.062 54.755 1.00 93.00 414 ASP A CA 1
ATOM 2953 C C . ASP A 1 414 ? -18.133 4.799 54.856 1.00 93.00 414 ASP A C 1
ATOM 2955 O O . ASP A 1 414 ? -18.479 3.849 55.558 1.00 93.00 414 ASP A O 1
ATOM 2959 N N . GLY A 1 415 ? -16.992 4.782 54.162 1.00 92.50 415 GLY A N 1
ATOM 2960 C CA . GLY A 1 415 ? -16.093 3.630 54.096 1.00 92.50 415 GLY A CA 1
ATOM 2961 C C . GLY A 1 415 ? -16.568 2.509 53.163 1.00 92.50 415 GLY A C 1
ATOM 2962 O O . GLY A 1 415 ? -15.916 1.468 53.104 1.00 92.50 415 GLY A O 1
ATOM 2963 N N . ILE A 1 416 ? -17.667 2.701 52.424 1.00 94.94 416 ILE A N 1
ATOM 2964 C CA . ILE A 1 416 ? -18.161 1.745 51.430 1.00 94.94 416 ILE A CA 1
ATOM 2965 C C . ILE A 1 416 ? -17.643 2.149 50.050 1.00 94.94 416 ILE A C 1
ATOM 2967 O O . ILE A 1 416 ? -17.885 3.260 49.577 1.00 94.94 416 ILE A O 1
ATOM 2971 N N . THR A 1 417 ? -16.918 1.235 49.405 1.00 96.06 417 THR A N 1
ATOM 2972 C CA . THR A 1 417 ? -16.273 1.505 48.118 1.00 96.06 417 THR A CA 1
ATOM 2973 C C . THR A 1 417 ? -17.283 1.621 46.980 1.00 96.06 417 THR A C 1
ATOM 2975 O O . THR A 1 417 ? -18.364 1.023 47.027 1.00 96.06 417 THR A O 1
ATOM 2978 N N . ASN A 1 418 ? -16.914 2.332 45.914 1.00 96.44 418 ASN A N 1
ATOM 2979 C CA . ASN A 1 418 ? -17.707 2.397 44.690 1.00 96.44 418 ASN A CA 1
ATOM 2980 C C . ASN A 1 418 ? -18.013 1.006 44.129 1.00 96.44 418 ASN A C 1
ATOM 2982 O O . ASN A 1 418 ? -19.142 0.769 43.723 1.00 96.44 418 ASN A O 1
ATOM 2986 N N . LEU A 1 419 ? -17.064 0.064 44.168 1.00 96.69 419 LEU A N 1
ATOM 2987 C CA . LEU A 1 419 ? -17.281 -1.315 43.722 1.00 96.69 419 LEU A CA 1
ATOM 2988 C C . LEU A 1 419 ? -18.374 -2.016 44.538 1.00 96.69 419 LEU A C 1
ATOM 2990 O O . LEU A 1 419 ? -19.227 -2.690 43.966 1.00 96.69 419 LEU A O 1
ATOM 2994 N N . MET A 1 420 ? -18.383 -1.835 45.863 1.00 96.62 420 MET A N 1
ATOM 2995 C CA . MET A 1 420 ? -19.427 -2.396 46.724 1.00 96.62 420 MET A CA 1
ATOM 2996 C C . MET A 1 420 ? -20.779 -1.729 46.449 1.00 96.62 420 MET A C 1
ATOM 2998 O O . MET A 1 420 ? -21.786 -2.422 46.317 1.00 96.62 420 MET A O 1
ATOM 3002 N N . LYS A 1 421 ? -20.817 -0.397 46.313 1.00 96.31 421 LYS A N 1
ATOM 3003 C CA . LYS A 1 421 ? -22.050 0.341 45.994 1.00 96.31 421 LYS A CA 1
ATOM 3004 C C . LYS A 1 421 ? -22.602 -0.056 44.626 1.00 96.31 421 LYS A C 1
ATOM 3006 O O . LYS A 1 421 ? -23.780 -0.374 44.517 1.00 96.31 421 LYS A O 1
ATOM 3011 N N . TYR A 1 422 ? -21.742 -0.149 43.621 1.00 96.88 422 TYR A N 1
ATOM 3012 C CA . TYR A 1 422 ? -22.070 -0.639 42.290 1.00 96.88 422 TYR A CA 1
ATOM 3013 C C . TYR A 1 422 ? -22.668 -2.049 42.324 1.00 96.88 422 TYR A C 1
ATOM 3015 O O . TYR A 1 422 ? -23.765 -2.260 41.807 1.00 96.88 422 TYR A O 1
ATOM 3023 N N . ALA A 1 423 ? -21.991 -2.994 42.980 1.00 96.62 423 ALA A N 1
ATOM 3024 C CA . ALA A 1 423 ? -22.417 -4.389 43.056 1.00 96.62 423 ALA A CA 1
ATOM 3025 C C . ALA A 1 423 ? -23.744 -4.576 43.806 1.00 96.62 423 ALA A C 1
ATOM 3027 O O . ALA A 1 423 ? -24.466 -5.545 43.576 1.00 96.62 423 ALA A O 1
ATOM 3028 N N . THR A 1 424 ? -24.086 -3.639 44.691 1.00 95.31 424 THR A N 1
ATOM 3029 C CA . THR A 1 424 ? -25.281 -3.707 45.544 1.00 95.31 424 THR A CA 1
ATOM 3030 C C . THR A 1 424 ? -26.379 -2.708 45.172 1.00 95.31 424 THR A C 1
ATOM 3032 O O . THR A 1 424 ? -27.437 -2.700 45.796 1.00 95.31 424 THR A O 1
ATOM 3035 N N . GLY A 1 425 ? -26.173 -1.916 44.114 1.00 94.50 425 GLY A N 1
ATOM 3036 C CA . GLY A 1 425 ? -27.176 -1.009 43.546 1.00 94.50 425 GLY A CA 1
ATOM 3037 C C . GLY A 1 425 ? -27.374 0.272 44.356 1.00 94.50 425 GLY A C 1
ATOM 3038 O O . GLY A 1 425 ? -28.459 0.848 44.344 1.00 94.50 425 GLY A O 1
ATOM 3039 N N . LEU A 1 426 ? -26.350 0.698 45.095 1.00 94.81 426 LEU A N 1
ATOM 3040 C CA . LEU A 1 426 ? -26.387 1.866 45.969 1.00 94.81 426 LEU A CA 1
ATOM 3041 C C . LEU A 1 426 ? -25.775 3.105 45.284 1.00 94.81 426 LEU A C 1
ATOM 3043 O O . LEU A 1 426 ? -24.826 2.967 44.507 1.00 94.81 426 LEU A O 1
ATOM 3047 N N . PRO A 1 427 ? -26.255 4.329 45.585 1.00 93.56 427 PRO A N 1
ATOM 3048 C CA . PRO A 1 427 ? -25.703 5.548 44.993 1.00 93.56 427 PRO A CA 1
ATOM 3049 C C . PRO A 1 427 ? -24.285 5.852 45.518 1.00 93.56 427 PRO A C 1
ATOM 3051 O O . PRO A 1 427 ? -24.095 5.865 46.739 1.00 93.56 427 PRO A O 1
ATOM 3054 N N . PRO A 1 428 ? -23.302 6.175 44.651 1.00 94.62 428 PRO A N 1
ATOM 3055 C CA . PRO A 1 428 ? -21.903 6.370 45.050 1.00 94.62 428 PRO A CA 1
ATOM 3056 C C . PRO A 1 428 ? -21.686 7.537 46.011 1.00 94.62 428 PRO A C 1
ATOM 3058 O O . PRO A 1 428 ? -20.867 7.448 46.921 1.00 94.62 428 PRO A O 1
ATOM 3061 N N . LEU A 1 429 ? -22.435 8.623 45.815 1.00 94.19 429 LEU A N 1
ATOM 3062 C CA . LEU A 1 429 ? -22.275 9.885 46.542 1.00 94.19 429 LEU A CA 1
ATOM 3063 C C . LEU A 1 429 ? -23.125 9.969 47.819 1.00 94.19 429 LEU A C 1
ATOM 3065 O O . LEU A 1 429 ? -23.075 10.975 48.523 1.00 94.19 429 LEU A O 1
ATOM 3069 N N . GLN A 1 430 ? -23.931 8.946 48.116 1.00 94.31 430 GLN A N 1
ATOM 3070 C CA . GLN A 1 430 ? -24.793 8.931 49.297 1.00 94.31 430 GLN A CA 1
ATOM 3071 C C . GLN A 1 430 ? -24.253 7.951 50.339 1.00 94.31 430 GLN A C 1
ATOM 3073 O O . GLN A 1 430 ? -24.021 6.784 49.999 1.00 94.31 430 GLN A O 1
ATOM 3078 N N . PRO A 1 431 ? -24.091 8.381 51.604 1.00 92.81 431 PRO A N 1
ATOM 3079 C CA . PRO A 1 431 ? -23.790 7.471 52.695 1.00 92.81 431 PRO A CA 1
ATOM 3080 C C . PRO A 1 431 ? -24.847 6.370 52.784 1.00 92.81 431 PRO A C 1
ATOM 3082 O O . PRO A 1 431 ? -26.042 6.647 52.895 1.00 92.81 431 PRO A O 1
ATOM 3085 N N . CYS A 1 432 ? -24.410 5.118 52.758 1.00 85.00 432 CYS A N 1
ATOM 3086 C CA . CYS A 1 432 ? -25.228 3.965 53.097 1.00 85.00 432 CYS A CA 1
ATOM 3087 C C . CYS A 1 432 ? -24.680 3.361 54.392 1.00 85.00 432 CYS A C 1
ATOM 3089 O O . CYS A 1 432 ? -23.475 3.358 54.617 1.00 85.00 432 CYS A O 1
ATOM 3091 N N . GLY A 1 433 ? -25.563 2.888 55.272 1.00 86.06 433 GLY A N 1
ATOM 3092 C CA . GLY A 1 433 ? -25.146 2.181 56.482 1.00 86.06 433 GLY A CA 1
ATOM 3093 C C . GLY A 1 433 ? -24.547 0.808 56.154 1.00 86.06 433 GLY A C 1
ATOM 3094 O O . GLY A 1 433 ? -23.758 0.641 55.228 1.00 86.06 433 GLY A O 1
ATOM 3095 N N . SER A 1 434 ? -24.949 -0.221 56.897 1.00 88.88 434 SER A N 1
ATOM 3096 C CA . SER A 1 434 ? -24.518 -1.582 56.572 1.00 88.88 434 SER A CA 1
ATOM 3097 C C . SER A 1 434 ? -25.115 -2.039 55.237 1.00 88.88 434 SER A C 1
ATOM 3099 O O . SER A 1 434 ? -26.334 -2.066 55.083 1.00 88.88 434 SER A O 1
ATOM 3101 N N . VAL A 1 435 ? -24.257 -2.429 54.291 1.00 92.56 435 VAL A N 1
ATOM 3102 C CA . VAL A 1 435 ? -24.664 -3.017 53.000 1.00 92.56 435 VAL A CA 1
ATOM 3103 C C . VAL A 1 435 ? -25.223 -4.430 53.191 1.00 92.56 435 VAL A C 1
ATOM 3105 O O . VAL A 1 435 ? -26.122 -4.865 52.474 1.00 92.56 435 VAL A O 1
ATOM 3108 N N . THR A 1 436 ? -24.706 -5.145 54.188 1.00 94.88 436 THR A N 1
ATOM 3109 C CA . THR A 1 436 ? -25.120 -6.507 54.520 1.00 94.88 436 THR A CA 1
ATOM 3110 C C . THR A 1 436 ? -26.038 -6.533 55.736 1.00 94.88 436 THR A C 1
ATOM 3112 O O . THR A 1 436 ? -25.840 -5.776 56.689 1.00 94.88 436 THR A O 1
ATOM 3115 N N . THR A 1 437 ? -26.975 -7.473 55.761 1.00 94.38 437 THR A N 1
ATOM 3116 C CA . THR A 1 437 ? -27.751 -7.832 56.953 1.00 94.38 437 THR A CA 1
ATOM 3117 C C . THR A 1 437 ? -27.325 -9.218 57.421 1.00 94.38 437 THR A C 1
ATOM 3119 O O . THR A 1 437 ? -27.269 -10.149 56.622 1.00 94.38 437 THR A O 1
ATOM 3122 N N . LEU A 1 438 ? -27.018 -9.361 58.711 1.00 94.12 438 LEU A N 1
ATOM 3123 C CA . LEU A 1 438 ? -26.703 -10.647 59.327 1.00 94.12 438 LEU A CA 1
ATOM 3124 C C . LEU A 1 438 ? -27.863 -11.056 60.234 1.00 94.12 438 LEU A C 1
ATOM 3126 O O . LEU A 1 438 ? -28.222 -10.321 61.154 1.00 94.12 438 LEU A O 1
ATOM 3130 N N . THR A 1 439 ? -28.449 -12.220 59.977 1.00 94.25 439 THR A N 1
ATOM 3131 C CA . THR A 1 439 ? -29.556 -12.766 60.774 1.00 94.25 439 THR A CA 1
ATOM 3132 C C . THR A 1 439 ? -29.236 -14.170 61.263 1.00 94.25 439 THR A C 1
ATOM 3134 O O . THR A 1 439 ? -28.364 -14.842 60.717 1.00 94.25 439 THR A O 1
ATOM 3137 N N . VAL A 1 440 ? -29.938 -14.618 62.302 1.00 93.19 440 VAL A N 1
ATOM 3138 C CA . VAL A 1 440 ? -29.948 -16.030 62.696 1.00 93.19 440 VAL A CA 1
ATOM 3139 C C . VAL A 1 440 ? -31.199 -16.664 62.107 1.00 93.19 440 VAL A C 1
ATOM 3141 O O . VAL A 1 440 ? -32.303 -16.168 62.338 1.00 93.19 440 VAL A O 1
ATOM 3144 N N . ARG A 1 441 ? -31.036 -17.755 61.358 1.00 93.25 441 ARG A N 1
ATOM 3145 C CA . ARG A 1 441 ? -32.150 -18.547 60.827 1.00 93.25 441 ARG A CA 1
ATOM 3146 C C . ARG A 1 441 ? -32.009 -19.999 61.234 1.00 93.25 441 ARG A C 1
ATOM 3148 O O . ARG A 1 441 ? -30.907 -20.541 61.244 1.00 93.25 441 ARG A O 1
ATOM 3155 N N . GLU A 1 442 ? -33.133 -20.626 61.547 1.00 90.94 442 GLU A N 1
ATOM 3156 C CA . GLU A 1 442 ? -33.174 -22.072 61.714 1.00 90.94 442 GLU A CA 1
ATOM 3157 C C . GLU A 1 442 ? -33.243 -22.763 60.357 1.00 90.94 442 GLU A C 1
ATOM 3159 O O . GLU A 1 442 ? -34.111 -22.462 59.537 1.00 90.94 442 GLU A O 1
ATOM 3164 N N . VAL A 1 443 ? -32.334 -23.712 60.151 1.00 84.12 443 VAL A N 1
ATOM 3165 C CA . VAL A 1 443 ? -32.306 -24.602 58.991 1.00 84.12 443 VAL A CA 1
ATOM 3166 C C . VAL A 1 443 ? -32.220 -26.021 59.535 1.00 84.12 443 VAL A C 1
ATOM 3168 O O . VAL A 1 443 ? -31.348 -26.318 60.349 1.00 84.12 443 VAL A O 1
ATOM 3171 N N . ASP A 1 444 ? -33.196 -26.860 59.186 1.00 83.94 444 ASP A N 1
ATOM 3172 C CA . ASP A 1 444 ? -33.330 -28.239 59.680 1.00 83.94 444 ASP A CA 1
ATOM 3173 C C . ASP A 1 444 ? -33.260 -28.380 61.219 1.00 83.94 444 ASP A C 1
ATOM 3175 O O . ASP A 1 444 ? -32.695 -29.330 61.757 1.00 83.94 444 ASP A O 1
ATOM 3179 N N . GLY A 1 445 ? -33.838 -27.414 61.948 1.00 85.50 445 GLY A N 1
ATOM 3180 C CA . GLY A 1 445 ? -33.868 -27.395 63.419 1.00 85.50 445 GLY A CA 1
ATOM 3181 C C . GLY A 1 445 ? -32.553 -26.964 64.075 1.00 85.50 445 GLY A C 1
ATOM 3182 O O . GLY A 1 445 ? -32.348 -27.195 65.267 1.00 85.50 445 GLY A O 1
ATOM 3183 N N . THR A 1 446 ? -31.642 -26.368 63.300 1.00 89.44 446 THR A N 1
ATOM 3184 C CA . THR A 1 446 ? -30.352 -25.879 63.785 1.00 89.44 446 THR A CA 1
ATOM 3185 C C . THR A 1 446 ? -30.111 -24.414 63.389 1.00 89.44 446 THR A C 1
ATOM 3187 O O . THR A 1 446 ? -30.196 -24.074 62.203 1.00 89.44 446 THR A O 1
ATOM 3190 N N . PRO A 1 447 ? -29.820 -23.513 64.349 1.00 93.31 447 PRO A N 1
ATOM 3191 C CA . PRO A 1 447 ? -29.628 -22.094 64.060 1.00 93.31 447 PRO A CA 1
ATOM 3192 C C . PRO A 1 447 ? -28.282 -21.838 63.372 1.00 93.31 447 PRO A C 1
ATOM 3194 O O . PRO A 1 447 ? -27.237 -22.281 63.847 1.00 93.31 447 PRO A O 1
ATOM 3197 N N . HIS A 1 448 ? -28.304 -21.080 62.280 1.00 93.38 448 HIS A N 1
ATOM 3198 C CA . HIS A 1 448 ? -27.131 -20.670 61.506 1.00 93.38 448 HIS A CA 1
ATOM 3199 C C . HIS A 1 448 ? -27.122 -19.156 61.292 1.00 93.38 448 HIS A C 1
ATOM 3201 O O . HIS A 1 448 ? -28.176 -18.513 61.264 1.00 93.38 448 HIS A O 1
ATOM 3207 N N . LEU A 1 449 ? -25.926 -18.588 61.117 1.00 94.12 449 LEU A N 1
ATOM 3208 C CA . LEU A 1 449 ? -25.777 -17.223 60.620 1.00 94.12 449 LEU A CA 1
ATOM 3209 C C . LEU A 1 449 ? -26.125 -17.186 59.129 1.00 94.12 449 LEU A C 1
ATOM 3211 O O . LEU A 1 449 ? -25.655 -18.016 58.354 1.00 94.12 449 LEU A O 1
ATOM 3215 N N . VAL A 1 450 ? -26.930 -16.210 58.724 1.00 94.81 450 VAL A N 1
ATOM 3216 C CA . VAL A 1 450 ? -27.286 -15.969 57.324 1.00 94.81 450 VAL A CA 1
ATOM 3217 C C . VAL A 1 450 ? -26.958 -14.523 56.981 1.00 94.81 450 VAL A C 1
ATOM 3219 O O . VAL A 1 450 ? -27.529 -13.595 57.561 1.00 94.81 450 VAL A O 1
ATOM 3222 N N . LEU A 1 451 ? -25.999 -14.352 56.069 1.00 96.31 451 LEU A N 1
ATOM 3223 C CA . LEU A 1 451 ? -25.559 -13.066 55.538 1.00 96.31 451 LEU A CA 1
ATOM 3224 C C . LEU A 1 451 ? -26.331 -12.758 54.256 1.00 96.31 451 LEU A C 1
ATOM 3226 O O . LEU A 1 451 ? -26.372 -13.576 53.342 1.00 96.31 451 LEU A O 1
ATOM 3230 N N . GLU A 1 452 ? -26.905 -11.566 54.173 1.00 96.00 452 GLU A N 1
ATOM 3231 C CA . GLU A 1 452 ? -27.745 -11.145 53.053 1.00 96.00 452 GLU A CA 1
ATOM 3232 C C . GLU A 1 452 ? -27.338 -9.770 52.551 1.00 96.00 452 GLU A C 1
ATOM 3234 O O . GLU A 1 452 ? -26.962 -8.904 53.342 1.00 96.00 452 GLU A O 1
ATOM 3239 N N . TRP A 1 453 ? -27.448 -9.548 51.245 1.00 96.75 453 TRP A N 1
ATOM 3240 C CA . TRP A 1 453 ? -27.162 -8.256 50.627 1.00 96.75 453 TRP A CA 1
ATOM 3241 C C . TRP A 1 453 ? -28.037 -8.019 49.389 1.00 96.75 453 TRP A C 1
ATOM 3243 O O . TRP A 1 453 ? -28.453 -8.980 48.728 1.00 96.75 453 TRP A O 1
ATOM 3253 N N . PRO A 1 454 ? -28.345 -6.751 49.062 1.00 96.06 454 PRO A N 1
ATOM 3254 C CA . PRO A 1 454 ? -28.939 -6.415 47.778 1.00 96.06 454 PRO A CA 1
ATOM 3255 C C . PRO A 1 454 ? -27.913 -6.616 46.661 1.00 96.06 454 PRO A C 1
ATOM 3257 O O . PRO A 1 454 ? -26.712 -6.462 46.871 1.00 96.06 454 PRO A O 1
ATOM 3260 N N . VAL A 1 455 ? -28.392 -6.971 45.474 1.00 96.19 455 VAL A N 1
ATOM 3261 C CA . VAL A 1 455 ? -27.553 -7.178 44.290 1.00 96.19 455 VAL A CA 1
ATOM 3262 C C . VAL A 1 455 ? -28.072 -6.310 43.165 1.00 96.19 455 VAL A C 1
ATOM 3264 O O . VAL A 1 455 ? -29.267 -6.330 42.870 1.00 96.19 455 VAL A O 1
ATOM 3267 N N . ASN A 1 456 ? -27.160 -5.572 42.541 1.00 95.44 456 ASN A N 1
ATOM 3268 C CA . ASN A 1 456 ? -27.407 -4.884 41.290 1.00 95.44 456 ASN A CA 1
ATOM 3269 C C . ASN A 1 456 ? -27.366 -5.898 40.136 1.00 95.44 456 ASN A C 1
ATOM 3271 O O . ASN A 1 456 ? -26.292 -6.426 39.852 1.00 95.44 456 ASN A O 1
ATOM 3275 N N . PRO A 1 457 ? -28.485 -6.170 39.442 1.00 92.12 457 PRO A N 1
ATOM 3276 C CA . PRO A 1 457 ? -28.484 -7.098 38.314 1.00 92.12 457 PRO A CA 1
ATOM 3277 C C . PRO A 1 457 ? -27.636 -6.618 37.126 1.00 92.12 457 PRO A C 1
ATOM 3279 O O . PRO A 1 457 ? -27.194 -7.447 36.337 1.00 92.12 457 PRO A O 1
ATOM 3282 N N . ASP A 1 458 ? -27.384 -5.308 37.016 1.00 91.38 458 ASP A N 1
ATOM 3283 C CA . ASP A 1 458 ? -26.519 -4.726 35.982 1.00 91.38 458 ASP A CA 1
ATOM 3284 C C . ASP A 1 458 ? -25.024 -4.879 36.317 1.00 91.38 458 ASP A C 1
ATOM 3286 O O . ASP A 1 458 ? -24.166 -4.596 35.479 1.00 91.38 458 ASP A O 1
ATOM 3290 N N . ALA A 1 459 ? -24.692 -5.331 37.533 1.00 93.06 459 ALA A N 1
ATOM 3291 C CA . ALA A 1 459 ? -23.329 -5.644 37.945 1.00 93.06 459 ALA A CA 1
ATOM 3292 C C . ALA A 1 459 ? -22.909 -7.041 37.487 1.00 93.06 459 ALA A C 1
ATOM 3294 O O . ALA A 1 459 ? -22.749 -7.962 38.282 1.00 93.06 459 ALA A O 1
ATOM 3295 N N . THR A 1 460 ? -22.762 -7.206 36.174 1.00 91.44 460 THR A N 1
ATOM 3296 C CA . THR A 1 460 ? -22.422 -8.500 35.570 1.00 91.44 460 THR A CA 1
ATOM 3297 C C . THR A 1 460 ? -20.919 -8.773 35.504 1.00 91.44 460 THR A C 1
ATOM 3299 O O . THR A 1 460 ? -20.542 -9.867 35.106 1.00 91.44 460 THR A O 1
ATOM 3302 N N . ASP A 1 461 ? -20.065 -7.805 35.854 1.00 92.62 461 ASP A N 1
ATOM 3303 C CA . ASP A 1 461 ? -18.597 -7.918 35.862 1.00 92.62 461 ASP A CA 1
ATOM 3304 C C . ASP A 1 461 ? -18.013 -8.011 37.287 1.00 92.62 461 ASP A C 1
ATOM 3306 O O . ASP A 1 461 ? -16.853 -7.663 37.514 1.00 92.62 461 ASP A O 1
ATOM 3310 N N . VAL A 1 462 ? -18.808 -8.471 38.264 1.00 95.00 462 VAL A N 1
ATOM 3311 C CA . VAL A 1 462 ? -18.372 -8.650 39.659 1.00 95.00 462 VAL A CA 1
ATOM 3312 C C . VAL A 1 462 ? -18.617 -10.061 40.182 1.00 95.00 462 VAL A C 1
ATOM 3314 O O . VAL A 1 462 ? -19.576 -10.740 39.822 1.00 95.00 462 VAL A O 1
ATOM 3317 N N . VAL A 1 463 ? -17.769 -10.463 41.123 1.00 95.31 463 VAL A N 1
ATOM 3318 C CA . VAL A 1 463 ? -17.840 -11.726 41.853 1.00 95.31 463 VAL A CA 1
ATOM 3319 C C . VAL A 1 463 ? -18.042 -11.433 43.333 1.00 95.31 463 VAL A C 1
ATOM 3321 O O . VAL A 1 463 ? -17.302 -10.649 43.932 1.00 95.31 463 VAL A O 1
ATOM 3324 N N . PHE A 1 464 ? -19.027 -12.101 43.932 1.00 96.06 464 PHE A N 1
ATOM 3325 C CA . PHE A 1 464 ? -19.286 -12.052 45.367 1.00 96.06 464 PHE A CA 1
ATOM 3326 C C . PHE A 1 464 ? -18.637 -13.254 46.052 1.00 96.06 464 PHE A C 1
ATOM 3328 O O . PHE A 1 464 ? -18.961 -14.400 45.740 1.00 96.06 464 PHE A O 1
ATOM 3335 N N . THR A 1 465 ? -17.752 -13.005 47.010 1.00 96.62 465 THR A N 1
ATOM 3336 C CA . THR A 1 465 ? -17.193 -14.021 47.909 1.00 96.62 465 THR A CA 1
ATOM 3337 C C . THR A 1 465 ? -17.551 -13.689 49.348 1.00 96.62 465 THR A C 1
ATOM 3339 O O . THR A 1 465 ? -17.667 -12.520 49.725 1.00 96.62 465 THR A O 1
ATOM 3342 N N . VAL A 1 466 ? -17.763 -14.718 50.162 1.00 97.19 466 VAL A N 1
ATOM 3343 C CA . VAL A 1 466 ? -17.936 -14.548 51.606 1.00 97.19 466 VAL A CA 1
ATOM 3344 C C . VAL A 1 466 ? -16.680 -15.043 52.295 1.00 97.19 466 VAL A C 1
ATOM 3346 O O . VAL A 1 466 ? -16.121 -16.070 51.928 1.00 97.19 466 VAL A O 1
ATOM 3349 N N . GLU A 1 467 ? -16.225 -14.303 53.296 1.00 96.94 467 GLU A N 1
ATOM 3350 C CA . GLU A 1 467 ? -15.102 -14.704 54.135 1.00 96.94 467 GLU A CA 1
ATOM 3351 C C . GLU A 1 467 ? -15.559 -14.727 55.596 1.00 96.94 467 GLU A C 1
ATOM 3353 O O . GLU A 1 467 ? -16.366 -13.887 56.018 1.00 96.94 467 GLU A O 1
ATOM 3358 N N . SER A 1 468 ? -15.030 -15.666 56.382 1.00 95.44 468 SER A N 1
ATOM 3359 C CA . SER A 1 468 ? -15.267 -15.736 57.822 1.00 95.44 468 SER A CA 1
ATOM 3360 C C . SER A 1 468 ? -14.000 -15.496 58.633 1.00 95.44 468 SER A C 1
ATOM 3362 O O . SER A 1 468 ? -12.879 -15.647 58.150 1.00 95.44 468 SER A O 1
ATOM 3364 N N . SER A 1 469 ? -14.168 -15.081 59.884 1.00 95.38 469 SER A N 1
ATOM 3365 C CA . SER A 1 469 ? -13.058 -14.891 60.812 1.00 95.38 469 SER A CA 1
ATOM 3366 C C . SER A 1 469 ? -13.487 -15.158 62.249 1.00 95.38 469 SER A C 1
ATOM 3368 O O . SER A 1 469 ? -14.631 -14.901 62.624 1.00 95.38 469 SER A O 1
ATOM 3370 N N . ALA A 1 470 ? -12.555 -15.636 63.072 1.00 93.50 470 ALA A N 1
ATOM 3371 C CA . ALA A 1 470 ? -12.729 -15.725 64.522 1.00 93.50 470 ALA A CA 1
ATOM 3372 C C . ALA A 1 470 ? -12.111 -14.528 65.274 1.00 93.50 470 ALA A C 1
ATOM 3374 O O . ALA A 1 470 ? -12.472 -14.261 66.420 1.00 93.50 470 ALA A O 1
ATOM 3375 N N . ASP A 1 471 ? -11.187 -13.790 64.647 1.00 92.56 471 ASP A N 1
ATOM 3376 C CA . ASP A 1 471 ? -10.341 -12.787 65.310 1.00 92.56 471 ASP A CA 1
ATOM 3377 C C . ASP A 1 471 ? -10.247 -11.433 64.580 1.00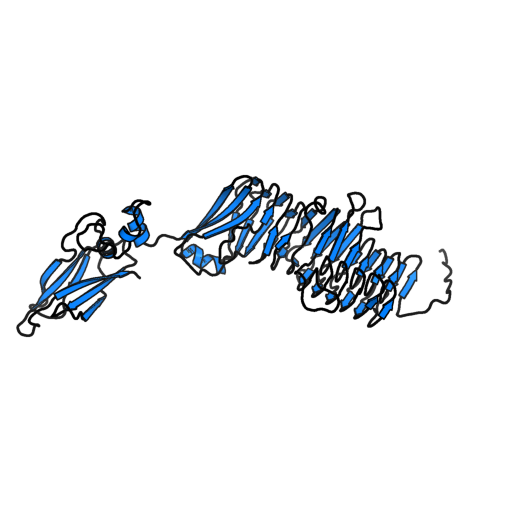 92.56 471 ASP A C 1
ATOM 3379 O O . ASP A 1 471 ? -9.544 -10.538 65.052 1.00 92.56 471 ASP A O 1
ATOM 3383 N N . LEU A 1 472 ? -10.958 -11.277 63.454 1.00 93.81 472 LEU A N 1
ATOM 3384 C CA . LEU A 1 472 ? -10.935 -10.131 62.530 1.00 93.81 472 LEU A CA 1
ATOM 3385 C C . LEU A 1 472 ? -9.578 -9.870 61.853 1.00 93.81 472 LEU A C 1
ATOM 3387 O O . LEU A 1 472 ? -9.435 -8.880 61.132 1.00 93.81 472 LEU A O 1
ATOM 3391 N N . LYS A 1 473 ? -8.590 -10.749 62.043 1.00 93.44 473 LYS A N 1
ATOM 3392 C CA . LYS A 1 473 ? -7.244 -10.633 61.469 1.00 93.44 473 LYS A CA 1
ATOM 3393 C C . LYS A 1 473 ? -7.038 -11.656 60.366 1.00 93.44 473 LYS A C 1
ATOM 3395 O O . LYS A 1 473 ? -6.698 -11.279 59.246 1.00 93.44 473 LYS A O 1
ATOM 3400 N N . LYS A 1 474 ? -7.256 -12.936 60.668 1.00 93.81 474 LYS A N 1
ATOM 3401 C CA . LYS A 1 474 ? -7.224 -14.008 59.676 1.00 93.81 474 LYS A CA 1
ATOM 3402 C C . LYS A 1 474 ? -8.627 -14.195 59.111 1.00 93.81 474 LYS A C 1
ATOM 3404 O O . LYS A 1 474 ? -9.575 -14.373 59.872 1.00 93.81 474 LYS A O 1
ATOM 3409 N N . TRP A 1 475 ? -8.738 -14.158 57.790 1.00 96.06 475 TRP A N 1
ATOM 3410 C CA . TRP A 1 475 ? -9.986 -14.380 57.069 1.00 96.06 475 TRP A CA 1
ATOM 3411 C C . TRP A 1 475 ? -9.860 -15.657 56.244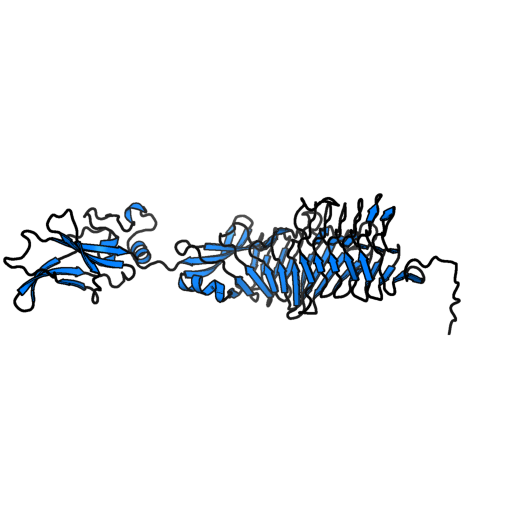 1.00 96.06 475 TRP A C 1
ATOM 3413 O O . TRP A 1 475 ? -8.898 -15.805 55.490 1.00 96.06 475 TRP A O 1
ATOM 3423 N N . ASP A 1 476 ? -10.796 -16.580 56.436 1.00 94.44 476 ASP A N 1
ATOM 3424 C CA . ASP A 1 476 ? -10.902 -17.829 55.691 1.00 94.44 476 ASP A CA 1
ATOM 3425 C C . ASP A 1 476 ? -11.983 -17.668 54.604 1.00 94.44 476 ASP A C 1
ATOM 3427 O O . ASP A 1 476 ? -13.039 -17.084 54.855 1.00 94.44 476 ASP A O 1
ATOM 3431 N N . ASP A 1 477 ? -11.704 -18.143 53.389 1.00 95.19 477 ASP A N 1
ATOM 3432 C CA . ASP A 1 477 ? -12.633 -18.068 52.254 1.00 95.19 477 ASP A CA 1
ATOM 3433 C C . ASP A 1 477 ? -13.749 -19.113 52.400 1.00 95.19 477 ASP A C 1
ATOM 3435 O O . ASP A 1 477 ? -13.491 -20.314 52.522 1.00 95.19 477 ASP A O 1
ATOM 3439 N N . GLU A 1 478 ? -14.996 -18.651 52.391 1.00 95.25 478 GLU A N 1
ATOM 3440 C CA . GLU A 1 478 ? -16.196 -19.481 52.505 1.00 95.25 478 GLU A CA 1
ATOM 3441 C C . GLU A 1 478 ? -16.791 -19.844 51.130 1.00 95.25 478 GLU A C 1
ATOM 3443 O O . GLU A 1 478 ? -17.651 -20.732 51.024 1.00 95.25 478 GLU A O 1
ATOM 3448 N N . GLY A 1 479 ? -16.281 -19.211 50.069 1.00 92.19 479 GLY A N 1
ATOM 3449 C CA . GLY A 1 479 ? -16.582 -19.491 48.674 1.00 92.19 479 GLY A CA 1
ATOM 3450 C C . GLY A 1 479 ? -17.311 -18.362 47.944 1.00 92.19 479 GLY A C 1
ATOM 3451 O O . GLY A 1 479 ? -17.809 -17.391 48.522 1.00 92.19 479 GLY A O 1
ATOM 3452 N N . THR A 1 480 ? -17.389 -18.528 46.624 1.00 94.19 480 THR A N 1
ATOM 3453 C CA . THR A 1 480 ? -18.138 -17.650 45.723 1.00 94.19 480 THR A CA 1
ATOM 3454 C C . THR A 1 480 ? -19.636 -17.915 45.823 1.00 94.19 480 THR A C 1
ATOM 3456 O O . THR A 1 480 ? -20.084 -19.061 45.771 1.00 94.19 480 THR A O 1
ATOM 3459 N N . VAL A 1 481 ? -20.421 -16.845 45.912 1.00 94.00 481 VAL A N 1
ATOM 3460 C CA . VAL A 1 481 ? -21.883 -16.893 45.942 1.00 94.00 481 VAL A CA 1
ATOM 3461 C C . VAL A 1 481 ? -22.418 -16.352 44.624 1.00 94.00 481 VAL A C 1
ATOM 3463 O O . VAL A 1 481 ? -22.136 -15.213 44.267 1.00 94.00 481 VAL A O 1
ATOM 3466 N N . THR A 1 482 ? -23.216 -17.150 43.913 1.00 91.19 482 THR A N 1
ATOM 3467 C CA . THR A 1 482 ? -23.968 -16.701 42.732 1.00 91.19 482 THR A CA 1
ATOM 3468 C C . THR A 1 482 ? -25.356 -16.232 43.177 1.00 91.19 482 THR A C 1
ATOM 3470 O O . THR A 1 482 ? -26.187 -17.073 43.540 1.00 91.19 482 THR A O 1
ATOM 3473 N N . PRO A 1 483 ? -25.639 -14.917 43.193 1.00 87.69 483 PRO A N 1
ATOM 3474 C CA . PRO A 1 483 ? -26.922 -14.412 43.664 1.00 87.69 483 PRO A CA 1
ATOM 3475 C C . PRO A 1 483 ? -28.084 -14.818 42.755 1.00 87.69 483 PRO A C 1
ATOM 3477 O O . PRO A 1 483 ? -27.903 -15.114 41.573 1.00 87.69 483 PRO A O 1
ATOM 3480 N N . ARG A 1 484 ? -29.308 -14.795 43.294 1.00 80.06 484 ARG A N 1
ATOM 3481 C CA . ARG A 1 484 ? -30.531 -15.040 42.518 1.00 80.06 484 ARG A CA 1
ATOM 3482 C C . ARG A 1 484 ? -31.330 -13.747 42.405 1.00 80.06 484 ARG A C 1
ATOM 3484 O O . ARG A 1 484 ? -31.940 -13.302 43.374 1.00 80.06 484 ARG A O 1
ATOM 3491 N N . GLY A 1 485 ? -31.354 -13.165 41.208 1.00 85.88 485 GLY A N 1
ATOM 3492 C CA . GLY A 1 485 ? -32.029 -11.890 40.967 1.00 85.88 485 GLY A CA 1
ATOM 3493 C C . GLY A 1 485 ? -31.366 -10.754 41.749 1.00 85.88 485 GLY A C 1
ATOM 3494 O O . GLY A 1 485 ? -30.149 -10.620 41.735 1.00 85.88 485 GLY A O 1
ATOM 3495 N N . SER A 1 486 ? -32.161 -9.950 42.451 1.00 91.12 486 SER A N 1
ATOM 3496 C CA . SER A 1 486 ? -31.701 -8.743 43.152 1.00 91.12 486 SER A CA 1
ATOM 3497 C C . SER A 1 486 ? -31.237 -8.978 44.598 1.00 91.12 486 SER A C 1
ATOM 3499 O O . SER A 1 486 ? -31.166 -8.028 45.381 1.00 91.12 486 SER A O 1
ATOM 3501 N N . ARG A 1 487 ? -30.980 -10.231 45.001 1.00 92.88 487 ARG A N 1
ATOM 3502 C CA . ARG A 1 487 ? -30.605 -10.574 46.380 1.00 92.88 487 ARG A CA 1
ATOM 3503 C C . ARG A 1 487 ? -29.560 -11.685 46.433 1.00 92.88 487 ARG A C 1
ATOM 3505 O O . ARG A 1 487 ? -29.725 -12.741 45.818 1.00 92.88 487 ARG A O 1
ATOM 3512 N N . GLY A 1 488 ? -28.508 -11.441 47.206 1.00 94.31 488 GLY A N 1
ATOM 3513 C CA . GLY A 1 488 ? -27.515 -12.429 47.606 1.00 94.31 488 GLY A CA 1
ATOM 3514 C C . GLY A 1 488 ? -27.788 -12.931 49.019 1.00 94.31 488 GLY A C 1
ATOM 3515 O O . GLY A 1 488 ? -28.233 -12.173 49.884 1.00 94.31 488 GLY A O 1
ATOM 3516 N N . GLU A 1 489 ? -27.550 -14.220 49.236 1.00 95.12 489 GLU A N 1
ATOM 3517 C CA . GLU A 1 489 ? -27.698 -14.877 50.532 1.00 95.12 489 GLU A CA 1
ATOM 3518 C C . GLU A 1 489 ? -26.595 -15.929 50.686 1.00 95.12 489 GLU A C 1
ATOM 3520 O O . GLU A 1 489 ? -26.344 -16.715 49.769 1.00 95.12 489 GLU A O 1
ATOM 3525 N N . TYR A 1 490 ? -25.945 -15.941 51.846 1.00 95.81 490 TYR A N 1
ATOM 3526 C CA . TYR A 1 490 ? -25.010 -16.978 52.259 1.00 95.81 490 TYR A CA 1
ATOM 3527 C C . TYR A 1 490 ? -25.409 -17.508 53.631 1.00 95.81 490 TYR A C 1
ATOM 3529 O O . TYR A 1 490 ? -25.439 -16.758 54.609 1.00 95.81 490 TYR A O 1
ATOM 3537 N N . GLN A 1 491 ? -25.688 -18.807 53.698 1.00 94.50 491 GLN A N 1
ATOM 3538 C CA . GLN A 1 491 ? -25.850 -19.520 54.955 1.00 94.50 491 GLN A CA 1
ATOM 3539 C C . GLN A 1 491 ? -24.493 -20.050 55.407 1.00 94.50 491 GLN A C 1
ATOM 3541 O O . GLN A 1 491 ? -23.832 -20.806 54.697 1.00 94.50 491 GLN A O 1
ATOM 3546 N N . ASP A 1 492 ? -24.111 -19.677 56.619 1.00 93.44 492 ASP A N 1
ATOM 3547 C CA . ASP A 1 492 ? -22.902 -20.159 57.257 1.00 93.44 492 ASP A CA 1
ATOM 3548 C C . ASP A 1 492 ? -22.950 -21.675 57.478 1.00 93.44 492 ASP A C 1
ATOM 3550 O O . ASP A 1 492 ? -23.978 -22.239 57.852 1.00 93.44 492 ASP A O 1
ATOM 3554 N N . ARG A 1 493 ? -21.814 -22.342 57.274 1.00 89.38 493 ARG A N 1
ATOM 3555 C CA . ARG A 1 493 ? -21.675 -23.795 57.453 1.00 89.38 493 ARG A CA 1
ATOM 3556 C C . ARG A 1 493 ? -21.574 -24.192 58.924 1.00 89.38 493 ARG A C 1
ATOM 3558 O O . ARG A 1 493 ? -21.723 -25.365 59.255 1.00 89.38 493 ARG A O 1
ATOM 3565 N N . VAL A 1 494 ? -21.274 -23.232 59.798 1.00 89.50 494 VAL A N 1
ATOM 3566 C CA . VAL A 1 494 ? -21.139 -23.461 61.236 1.00 89.50 494 VAL A CA 1
ATOM 3567 C C . VAL A 1 494 ? -22.471 -23.216 61.927 1.00 89.50 494 VAL A C 1
ATOM 3569 O O . VAL A 1 494 ? -23.024 -22.118 61.905 1.00 89.50 494 VAL A O 1
ATOM 3572 N N . THR A 1 495 ? -22.960 -24.251 62.597 1.00 90.00 495 THR A N 1
ATOM 3573 C CA . THR A 1 495 ? -24.148 -24.167 63.440 1.00 90.00 495 THR A CA 1
ATOM 3574 C C . THR A 1 495 ? -23.854 -23.421 64.736 1.00 90.00 495 THR A C 1
ATOM 3576 O O . THR A 1 495 ? -22.828 -23.649 65.376 1.00 90.00 495 THR A O 1
ATOM 3579 N N . ILE A 1 496 ? -24.787 -22.583 65.179 1.00 88.31 496 ILE A N 1
ATOM 3580 C CA . ILE A 1 496 ? -24.712 -21.854 66.445 1.00 88.31 496 ILE A CA 1
ATOM 3581 C C . ILE A 1 496 ? -25.097 -22.810 67.583 1.00 88.31 496 ILE A C 1
ATOM 3583 O O . ILE A 1 496 ? -26.262 -22.956 67.948 1.00 88.31 496 ILE A O 1
ATOM 3587 N N . ASN A 1 497 ? -24.108 -23.511 68.131 1.00 86.50 497 ASN A N 1
ATOM 3588 C CA . ASN A 1 497 ? -24.271 -24.438 69.251 1.00 86.50 497 ASN A CA 1
ATOM 3589 C C . ASN A 1 497 ? -23.040 -24.404 70.180 1.00 86.50 497 ASN A C 1
ATOM 3591 O O . ASN A 1 497 ? -22.145 -23.582 70.009 1.00 86.50 497 ASN A O 1
ATOM 3595 N N . HIS A 1 498 ? -22.976 -25.302 71.167 1.00 83.06 498 HIS A N 1
ATOM 3596 C CA . HIS A 1 498 ? -21.865 -25.357 72.130 1.00 83.06 498 HIS A CA 1
ATOM 3597 C C . HIS A 1 498 ? -20.497 -25.719 71.515 1.00 83.06 498 HIS A C 1
ATOM 3599 O O . HIS A 1 498 ? -19.482 -25.550 72.183 1.00 83.06 498 HIS A O 1
ATOM 3605 N N . ASN A 1 499 ? -20.463 -26.214 70.272 1.00 82.25 499 ASN A N 1
ATOM 3606 C CA . ASN A 1 499 ? -19.241 -26.524 69.523 1.00 82.25 499 ASN A CA 1
ATOM 3607 C C . ASN A 1 499 ? -18.840 -25.397 68.556 1.00 82.25 499 ASN A C 1
ATOM 3609 O O . ASN A 1 499 ? -17.821 -25.517 67.875 1.00 82.25 499 ASN A O 1
ATOM 3613 N N . ALA A 1 500 ? -19.630 -24.322 68.464 1.00 80.75 500 ALA A N 1
ATOM 3614 C CA . ALA A 1 500 ? -19.290 -23.161 67.656 1.00 80.75 500 ALA A CA 1
ATOM 3615 C C . ALA A 1 500 ? -18.065 -22.431 68.242 1.00 80.75 500 ALA A C 1
ATOM 3617 O O . ALA A 1 500 ? -17.872 -22.424 69.462 1.00 80.75 500 ALA A O 1
ATOM 3618 N N . PRO A 1 501 ? -17.239 -21.785 67.402 1.00 82.19 501 PRO A N 1
ATOM 3619 C CA . PRO A 1 501 ? -16.173 -20.922 67.891 1.00 82.19 501 PRO A CA 1
ATOM 3620 C C . PRO A 1 501 ? -16.749 -19.776 68.736 1.00 82.19 501 PRO A C 1
ATOM 3622 O O . PRO A 1 501 ? -17.824 -19.256 68.441 1.00 82.19 501 PRO A O 1
ATOM 3625 N N . GLU A 1 502 ? -16.003 -19.350 69.762 1.00 85.56 502 GLU A N 1
ATOM 3626 C CA . GLU A 1 502 ? -16.422 -18.298 70.707 1.00 85.56 502 GLU A CA 1
ATOM 3627 C C . GLU A 1 502 ? -16.798 -16.982 70.003 1.00 85.56 502 GLU A C 1
ATOM 3629 O O . GLU A 1 502 ? -17.653 -16.230 70.469 1.00 85.56 502 GLU A O 1
ATOM 3634 N N . ARG A 1 503 ? -16.165 -16.702 68.857 1.00 90.44 503 ARG A N 1
ATOM 3635 C CA . ARG A 1 503 ? -16.461 -15.560 67.992 1.00 90.44 503 ARG A CA 1
ATOM 3636 C C . ARG A 1 503 ? -16.480 -16.009 66.541 1.00 90.44 503 ARG A C 1
ATOM 3638 O O . ARG A 1 503 ? -15.596 -16.749 66.110 1.00 90.44 503 ARG A O 1
ATOM 3645 N N . ARG A 1 504 ? -17.466 -15.525 65.786 1.00 91.62 504 ARG A N 1
ATOM 3646 C CA . ARG A 1 504 ? -17.578 -15.751 64.345 1.00 91.62 504 ARG A CA 1
ATOM 3647 C C . ARG A 1 504 ? -18.088 -14.490 63.662 1.00 91.62 504 ARG A C 1
ATOM 3649 O O . ARG A 1 504 ? -19.145 -13.973 64.011 1.00 91.62 504 ARG A O 1
ATOM 3656 N N . PHE A 1 505 ? -17.310 -13.999 62.709 1.00 93.94 505 PHE A N 1
ATOM 3657 C CA . PHE A 1 505 ? -17.608 -12.836 61.883 1.00 93.94 505 PHE A CA 1
ATOM 3658 C C . PHE A 1 505 ? -17.720 -13.286 60.434 1.00 93.94 505 PHE A C 1
ATOM 3660 O O . PHE A 1 505 ? -16.932 -14.124 60.003 1.00 93.94 505 PHE A O 1
ATOM 3667 N N . LEU A 1 506 ? -18.664 -12.713 59.692 1.00 95.44 506 LEU A N 1
ATOM 3668 C CA . LEU A 1 506 ? -18.800 -12.895 58.249 1.00 95.44 506 LEU A CA 1
ATOM 3669 C C . LEU A 1 506 ? -18.646 -11.536 57.573 1.00 95.44 506 LEU A C 1
ATOM 3671 O O . LEU A 1 506 ? -19.153 -10.536 58.087 1.00 95.44 506 LEU A O 1
ATOM 3675 N N . ARG A 1 507 ? -17.981 -11.497 56.419 1.00 94.12 507 ARG A N 1
ATOM 3676 C CA . ARG A 1 507 ? -17.967 -10.317 55.551 1.00 94.12 507 ARG A CA 1
ATOM 3677 C C . ARG A 1 507 ? -18.214 -10.696 54.104 1.00 94.12 507 ARG A C 1
ATOM 3679 O O . ARG A 1 507 ? -17.793 -11.757 53.649 1.00 94.12 507 ARG A O 1
ATOM 3686 N N . LEU A 1 508 ? -18.855 -9.778 53.392 1.00 96.19 508 LEU A N 1
ATOM 3687 C CA . LEU A 1 508 ? -18.961 -9.825 51.945 1.00 96.19 508 LEU A CA 1
ATOM 3688 C C . LEU A 1 508 ? -17.729 -9.167 51.328 1.00 96.19 508 LEU A C 1
ATOM 3690 O O . LEU A 1 508 ? -17.336 -8.068 51.724 1.00 96.19 508 LEU A O 1
ATOM 3694 N N . LYS A 1 509 ? -17.158 -9.820 50.326 1.00 95.12 509 LYS A N 1
ATOM 3695 C CA . LYS A 1 509 ? -16.093 -9.295 49.487 1.00 95.12 509 LYS A CA 1
ATOM 3696 C C . LYS A 1 509 ? -16.576 -9.277 48.045 1.00 95.12 509 LYS A C 1
ATOM 3698 O O . LYS A 1 509 ? -17.154 -10.243 47.555 1.00 95.12 509 LYS A O 1
ATOM 3703 N N . VAL A 1 510 ? -16.343 -8.150 47.386 1.00 95.88 510 VAL A N 1
ATOM 3704 C CA . VAL A 1 510 ? -16.653 -7.960 45.972 1.00 95.88 510 VAL A CA 1
ATOM 3705 C C . VAL A 1 510 ? -15.341 -7.753 45.240 1.00 95.88 510 VAL A C 1
ATOM 3707 O O . VAL A 1 510 ? -14.531 -6.914 45.634 1.00 95.88 510 VAL A O 1
ATOM 3710 N N . THR A 1 511 ? -15.134 -8.525 44.184 1.00 94.06 511 THR A N 1
ATOM 3711 C CA . THR A 1 511 ? -14.016 -8.363 43.251 1.00 94.06 511 THR A CA 1
ATOM 3712 C C . THR A 1 511 ? -14.559 -8.204 41.842 1.00 94.06 511 THR A C 1
ATOM 3714 O O . THR A 1 511 ? -15.641 -8.699 41.545 1.00 94.06 511 THR A O 1
ATOM 3717 N N . ARG A 1 512 ? -13.821 -7.510 40.981 1.00 88.94 512 ARG A N 1
ATOM 3718 C CA . ARG A 1 512 ? -14.182 -7.302 39.577 1.00 88.94 512 ARG A CA 1
ATOM 3719 C C . ARG A 1 512 ? -13.420 -8.287 38.686 1.00 88.94 512 ARG A C 1
ATOM 3721 O O . ARG A 1 512 ? -12.259 -8.559 38.998 1.00 88.94 512 ARG A O 1
ATOM 3728 N N . GLU A 1 513 ? -14.069 -8.811 37.646 1.00 75.94 513 GLU A N 1
ATOM 3729 C CA . GLU A 1 513 ? -13.446 -9.707 36.649 1.00 75.94 513 GLU A CA 1
ATOM 3730 C C . GLU A 1 513 ? -12.600 -8.972 35.602 1.00 75.94 513 GLU A C 1
ATOM 3732 O O . GLU A 1 513 ? -12.921 -7.804 35.265 1.00 75.94 513 GLU A O 1
#

Secondary structure (DSSP, 8-state):
--------------TTEEE-SSEEEE-S---BS-EEESS-SSEE-SSEEEE-S-EEEES-EEESS---SSEEESEEEESS-EEEES-EESSSS-SSEEESS-EEEPTT-EEES-EESSB-SSEEE--TT-SS-EEEEEETT-EEES-EESSB-SSEEEEE-SSTT-EEEEEEE--TTS-EEEES-EES--TT-SS--EE-SEEEEESEEEEEEE-TT-EEEESSPPEE-TTTSTT-EEEEESSSEEEE-SSEEE--SEEEE-SSEEEE-TT-EEEEESEEEE-TT-EEEEE--SS--SS-SEEESS-EEE-TT-EEEEEPPP---SSS-EEEEEEEESSEEESSPPEEEE-HHHHHHHHHHEEEEEEEEEETTEEEEEEEEEEPPPHHHHHHHHHS-TTS-HHHHSTT--TTSSS--HHHHHHHT--TTS--S-SSEEEEEEETTEEEEEEEEE--TT-TTEEEEEEEESSSSS-EEEEEE--BTTEEEEEEEEESSTTS-S--EEEEEEEE-

Radius of gyration: 35.98 Å; chains: 1; bounding box: 69×53×128 Å

Foldseek 3Di:
DDPDDDPPDDDDDDQQWDDDPQEIERAEEWDEQAEDEAEALTEEGAAEYEYNYEYEYYQQEYDDAYEALHYEYQEYHYPDAYEYYNREYQNYEALHYEYAAEADHDAQHEAYQREYAAEASHYEHDPPPDQAEHEHEAEFLYEAYQGEYLAYALHYEDEAAAPSGEYEYEYAFPDLVRAAEYYNGFYNDHPPDPDDGAFEHYEYFAHYEYEYEHEPNHEHEAQGAYDYDAPGCQNYEYEYDYQEEYEYAADEHEDLYEYEDAHHEYAYHQHAAYENYQEYYYHAHYEYHDEHHPAADPDASYYYQAEYEHEQNYEYEYEYDADPDLPDKHKHFHYKYLYYHYPHHHHYHYDCVRCVVLVVFWDKDWDWDDDVSMITTMIMTDGDDQLLRVVLVVQDPPPDDPLCSDQCHQQCPQNQGSVNCSQQVHRRNHHDHDQKDWDWDDDPNFTWIKIKGFGDPSQPFKWKWKWKDQPVPDTHTPDTWDDDPGMTMDTDPDTPDPPGRPGMDMDIDMDGD

pLDDT: mean 90.66, std 12.72, range [23.73, 98.81]